Protein AF-A0A4Y9SAC6-F1 (afdb_monomer)

Structure (mmCIF, N/CA/C/O backbone):
data_AF-A0A4Y9SAC6-F1
#
_entry.id   AF-A0A4Y9SAC6-F1
#
loop_
_atom_site.group_PDB
_atom_site.id
_atom_site.type_symbol
_atom_site.label_atom_id
_atom_site.label_alt_id
_atom_site.label_comp_id
_atom_site.label_asym_id
_atom_site.label_entity_id
_atom_site.label_seq_id
_atom_site.pdbx_PDB_ins_code
_atom_site.Cartn_x
_atom_site.Cartn_y
_atom_site.Cartn_z
_atom_site.occupancy
_atom_site.B_iso_or_equiv
_atom_site.auth_seq_id
_atom_site.auth_comp_id
_atom_site.auth_asym_id
_atom_site.auth_atom_id
_atom_site.pdbx_PDB_model_num
ATOM 1 N N . SER A 1 1 ? -44.564 15.488 -5.410 1.00 51.16 1 SER A N 1
ATOM 2 C CA . SER A 1 1 ? -44.211 14.851 -4.127 1.00 51.16 1 SER A CA 1
ATOM 3 C C . SER A 1 1 ? -45.376 13.972 -3.706 1.00 51.16 1 SER A C 1
ATOM 5 O O . SER A 1 1 ? -46.451 14.485 -3.426 1.00 51.16 1 SER A O 1
ATOM 7 N N . GLY A 1 2 ? -45.207 12.651 -3.773 1.00 66.75 2 GLY A N 1
ATOM 8 C CA . GLY A 1 2 ? -46.272 11.677 -3.517 1.00 66.75 2 GLY A CA 1
ATOM 9 C C . GLY A 1 2 ? -46.484 11.419 -2.029 1.00 66.75 2 GLY A C 1
ATOM 10 O O . GLY A 1 2 ? -46.191 10.332 -1.553 1.00 66.75 2 GLY A O 1
ATOM 11 N N . VAL A 1 3 ? -46.918 12.432 -1.272 1.00 80.06 3 VAL A N 1
ATOM 12 C CA . VAL A 1 3 ? -47.302 12.265 0.139 1.00 80.06 3 VAL A CA 1
ATOM 13 C C . VAL A 1 3 ? -48.705 12.816 0.342 1.00 80.06 3 VAL A C 1
ATOM 15 O O . VAL A 1 3 ? -48.959 13.987 0.059 1.00 80.06 3 VA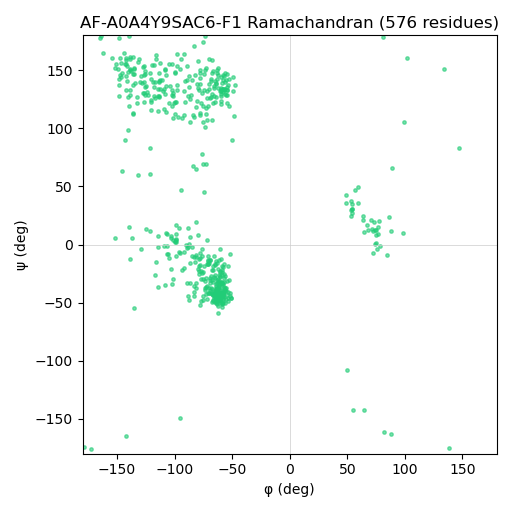L A O 1
ATOM 18 N N . THR A 1 4 ? -49.623 11.986 0.832 1.00 87.12 4 THR A N 1
ATOM 19 C CA . THR A 1 4 ? -50.981 12.411 1.203 1.00 87.12 4 THR A CA 1
ATOM 20 C C . THR A 1 4 ? -51.253 12.103 2.668 1.00 87.12 4 THR A C 1
ATOM 22 O O . THR A 1 4 ? -50.716 11.149 3.225 1.00 87.12 4 THR A O 1
ATOM 25 N N . GLY A 1 5 ? -52.066 12.941 3.314 1.00 86.94 5 GLY A N 1
ATOM 26 C CA . GLY A 1 5 ? -52.468 12.747 4.709 1.00 86.94 5 GLY A CA 1
ATOM 27 C C . GLY A 1 5 ? -51.503 13.281 5.777 1.00 86.94 5 GLY A C 1
ATOM 28 O O . GLY A 1 5 ? -51.875 13.369 6.947 1.00 86.94 5 GLY A O 1
ATOM 29 N N . ALA A 1 6 ? -50.307 13.714 5.383 1.00 90.44 6 ALA A N 1
ATOM 30 C CA . ALA A 1 6 ? -49.336 14.365 6.253 1.00 90.44 6 ALA A CA 1
ATOM 31 C C . ALA A 1 6 ? -48.670 15.546 5.540 1.00 90.44 6 ALA A C 1
ATOM 33 O O . ALA A 1 6 ? -48.497 15.533 4.320 1.00 90.44 6 ALA A O 1
ATOM 34 N N . ASP A 1 7 ? -48.277 16.549 6.316 1.00 89.56 7 ASP A N 1
ATOM 35 C CA . ASP A 1 7 ? -47.280 17.519 5.888 1.00 89.56 7 ASP A CA 1
ATOM 36 C C . ASP A 1 7 ? -45.900 16.885 6.033 1.00 89.56 7 ASP A C 1
ATOM 38 O O . ASP A 1 7 ? -45.592 16.265 7.052 1.00 89.56 7 ASP A O 1
ATOM 42 N N . VAL A 1 8 ? -45.077 17.013 4.997 1.00 89.19 8 VAL A N 1
ATOM 43 C CA . VAL A 1 8 ? -43.772 16.357 4.935 1.00 89.19 8 VAL A CA 1
ATOM 44 C C . VAL A 1 8 ? -42.656 17.389 4.938 1.00 89.19 8 VAL A C 1
ATOM 46 O O . VAL A 1 8 ? -42.702 18.380 4.207 1.00 89.19 8 VAL A O 1
ATOM 49 N N . ARG A 1 9 ? -41.635 17.145 5.756 1.00 90.50 9 ARG A N 1
ATOM 50 C CA . ARG A 1 9 ? -40.355 17.849 5.693 1.00 90.50 9 ARG A CA 1
ATOM 51 C C . ARG A 1 9 ? -39.262 16.848 5.371 1.00 90.50 9 ARG A C 1
ATOM 53 O O . ARG A 1 9 ? -39.135 15.834 6.051 1.00 90.50 9 ARG A O 1
ATOM 60 N N . PHE A 1 10 ? -38.484 17.168 4.348 1.00 85.81 10 PHE A N 1
ATOM 61 C CA . PHE A 1 10 ? -37.291 16.429 3.971 1.00 85.81 10 PHE A CA 1
ATOM 62 C C . PHE A 1 10 ? -36.077 17.207 4.466 1.00 85.81 10 PHE A C 1
ATOM 64 O O . PHE A 1 10 ? -35.967 18.404 4.198 1.00 85.81 10 PHE A O 1
ATOM 71 N N . ALA A 1 11 ? -35.184 16.535 5.180 1.00 83.69 11 ALA A N 1
ATOM 72 C CA . ALA A 1 11 ? -33.874 17.062 5.522 1.00 83.69 11 ALA A CA 1
ATOM 73 C C . ALA A 1 11 ? -32.801 16.177 4.866 1.00 83.69 11 ALA A C 1
ATOM 75 O O . ALA A 1 11 ? -32.846 14.957 5.050 1.00 83.69 11 ALA A O 1
ATOM 76 N N . PRO A 1 12 ? -31.865 16.757 4.090 1.00 78.75 12 PRO A N 1
ATOM 77 C CA . PRO A 1 12 ? -30.679 16.050 3.623 1.00 78.75 12 PRO A CA 1
ATOM 78 C C . PRO A 1 12 ? -29.928 15.465 4.818 1.00 78.75 12 PRO A C 1
ATOM 80 O O . PRO A 1 12 ? -29.723 16.156 5.815 1.00 78.75 12 PRO A O 1
ATOM 83 N N . ALA A 1 13 ? -29.549 14.200 4.720 1.00 70.88 13 ALA A N 1
ATOM 84 C CA . ALA A 1 13 ? -28.892 13.471 5.797 1.00 70.88 13 ALA A CA 1
ATOM 85 C C . ALA A 1 13 ? -27.758 12.579 5.277 1.00 70.88 13 ALA A C 1
ATOM 87 O O . ALA A 1 13 ? -27.324 11.684 5.984 1.00 70.88 13 ALA A O 1
ATOM 88 N N . CYS A 1 14 ? -27.299 12.781 4.038 1.00 60.47 14 CYS A N 1
ATOM 89 C CA . CYS A 1 14 ? -26.185 12.022 3.480 1.00 60.47 14 CYS A CA 1
ATOM 90 C C . CYS A 1 14 ? -24.874 12.778 3.699 1.00 60.47 14 CYS A C 1
ATOM 92 O O . CYS A 1 14 ? -24.645 13.801 3.054 1.00 60.47 14 CYS A O 1
ATOM 94 N N . THR A 1 15 ? -24.014 12.282 4.591 1.00 57.50 15 THR A N 1
ATOM 95 C CA . THR A 1 15 ? -22.694 12.892 4.855 1.00 57.50 15 THR A CA 1
ATOM 96 C C . THR A 1 15 ? -21.503 12.012 4.446 1.00 57.50 15 THR A C 1
ATOM 98 O O . THR A 1 15 ? -20.351 12.429 4.553 1.00 57.50 15 THR A O 1
ATOM 101 N N . GLY A 1 16 ? -21.760 10.797 3.950 1.00 47.53 16 GLY A N 1
ATOM 102 C CA . GLY A 1 16 ? -20.735 9.830 3.548 1.00 47.53 16 GLY A CA 1
ATOM 103 C C . GLY A 1 16 ? -20.110 10.081 2.166 1.00 47.53 16 GLY A C 1
ATOM 104 O O . GLY A 1 16 ? -20.714 10.655 1.267 1.00 47.53 16 GLY A O 1
ATOM 105 N N . ARG A 1 17 ? -18.905 9.545 1.943 1.00 45.91 17 ARG A N 1
ATOM 106 C CA . ARG A 1 17 ? -18.118 9.677 0.692 1.00 45.91 17 ARG A CA 1
ATOM 107 C C . ARG A 1 17 ? -18.773 9.147 -0.596 1.00 45.91 17 ARG A C 1
ATOM 109 O O . ARG A 1 17 ? -18.247 9.382 -1.677 1.00 45.91 17 ARG A O 1
ATOM 116 N N . ALA A 1 18 ? -19.862 8.381 -0.503 1.00 46.00 18 ALA A N 1
ATOM 117 C CA . ALA A 1 18 ? -20.609 7.909 -1.679 1.00 46.00 18 ALA A CA 1
ATOM 118 C C . ALA A 1 18 ? -21.799 8.788 -2.044 1.00 46.00 18 ALA A C 1
ATOM 120 O O . ALA A 1 18 ? -22.434 8.517 -3.062 1.00 46.00 18 ALA A O 1
ATOM 121 N N . CYS A 1 19 ? -22.126 9.768 -1.203 1.00 51.22 19 CYS A N 1
ATOM 122 C CA . CYS A 1 19 ? -23.195 10.704 -1.475 1.00 51.22 19 CYS A CA 1
ATOM 123 C C . CYS A 1 19 ? -22.758 11.561 -2.669 1.00 51.22 19 CYS A C 1
ATOM 125 O O . CYS A 1 19 ? -21.872 12.403 -2.547 1.00 51.22 19 CYS A O 1
ATOM 127 N N . ALA A 1 20 ? -23.362 11.335 -3.831 1.00 57.56 20 ALA A N 1
ATOM 128 C CA . ALA A 1 20 ? -23.286 12.253 -4.958 1.00 57.56 20 ALA A CA 1
ATOM 129 C C . ALA A 1 20 ? -23.971 13.586 -4.611 1.00 57.56 20 ALA A C 1
ATOM 131 O O . ALA A 1 20 ? -23.616 14.633 -5.152 1.00 57.56 20 ALA A O 1
ATOM 132 N N . SER A 1 21 ? -24.936 13.558 -3.686 1.00 70.00 21 SER A N 1
ATOM 133 C CA . SER A 1 21 ? -25.556 14.741 -3.099 1.00 70.00 21 SER A CA 1
ATOM 134 C C . SER A 1 21 ? -25.956 14.506 -1.639 1.00 70.00 21 SER A C 1
ATOM 136 O O . SER A 1 21 ? -26.243 13.383 -1.230 1.00 70.00 21 SER A O 1
ATOM 138 N N . GLY A 1 22 ? -26.080 15.576 -0.845 1.00 69.38 22 GLY A N 1
ATOM 139 C CA . GLY A 1 22 ? -26.594 15.469 0.530 1.00 69.38 22 GLY A CA 1
ATOM 140 C C . GLY A 1 22 ? -28.014 14.881 0.621 1.00 69.38 22 GLY A C 1
ATOM 141 O O . GLY A 1 22 ? -28.425 14.427 1.688 1.00 69.38 22 GLY A O 1
ATOM 142 N N . GLY A 1 23 ? -28.765 14.887 -0.488 1.00 75.25 23 GLY A N 1
ATOM 143 C CA . GLY A 1 23 ? -30.121 14.354 -0.595 1.00 75.25 23 GLY A CA 1
ATOM 144 C C . GLY A 1 23 ? -30.207 12.866 -0.939 1.00 75.25 23 GLY A C 1
ATOM 145 O O . GLY A 1 23 ? -31.326 12.369 -1.033 1.00 75.25 23 GLY A O 1
ATOM 146 N N . ASP A 1 24 ? -29.080 12.167 -1.113 1.00 66.94 24 ASP A N 1
ATOM 147 C CA . ASP A 1 24 ? -29.053 10.724 -1.412 1.00 66.94 24 ASP A CA 1
ATOM 148 C C . ASP A 1 24 ? -29.548 9.875 -0.222 1.00 66.94 24 ASP A C 1
ATOM 150 O O . ASP A 1 24 ? -30.046 8.765 -0.394 1.00 66.94 24 ASP A O 1
ATOM 154 N N . VAL A 1 25 ? -29.481 10.442 0.985 1.00 66.06 25 VAL A N 1
ATOM 155 C CA . VAL A 1 25 ? -30.156 9.986 2.205 1.00 66.06 25 VAL A CA 1
ATOM 156 C C . VAL A 1 25 ? -30.986 11.159 2.712 1.00 66.06 25 VAL A C 1
ATOM 158 O O . VAL A 1 25 ? -30.494 12.285 2.805 1.00 66.06 25 VAL A O 1
ATOM 161 N N . GLN A 1 26 ? -32.256 10.911 3.031 1.00 75.88 26 GLN A N 1
ATOM 162 C CA . GLN A 1 26 ? -33.169 11.944 3.519 1.00 75.88 26 GLN A CA 1
ATOM 163 C C . GLN A 1 26 ? -33.824 11.510 4.821 1.00 75.88 26 GLN A C 1
ATOM 165 O O . GLN A 1 26 ? -34.419 10.435 4.904 1.00 75.88 26 GLN A O 1
ATOM 170 N N . GLN A 1 27 ? -33.786 12.386 5.820 1.00 76.88 27 GLN A N 1
ATOM 171 C CA . GLN A 1 27 ? -34.663 12.277 6.972 1.00 76.88 27 GLN A CA 1
ATOM 172 C C . GLN A 1 27 ? -36.031 12.851 6.595 1.00 76.88 27 GLN A C 1
ATOM 174 O O . GLN A 1 27 ? -36.145 14.005 6.176 1.00 76.88 27 GLN A O 1
ATOM 179 N N . ILE A 1 28 ? -37.076 12.038 6.747 1.00 82.44 28 ILE A N 1
ATOM 180 C CA . ILE A 1 28 ? -38.454 12.422 6.437 1.00 82.44 28 ILE A CA 1
ATOM 181 C C . ILE A 1 28 ? -39.210 12.602 7.752 1.00 82.44 28 ILE A C 1
ATOM 183 O O . ILE A 1 28 ? -39.436 11.638 8.482 1.00 82.44 28 ILE A O 1
ATOM 187 N N . ALA A 1 29 ? -39.624 13.832 8.050 1.00 85.31 29 ALA A N 1
ATOM 188 C CA . ALA A 1 29 ? -40.525 14.127 9.157 1.00 85.31 29 ALA A CA 1
ATOM 189 C C . ALA A 1 29 ? -41.952 14.301 8.625 1.00 85.31 29 ALA A C 1
ATOM 191 O O . ALA A 1 29 ? -42.200 15.140 7.756 1.00 85.31 29 ALA A O 1
ATOM 192 N N . LEU A 1 30 ? -42.882 13.500 9.148 1.00 87.38 30 LEU A N 1
ATOM 193 C CA . LEU A 1 30 ? -44.294 13.515 8.772 1.00 87.38 30 LEU A CA 1
ATOM 194 C C . LEU A 1 30 ? -45.126 14.089 9.915 1.00 87.38 30 LEU A C 1
ATOM 196 O O . LEU A 1 30 ? -45.217 13.491 10.986 1.00 87.38 30 LEU A O 1
ATOM 200 N N . THR A 1 31 ? -45.773 15.222 9.669 1.00 91.31 31 THR A N 1
ATOM 201 C CA . THR A 1 31 ? -46.749 15.808 10.588 1.00 91.31 31 THR A CA 1
ATOM 202 C C . THR A 1 31 ? -48.144 15.449 10.101 1.00 91.31 31 THR A C 1
ATOM 204 O O . THR A 1 31 ? -48.576 15.898 9.040 1.00 91.31 31 THR A O 1
ATOM 207 N N . LEU A 1 32 ? -48.856 14.616 10.859 1.00 88.00 32 LEU A N 1
ATOM 208 C CA . LEU A 1 32 ? -50.208 14.187 10.500 1.00 88.00 32 LEU A CA 1
ATOM 209 C C . LEU A 1 32 ? -51.160 15.385 10.450 1.00 88.00 32 LEU A C 1
ATOM 211 O O . LEU A 1 32 ? -51.190 16.201 11.373 1.00 88.00 32 LEU A O 1
ATOM 215 N N . ARG A 1 33 ? -51.983 15.466 9.401 1.00 87.31 33 ARG A N 1
ATOM 216 C CA . ARG A 1 33 ? -53.056 16.465 9.350 1.00 87.31 33 ARG A CA 1
ATOM 217 C C . ARG A 1 33 ? -54.232 16.014 10.217 1.00 87.31 33 ARG A C 1
ATOM 219 O O . ARG A 1 33 ? -54.486 14.820 10.387 1.00 87.31 33 ARG A O 1
ATOM 226 N N . ALA A 1 34 ? -54.969 16.974 10.766 1.00 88.81 34 ALA A N 1
ATOM 227 C CA . ALA A 1 34 ? -56.102 16.687 11.639 1.00 88.81 34 ALA A CA 1
ATOM 228 C C . ALA A 1 34 ? -57.172 15.836 10.925 1.00 88.81 34 ALA A C 1
ATOM 230 O O . ALA A 1 34 ? -57.551 16.117 9.790 1.00 88.81 34 ALA A O 1
ATOM 231 N N . GLY A 1 35 ? -57.666 14.795 11.604 1.00 87.69 35 GLY A N 1
ATOM 232 C CA . GLY A 1 35 ? -58.747 13.929 11.114 1.00 87.69 35 GLY A CA 1
ATOM 233 C C . GLY A 1 35 ? -58.336 12.871 10.083 1.00 87.69 35 GLY A C 1
ATOM 234 O O . GLY A 1 35 ? -59.178 12.074 9.665 1.00 87.69 35 GLY A O 1
ATOM 235 N N . VAL A 1 36 ? -57.064 12.823 9.685 1.00 83.88 36 VAL A N 1
ATOM 236 C CA . VAL A 1 36 ? -56.585 11.860 8.694 1.00 83.88 36 VAL A CA 1
ATOM 237 C C . VAL A 1 36 ? -56.363 10.486 9.331 1.00 83.88 36 VAL A C 1
ATOM 239 O O . VAL A 1 36 ? -55.786 10.370 10.409 1.00 83.88 36 VAL A O 1
ATOM 242 N N . ARG A 1 37 ? -56.829 9.429 8.654 1.00 80.81 37 ARG A N 1
ATOM 243 C CA . ARG A 1 37 ? -56.711 8.031 9.111 1.00 80.81 37 ARG A CA 1
ATOM 244 C C . ARG A 1 37 ? -55.648 7.218 8.372 1.00 80.81 37 ARG A C 1
ATOM 246 O O . ARG A 1 37 ? -55.342 6.106 8.787 1.00 80.81 37 ARG A O 1
ATOM 253 N N . ASN A 1 38 ? -55.114 7.743 7.273 1.00 76.19 38 ASN A N 1
ATOM 254 C CA . ASN A 1 38 ? -54.094 7.106 6.453 1.00 76.19 38 ASN A CA 1
ATOM 255 C C . ASN A 1 38 ? -53.071 8.133 5.950 1.00 76.19 38 ASN A C 1
ATOM 257 O O . ASN A 1 38 ? -53.414 9.248 5.573 1.00 76.19 38 ASN A O 1
ATOM 261 N N . VAL A 1 39 ? -51.802 7.738 5.927 1.00 79.06 39 VAL A N 1
ATOM 262 C CA . VAL A 1 39 ? -50.745 8.473 5.227 1.00 79.06 39 VAL A CA 1
ATOM 263 C C . VAL A 1 39 ? -50.265 7.583 4.098 1.00 79.06 39 VAL A C 1
ATOM 265 O O . VAL A 1 39 ? -49.943 6.419 4.334 1.00 79.06 39 VAL A O 1
ATOM 268 N N . GLN A 1 40 ? -50.241 8.112 2.879 1.00 80.00 40 GLN A N 1
ATOM 269 C CA . GLN A 1 40 ? -49.681 7.412 1.726 1.00 80.00 40 GLN A CA 1
ATOM 270 C C . GLN A 1 40 ? -48.392 8.103 1.303 1.00 80.00 40 GLN A C 1
ATOM 272 O O . GLN A 1 40 ? -48.371 9.326 1.168 1.00 80.00 40 GLN A O 1
ATOM 277 N N . LEU A 1 41 ? -47.348 7.304 1.092 1.00 80.38 41 LEU A N 1
ATOM 278 C CA . LEU A 1 41 ? -46.057 7.714 0.552 1.00 80.38 41 LEU A CA 1
ATOM 279 C C . LEU A 1 41 ? -45.811 6.921 -0.733 1.00 80.38 41 LEU A C 1
ATOM 281 O O . LEU A 1 41 ? -45.804 5.689 -0.699 1.00 80.38 41 LEU A O 1
ATOM 285 N N . ASP A 1 42 ? -45.596 7.613 -1.845 1.00 76.25 42 ASP A N 1
ATOM 286 C CA . ASP A 1 42 ? -45.193 6.995 -3.103 1.00 76.25 42 ASP A CA 1
ATOM 287 C C . ASP A 1 42 ? -43.667 6.870 -3.103 1.00 76.25 42 ASP A C 1
ATOM 289 O O . ASP A 1 42 ? -42.939 7.859 -3.221 1.00 76.25 42 ASP A O 1
ATOM 293 N N . LEU A 1 43 ? -43.188 5.641 -2.915 1.00 70.50 43 LEU A N 1
ATOM 294 C CA . LEU A 1 43 ? -41.771 5.308 -2.819 1.00 70.50 43 LEU A CA 1
ATOM 295 C C . LEU A 1 43 ? -41.394 4.355 -3.950 1.00 70.50 43 LEU A C 1
ATOM 297 O O . LEU A 1 43 ? -42.135 3.420 -4.259 1.00 70.50 43 LEU A O 1
ATOM 301 N N . LEU A 1 44 ? -40.216 4.566 -4.532 1.00 64.81 44 LEU A N 1
ATOM 302 C CA . LEU A 1 44 ? -39.590 3.575 -5.398 1.00 64.81 44 LEU A CA 1
ATOM 303 C C . LEU A 1 44 ? -38.746 2.641 -4.523 1.00 64.81 44 LEU A C 1
ATOM 305 O O . LEU A 1 44 ? -37.945 3.134 -3.724 1.00 64.81 44 LEU A O 1
ATOM 309 N N . PRO A 1 45 ? -38.926 1.313 -4.622 1.00 58.22 45 PRO A N 1
ATOM 310 C CA . PRO A 1 45 ? -38.078 0.384 -3.897 1.00 58.22 45 PRO A CA 1
ATOM 311 C C . PRO A 1 45 ? -36.641 0.499 -4.408 1.00 58.22 45 PRO A C 1
ATOM 313 O O . PRO A 1 45 ? -36.404 0.579 -5.613 1.00 58.22 45 PRO A O 1
ATOM 316 N N . LEU A 1 46 ? -35.687 0.483 -3.480 1.00 58.84 46 LEU A N 1
ATOM 317 C CA . LEU A 1 46 ? -34.289 0.256 -3.821 1.00 58.84 46 LEU A CA 1
ATOM 318 C C . LEU A 1 46 ? -34.134 -1.192 -4.292 1.00 58.84 46 LEU A C 1
ATOM 320 O O . LEU A 1 46 ? -34.740 -2.099 -3.714 1.00 58.84 46 LEU A O 1
ATOM 324 N N . ASP A 1 47 ? -33.310 -1.413 -5.312 1.00 56.19 47 ASP A N 1
ATOM 325 C CA . ASP A 1 47 ? -32.936 -2.754 -5.766 1.00 56.19 47 ASP A CA 1
ATOM 326 C C . ASP A 1 47 ? -31.917 -3.368 -4.790 1.00 56.19 47 ASP A C 1
ATOM 328 O O . ASP A 1 47 ? -30.722 -3.463 -5.053 1.00 56.19 47 ASP A O 1
ATOM 332 N N . LEU A 1 48 ? -32.390 -3.680 -3.581 1.00 54.44 48 LEU A N 1
ATOM 333 C CA . LEU A 1 48 ? -31.607 -4.264 -2.497 1.00 54.44 48 LEU A CA 1
ATOM 334 C C . LEU A 1 48 ? -32.227 -5.605 -2.122 1.00 54.44 48 LEU A C 1
ATOM 336 O O . LEU A 1 48 ? -33.362 -5.679 -1.643 1.00 54.44 48 LEU A O 1
ATOM 340 N N . ASN A 1 49 ? -31.483 -6.688 -2.329 1.00 50.91 49 ASN A N 1
ATOM 341 C CA . ASN A 1 49 ? -31.953 -8.039 -2.039 1.00 50.91 49 ASN A CA 1
ATOM 342 C C . ASN A 1 49 ? -30.915 -8.839 -1.243 1.00 50.91 49 ASN A C 1
ATOM 344 O O . ASN A 1 49 ? -30.443 -9.883 -1.684 1.00 50.91 49 ASN A O 1
ATOM 348 N N . THR A 1 50 ? -30.555 -8.346 -0.055 1.00 53.75 50 THR A N 1
ATOM 349 C CA . THR A 1 50 ? -29.735 -9.101 0.902 1.00 53.75 50 THR A CA 1
ATOM 350 C C . THR A 1 50 ? -30.630 -9.776 1.961 1.00 53.75 50 THR A C 1
ATOM 352 O O . THR A 1 50 ? -31.583 -9.164 2.455 1.00 53.75 50 THR A O 1
ATOM 355 N N . PRO A 1 51 ? -30.376 -11.046 2.337 1.00 50.59 51 PRO A N 1
ATOM 356 C CA . PRO A 1 51 ? -31.165 -11.766 3.348 1.00 50.59 51 PRO A CA 1
ATOM 357 C C . PRO A 1 51 ? -31.220 -11.078 4.722 1.00 50.59 51 PRO A C 1
ATOM 359 O O . PRO A 1 51 ? -32.207 -11.197 5.444 1.00 50.59 51 PRO A O 1
ATOM 362 N N . GLU A 1 52 ? -30.181 -10.321 5.073 1.00 53.34 52 GLU A N 1
ATOM 363 C CA . GLU A 1 52 ? -30.035 -9.638 6.365 1.00 53.34 52 GLU A CA 1
ATOM 364 C C . GLU A 1 52 ? -31.008 -8.465 6.554 1.00 53.34 52 GLU A C 1
ATOM 366 O O . GLU A 1 52 ? -31.254 -8.041 7.684 1.00 53.34 52 GLU A O 1
ATOM 371 N N . ASP A 1 53 ? -31.616 -7.985 5.466 1.00 55.53 53 ASP A N 1
ATOM 372 C CA . ASP A 1 53 ? -32.582 -6.889 5.471 1.00 55.53 53 ASP A CA 1
ATOM 373 C C . ASP A 1 53 ? -34.001 -7.319 5.858 1.00 55.53 53 ASP A C 1
ATOM 375 O O . ASP A 1 53 ? -34.859 -6.463 6.091 1.00 55.53 53 ASP A O 1
ATOM 379 N N . GLN A 1 54 ? -34.282 -8.625 5.942 1.00 57.00 54 GLN A N 1
ATOM 380 C CA . GLN A 1 54 ? -35.621 -9.123 6.277 1.00 57.00 54 GLN A CA 1
ATOM 381 C C . GLN A 1 54 ? -36.126 -8.575 7.617 1.00 57.00 54 GLN A C 1
ATOM 383 O O . GLN A 1 54 ? -37.310 -8.268 7.726 1.00 57.00 54 GLN A O 1
ATOM 388 N N . LYS A 1 55 ? -35.227 -8.334 8.582 1.00 54.72 55 LYS A N 1
ATOM 389 C CA . LYS A 1 55 ? -35.519 -7.731 9.897 1.00 54.72 55 LYS A CA 1
ATOM 390 C C . LYS A 1 55 ? -35.847 -6.231 9.871 1.00 54.72 55 LYS A C 1
ATOM 392 O O . LYS A 1 55 ? -35.992 -5.633 10.927 1.00 54.72 55 LYS A O 1
ATOM 397 N N . TYR A 1 56 ? -35.929 -5.609 8.697 1.00 55.91 56 TYR A N 1
ATOM 398 C CA . TYR A 1 56 ? -36.323 -4.203 8.534 1.00 55.91 56 TYR A CA 1
ATOM 399 C C . TYR A 1 56 ? -37.441 -4.025 7.498 1.00 55.91 56 TYR A C 1
ATOM 401 O O . TYR A 1 56 ? -37.950 -2.921 7.300 1.00 55.91 56 TYR A O 1
ATOM 409 N N . ARG A 1 57 ? -37.861 -5.110 6.830 1.00 65.69 57 ARG A N 1
ATOM 410 C CA . ARG A 1 57 ? -38.915 -5.108 5.806 1.00 65.69 57 ARG A CA 1
ATOM 411 C C . ARG A 1 57 ? -40.292 -5.200 6.446 1.00 65.69 57 ARG A C 1
ATOM 413 O O . ARG A 1 57 ? -41.017 -6.178 6.275 1.00 65.69 57 ARG A O 1
ATOM 420 N N . HIS A 1 58 ? -40.671 -4.145 7.155 1.00 65.25 58 HIS A N 1
ATOM 421 C CA . HIS A 1 58 ? -42.044 -3.970 7.619 1.00 65.25 58 HIS A CA 1
ATOM 422 C C . HIS A 1 58 ? -43.044 -3.823 6.468 1.00 65.25 58 HIS A C 1
ATOM 424 O O . HIS A 1 58 ? -44.240 -3.927 6.687 1.00 65.25 58 HIS A O 1
ATOM 430 N N . LEU A 1 59 ? -42.583 -3.579 5.242 1.00 64.69 59 LEU A N 1
ATOM 431 C CA . LEU A 1 59 ? -43.427 -3.401 4.069 1.00 64.69 59 LEU A CA 1
ATOM 432 C C . LEU A 1 59 ? -43.201 -4.547 3.078 1.00 64.69 59 LEU A C 1
ATOM 434 O O . LEU A 1 59 ? -42.066 -4.825 2.690 1.00 64.69 59 LEU A O 1
ATOM 438 N N . ARG A 1 60 ? -44.287 -5.196 2.647 1.00 70.06 60 ARG A N 1
ATOM 439 C CA . ARG A 1 60 ? -44.287 -6.213 1.582 1.00 70.06 60 ARG A CA 1
ATOM 440 C C . ARG A 1 60 ? -45.349 -5.878 0.545 1.00 70.06 60 ARG A C 1
ATOM 442 O O . ARG A 1 60 ? -46.428 -5.408 0.893 1.00 70.06 60 ARG A O 1
ATOM 449 N N . VAL A 1 61 ? -45.071 -6.169 -0.724 1.00 66.88 61 VAL A N 1
ATOM 450 C CA . VAL A 1 61 ? -46.090 -6.119 -1.778 1.00 66.88 61 VAL A CA 1
ATOM 451 C C . VAL A 1 61 ? -46.897 -7.417 -1.750 1.00 66.88 61 VAL A C 1
ATOM 453 O O . VAL A 1 61 ? -46.352 -8.501 -1.954 1.00 66.88 61 VAL A O 1
ATOM 456 N N . ALA A 1 62 ? -48.199 -7.314 -1.494 1.00 70.31 62 ALA A N 1
ATOM 457 C CA . ALA A 1 62 ? -49.138 -8.431 -1.559 1.00 70.31 62 ALA A CA 1
ATOM 458 C C . ALA A 1 62 ? -50.374 -8.001 -2.356 1.00 70.31 62 ALA A C 1
ATOM 460 O O . ALA A 1 62 ? -51.020 -7.009 -2.024 1.00 70.31 62 ALA A O 1
ATOM 461 N N . GLY A 1 63 ? -50.674 -8.715 -3.446 1.00 70.88 63 GLY A N 1
ATOM 462 C CA . GLY A 1 63 ? -51.792 -8.365 -4.332 1.00 70.88 63 GLY A CA 1
ATOM 463 C C . GLY A 1 63 ? -51.682 -6.961 -4.946 1.00 70.88 63 GLY A C 1
ATOM 464 O O . GLY A 1 63 ? -52.686 -6.268 -5.062 1.00 70.88 63 GLY A O 1
ATOM 465 N N . GLY A 1 64 ? -50.465 -6.506 -5.273 1.00 71.50 64 GLY A N 1
ATOM 466 C CA . GLY A 1 64 ? -50.226 -5.186 -5.875 1.00 71.50 64 GLY A CA 1
ATOM 467 C C . GLY A 1 64 ? -50.338 -3.995 -4.914 1.00 71.50 64 GLY A C 1
ATOM 468 O O . GLY A 1 64 ? -50.294 -2.853 -5.360 1.00 71.50 64 GLY A O 1
ATOM 469 N N . ARG A 1 65 ? -50.475 -4.229 -3.602 1.00 54.22 65 ARG A N 1
ATOM 470 C CA . ARG A 1 65 ? -50.517 -3.177 -2.574 1.00 54.22 65 ARG A CA 1
ATOM 471 C C . ARG A 1 65 ? -49.385 -3.376 -1.571 1.00 54.22 65 ARG A C 1
ATOM 473 O O . ARG A 1 65 ? -49.068 -4.510 -1.211 1.00 54.22 65 ARG A O 1
ATOM 480 N N . LEU A 1 66 ? -48.790 -2.274 -1.119 1.00 55.34 66 LEU A N 1
ATOM 481 C CA . LEU A 1 66 ? -47.871 -2.275 0.018 1.00 55.34 66 LEU A CA 1
ATOM 482 C C . LEU A 1 66 ? -48.683 -2.513 1.292 1.00 55.34 66 LEU A C 1
ATOM 484 O O . LEU A 1 66 ? -49.573 -1.730 1.620 1.00 55.34 66 LEU A O 1
ATOM 488 N N . ILE A 1 67 ? -48.387 -3.602 1.991 1.00 71.88 67 ILE A N 1
ATOM 489 C CA . ILE A 1 67 ? -48.975 -3.916 3.291 1.00 71.88 67 ILE A CA 1
ATOM 490 C C . ILE A 1 67 ? -47.897 -3.860 4.366 1.00 71.88 67 ILE A C 1
ATOM 492 O O . ILE A 1 67 ? -46.770 -4.316 4.153 1.00 71.88 67 ILE A O 1
ATOM 496 N N . TRP A 1 68 ? -48.259 -3.303 5.524 1.00 68.38 68 TRP A N 1
ATOM 497 C CA . TRP A 1 68 ? -47.429 -3.386 6.717 1.00 68.38 68 TRP A CA 1
ATOM 498 C C . TRP A 1 68 ? -47.508 -4.811 7.263 1.00 68.38 68 TRP A C 1
ATOM 500 O O . TRP A 1 68 ? -48.589 -5.281 7.620 1.00 68.38 68 TRP A O 1
ATOM 510 N N . GLN A 1 69 ? -46.381 -5.509 7.300 1.00 69.94 69 GLN A N 1
ATOM 511 C CA . GLN A 1 69 ? -46.234 -6.778 7.985 1.00 69.94 69 GLN A CA 1
ATOM 512 C C . GLN A 1 69 ? -45.499 -6.551 9.311 1.00 69.94 69 GLN A C 1
ATOM 514 O O . GLN A 1 69 ? -44.467 -5.869 9.341 1.00 69.94 69 GLN A O 1
ATOM 519 N N . PRO A 1 70 ? -45.997 -7.115 10.422 1.00 53.28 70 PRO A N 1
ATOM 520 C CA . PRO A 1 70 ? -45.171 -7.249 11.604 1.00 53.28 70 PRO A CA 1
ATOM 521 C C . PRO A 1 70 ? -43.968 -8.104 11.212 1.00 53.28 70 PRO A C 1
ATOM 523 O O . PRO A 1 70 ? -44.114 -9.180 10.629 1.00 53.28 70 PRO A O 1
ATOM 526 N N . LEU A 1 71 ? -42.772 -7.599 11.491 1.00 58.06 71 LEU A N 1
ATOM 527 C CA . LEU A 1 71 ? -41.597 -8.448 11.452 1.00 58.06 71 LEU A CA 1
ATOM 528 C C . LEU A 1 71 ? -41.830 -9.550 12.472 1.00 58.06 71 LEU A C 1
ATOM 530 O O . LEU A 1 71 ? -42.307 -9.263 13.573 1.00 58.06 71 LEU A O 1
ATOM 534 N N . ALA A 1 72 ? -41.540 -10.797 12.108 1.00 49.34 72 ALA A N 1
ATOM 535 C CA . ALA A 1 72 ? -41.493 -11.842 13.111 1.00 49.34 72 ALA A CA 1
ATOM 536 C C . ALA A 1 72 ? -40.554 -11.342 14.214 1.00 49.34 72 ALA A C 1
ATOM 538 O O . ALA A 1 72 ? -39.388 -11.048 13.937 1.00 49.34 72 ALA A O 1
ATOM 539 N N . SER A 1 73 ? -41.060 -11.205 15.446 1.00 43.56 73 SER A N 1
ATOM 540 C CA . SER A 1 73 ? -40.169 -11.173 16.601 1.00 43.56 73 SER A CA 1
ATOM 541 C C . SER A 1 73 ? -39.219 -12.349 16.420 1.00 43.56 73 SER A C 1
ATOM 543 O O . SER A 1 73 ? -39.661 -13.429 16.014 1.00 43.56 73 SER A O 1
ATOM 545 N N . ALA A 1 74 ? -37.930 -12.152 16.686 1.00 44.81 74 ALA A N 1
ATOM 546 C CA . ALA A 1 74 ? -36.914 -13.198 16.566 1.00 44.81 74 ALA A CA 1
ATOM 547 C C . ALA A 1 74 ? -37.270 -14.502 17.329 1.00 44.81 74 ALA A C 1
ATOM 549 O O . ALA A 1 74 ? -36.621 -15.525 17.146 1.00 44.81 74 ALA A O 1
ATOM 550 N N . ASP A 1 75 ? -38.335 -14.482 18.132 1.00 37.59 75 ASP A N 1
ATOM 551 C CA . ASP A 1 75 ? -38.935 -15.602 18.848 1.00 37.59 75 ASP A CA 1
ATOM 552 C C . ASP A 1 75 ? -39.826 -16.544 18.008 1.00 37.59 75 ASP A C 1
ATOM 554 O O . ASP A 1 75 ? -40.210 -17.601 18.505 1.00 37.59 75 ASP A O 1
ATOM 558 N N . GLY A 1 76 ? -40.197 -16.194 16.768 1.00 34.38 76 GLY A N 1
ATOM 559 C CA . GLY A 1 76 ? -41.284 -16.871 16.035 1.00 34.38 76 GLY A CA 1
ATOM 560 C C . GLY A 1 76 ? -40.907 -17.816 14.886 1.00 34.38 76 GLY A C 1
ATOM 561 O O . GLY A 1 76 ? -41.790 -18.493 14.360 1.00 34.38 76 GLY A O 1
ATOM 562 N N . ALA A 1 77 ? -39.642 -17.882 14.466 1.00 38.41 77 ALA A N 1
ATOM 563 C CA . ALA A 1 77 ? -39.191 -18.801 13.417 1.00 38.41 77 ALA A CA 1
ATOM 564 C C . ALA A 1 77 ? -38.243 -19.844 14.024 1.00 38.41 77 ALA A C 1
ATOM 566 O O . ALA A 1 77 ? -37.297 -19.488 14.716 1.00 38.41 77 ALA A O 1
ATOM 567 N N . ASN A 1 78 ? -38.530 -21.129 13.799 1.00 36.62 78 ASN A N 1
ATOM 568 C CA . ASN A 1 78 ? -37.849 -22.294 14.376 1.00 36.62 78 ASN A CA 1
ATOM 569 C C . ASN A 1 78 ? -36.313 -22.260 14.247 1.00 36.62 78 ASN A C 1
ATOM 571 O O . ASN A 1 78 ? -35.740 -22.796 13.302 1.00 36.62 78 ASN A O 1
ATOM 575 N N . GLY A 1 79 ? -35.676 -21.669 15.256 1.00 37.81 79 GLY A N 1
ATOM 576 C CA . GLY A 1 79 ? -34.235 -21.540 15.422 1.00 37.81 79 GLY A CA 1
ATOM 577 C C . GLY A 1 79 ? -33.927 -20.224 16.126 1.00 37.81 79 GLY A C 1
ATOM 578 O O . GLY A 1 79 ? -33.636 -19.235 15.460 1.00 37.81 79 GLY A O 1
ATOM 579 N N . ARG A 1 80 ? -34.010 -20.191 17.468 1.00 39.81 80 ARG A N 1
ATOM 580 C CA . ARG A 1 80 ? -33.498 -19.063 18.269 1.00 39.81 80 ARG A CA 1
ATOM 581 C C . ARG A 1 80 ? -32.082 -18.761 17.784 1.00 39.81 80 ARG A C 1
ATOM 583 O O . ARG A 1 80 ? -31.189 -19.574 18.015 1.00 39.81 80 ARG A O 1
ATOM 590 N N . SER A 1 81 ? -31.869 -17.623 17.122 1.00 48.78 81 SER A N 1
ATOM 591 C CA . SER A 1 81 ? -30.508 -17.105 17.011 1.00 48.78 81 SER A CA 1
ATOM 592 C C . SER A 1 81 ? -30.033 -16.874 18.444 1.00 48.78 81 SER A C 1
ATOM 594 O O . SER A 1 81 ? -30.733 -16.178 19.186 1.00 48.78 81 SER A O 1
ATOM 596 N N . PRO A 1 82 ? -28.940 -17.517 18.883 1.00 57.72 82 PRO A N 1
ATOM 597 C CA . PRO A 1 82 ? -28.434 -17.300 20.227 1.00 57.72 82 PRO A CA 1
ATOM 598 C C . PRO A 1 82 ? -28.190 -15.802 20.425 1.00 57.72 82 PRO A C 1
ATOM 600 O O . PRO A 1 82 ? -27.788 -15.103 19.490 1.00 57.72 82 PRO A O 1
ATOM 603 N N . ALA A 1 83 ? -28.493 -15.303 21.626 1.00 65.19 83 ALA A N 1
ATOM 604 C CA . ALA A 1 83 ? -28.160 -13.930 21.979 1.00 65.19 83 ALA A CA 1
ATOM 605 C C . ALA A 1 83 ? -26.656 -13.713 21.724 1.00 65.19 83 ALA A C 1
ATOM 607 O O . ALA A 1 83 ? -25.874 -14.619 22.029 1.00 65.19 83 ALA A O 1
ATOM 608 N N . PRO A 1 84 ? -26.255 -12.569 21.139 1.00 79.25 84 PRO A N 1
ATOM 609 C CA . PRO A 1 84 ? -24.856 -12.313 20.833 1.00 79.25 84 PRO A CA 1
ATOM 610 C C . PRO A 1 84 ? -24.010 -12.438 22.098 1.00 79.25 84 PRO A C 1
ATOM 612 O O . PRO A 1 84 ? -24.372 -11.919 23.158 1.00 79.25 84 PRO A O 1
ATOM 615 N N . SER A 1 85 ? -22.888 -13.138 21.975 1.00 84.75 85 SER A N 1
ATOM 616 C CA . SER A 1 85 ? -21.954 -13.336 23.078 1.00 84.75 85 SER A CA 1
ATOM 617 C C . SER A 1 85 ? -21.338 -11.989 23.478 1.00 84.75 85 SER A C 1
ATOM 619 O O . SER A 1 85 ? -20.932 -11.236 22.589 1.00 84.75 85 SER A O 1
ATOM 621 N N . PRO A 1 86 ? -21.235 -11.651 24.778 1.00 91.25 86 PRO A N 1
ATOM 622 C CA . PRO A 1 86 ? -20.459 -10.490 25.211 1.00 91.25 86 PRO A CA 1
ATOM 623 C C . PRO A 1 86 ? -19.006 -10.620 24.734 1.00 91.25 86 PRO A C 1
ATOM 625 O O . PRO A 1 86 ? -18.478 -11.730 24.702 1.00 91.25 86 PRO A O 1
ATOM 628 N N . VAL A 1 87 ? -18.354 -9.513 24.373 1.00 95.44 87 VAL A N 1
ATOM 629 C CA . VAL A 1 87 ? -16.984 -9.523 23.830 1.00 95.44 87 VAL A CA 1
ATOM 630 C C . VAL A 1 87 ? -16.096 -8.544 24.585 1.00 95.44 87 VAL A C 1
ATOM 632 O O . VAL A 1 87 ? -16.516 -7.424 24.870 1.00 95.44 87 VAL A O 1
ATOM 635 N N . GLN A 1 88 ? -14.862 -8.963 24.858 1.00 97.19 88 GLN A N 1
ATOM 636 C CA . GLN A 1 88 ? -13.784 -8.120 25.373 1.00 97.19 88 GLN A CA 1
ATOM 637 C C . GLN A 1 88 ? -12.591 -8.190 24.417 1.00 97.19 88 GLN A C 1
ATOM 639 O O . GLN A 1 88 ? -12.154 -9.289 24.061 1.00 97.19 88 GLN A O 1
ATOM 644 N N . LEU A 1 89 ? -12.078 -7.032 23.998 1.00 98.50 89 LEU A N 1
ATOM 645 C CA . LEU A 1 89 ? -10.902 -6.930 23.131 1.00 98.50 89 LEU A CA 1
ATOM 646 C C . LEU A 1 89 ? -9.774 -6.191 23.847 1.00 98.50 89 LEU A C 1
ATOM 648 O O . LEU A 1 89 ? -9.996 -5.117 24.403 1.00 98.50 89 LEU A O 1
ATOM 652 N N . GLU A 1 90 ? -8.562 -6.724 23.743 1.00 98.75 90 GLU A N 1
ATOM 653 C CA . GLU A 1 90 ? -7.323 -6.102 24.216 1.00 98.75 90 GLU A CA 1
ATOM 654 C C . GLU A 1 90 ? -6.343 -5.868 23.059 1.00 98.75 90 GLU A C 1
ATOM 656 O O . GLU A 1 90 ? -6.357 -6.586 22.055 1.00 98.75 90 GLU A O 1
ATOM 661 N N . ASP A 1 91 ? -5.456 -4.889 23.211 1.00 98.62 91 ASP A N 1
ATOM 662 C CA . ASP A 1 91 ? -4.271 -4.720 22.372 1.00 98.62 91 ASP A CA 1
ATOM 663 C C . ASP A 1 91 ? -3.192 -5.749 22.745 1.00 98.62 91 ASP A C 1
ATOM 665 O O . ASP A 1 91 ? -3.312 -6.492 23.725 1.00 98.62 91 ASP A O 1
ATOM 669 N N . ARG A 1 92 ? -2.098 -5.795 21.985 1.00 97.56 92 ARG A N 1
ATOM 670 C CA . ARG A 1 92 ? -1.036 -6.790 22.188 1.00 97.56 92 ARG A CA 1
ATOM 671 C C . ARG A 1 92 ? -0.398 -6.746 23.582 1.00 97.56 92 ARG A C 1
ATOM 673 O O . ARG A 1 92 ? 0.191 -7.740 24.004 1.00 97.56 92 ARG A O 1
ATOM 680 N N . ASN A 1 93 ? -0.508 -5.610 24.268 1.00 97.31 93 ASN A N 1
ATOM 681 C CA . ASN A 1 93 ? 0.070 -5.337 25.578 1.00 97.31 93 ASN A CA 1
ATOM 682 C C . ASN A 1 93 ? -0.958 -5.501 26.717 1.00 97.31 93 ASN A C 1
ATOM 684 O O . ASN A 1 93 ? -0.610 -5.290 27.878 1.00 97.31 93 ASN A O 1
ATOM 688 N N . GLY A 1 94 ? -2.198 -5.901 26.410 1.00 97.62 94 GLY A N 1
ATOM 689 C CA . GLY A 1 94 ? -3.273 -6.090 27.388 1.00 97.62 94 GLY A CA 1
ATOM 690 C C . GLY A 1 94 ? -4.087 -4.828 27.687 1.00 97.62 94 GLY A C 1
ATOM 691 O O . GLY A 1 94 ? -4.851 -4.813 28.646 1.00 97.62 94 GLY A O 1
ATOM 692 N N . THR A 1 95 ? -3.934 -3.761 26.899 1.00 98.38 95 THR A N 1
ATOM 693 C CA . THR A 1 95 ? -4.745 -2.545 27.046 1.00 98.38 95 THR A CA 1
ATOM 694 C C . THR A 1 95 ? -6.133 -2.784 26.471 1.00 98.38 95 THR A C 1
ATOM 696 O O . THR A 1 95 ? -6.250 -3.223 25.328 1.00 98.38 95 THR A O 1
ATOM 699 N N . THR A 1 96 ? -7.191 -2.459 27.213 1.00 98.50 96 THR A N 1
ATOM 700 C CA . THR A 1 96 ? -8.568 -2.604 26.726 1.00 98.50 96 THR A CA 1
ATOM 701 C C . THR A 1 96 ? -8.820 -1.765 25.469 1.00 98.50 96 THR A C 1
ATOM 703 O O . THR A 1 96 ? -8.558 -0.563 25.437 1.00 98.50 96 THR A O 1
ATOM 706 N N . LEU A 1 97 ? -9.377 -2.404 24.440 1.00 98.56 97 LEU A N 1
ATOM 707 C CA . LEU A 1 97 ? -9.821 -1.785 23.189 1.00 98.56 97 LEU A CA 1
ATOM 708 C C . LEU A 1 97 ? -11.347 -1.737 23.074 1.00 98.56 97 LEU A C 1
ATOM 710 O O . LEU A 1 97 ? -11.893 -0.790 22.510 1.00 98.56 97 LEU A O 1
ATOM 714 N N . TRP A 1 98 ? -12.034 -2.759 23.587 1.00 98.12 98 TRP A N 1
ATOM 715 C CA . TRP A 1 98 ? -13.489 -2.887 23.529 1.00 98.12 98 TRP A CA 1
ATOM 716 C C . TRP A 1 98 ? -14.010 -3.625 24.755 1.00 98.12 98 TRP A C 1
ATOM 718 O O . TRP A 1 98 ? -13.569 -4.743 25.030 1.00 98.12 98 TRP A O 1
ATOM 728 N N . GLU A 1 99 ? -14.981 -3.035 25.441 1.00 94.94 99 GLU A N 1
ATOM 729 C CA . GLU A 1 99 ? -15.707 -3.649 26.551 1.00 94.94 99 GLU A CA 1
ATOM 730 C C . GLU A 1 99 ? -17.099 -3.017 26.675 1.00 94.94 99 GLU A C 1
ATOM 732 O O . GLU A 1 99 ? -17.366 -1.961 26.107 1.00 94.94 99 GLU A O 1
ATOM 737 N N . ASP A 1 100 ? -18.024 -3.698 27.352 1.00 88.25 100 ASP A N 1
ATOM 738 C CA . ASP A 1 100 ? -19.364 -3.170 27.659 1.00 88.25 100 ASP A CA 1
ATOM 739 C C . ASP A 1 100 ? -20.159 -2.641 26.446 1.00 88.25 100 ASP A C 1
ATOM 741 O O . ASP A 1 100 ? -21.018 -1.766 26.551 1.00 88.25 100 ASP A O 1
ATOM 745 N N . GLY A 1 101 ? -19.902 -3.217 25.268 1.00 91.38 101 GLY A N 1
ATOM 746 C CA . GLY A 1 101 ? -20.599 -2.873 24.031 1.00 91.38 101 GLY A CA 1
ATOM 747 C C . GLY A 1 101 ? -20.145 -1.564 23.381 1.00 91.38 101 GLY A C 1
ATOM 748 O O . GLY A 1 101 ? -20.844 -1.086 22.487 1.00 91.38 101 GLY A O 1
ATOM 749 N N . ALA A 1 102 ? -19.000 -1.004 23.773 1.00 95.25 102 ALA A N 1
ATOM 750 C CA . ALA A 1 102 ? -18.436 0.211 23.188 1.00 95.25 102 ALA A CA 1
ATOM 751 C C . ALA A 1 102 ? -16.896 0.141 23.075 1.00 95.25 102 ALA A C 1
ATOM 753 O O . ALA A 1 102 ? -16.254 -0.670 23.749 1.00 95.25 102 ALA A O 1
ATOM 754 N N . PRO A 1 103 ? -16.270 0.976 22.222 1.00 96.94 103 PRO A N 1
ATOM 755 C CA . PRO A 1 103 ? -14.821 1.028 22.144 1.00 96.94 103 PRO A CA 1
ATOM 756 C C . PRO A 1 103 ? -14.314 1.840 23.329 1.00 96.94 103 PRO A C 1
ATOM 758 O O . PRO A 1 103 ? -14.926 2.844 23.699 1.00 96.94 103 PRO A O 1
ATOM 761 N N . ALA A 1 104 ? -13.177 1.441 23.894 1.00 97.31 104 ALA A N 1
ATOM 762 C CA . ALA A 1 104 ? -12.497 2.264 24.883 1.00 97.31 104 ALA A CA 1
ATOM 763 C C . ALA A 1 104 ? -12.158 3.637 24.274 1.00 97.31 104 ALA A C 1
ATOM 765 O O . ALA A 1 104 ? -11.824 3.726 23.089 1.00 97.31 104 ALA A O 1
ATOM 766 N N . GLU A 1 105 ? -12.202 4.703 25.078 1.00 96.12 105 GLU A N 1
ATOM 767 C CA . GLU A 1 105 ? -11.982 6.084 24.616 1.00 96.12 105 GLU A CA 1
ATOM 768 C C . GLU A 1 105 ? -10.657 6.226 23.855 1.00 96.12 105 GLU A C 1
ATOM 770 O O . GLU A 1 105 ? -10.645 6.676 22.711 1.00 96.12 105 GLU A O 1
ATOM 775 N N . ALA A 1 106 ? -9.563 5.708 24.419 1.00 97.50 106 ALA A N 1
ATOM 776 C CA . ALA A 1 106 ? -8.251 5.729 23.775 1.00 97.50 106 ALA A CA 1
ATOM 777 C C . ALA A 1 106 ? -8.220 4.972 22.432 1.00 97.50 106 ALA A C 1
ATOM 779 O O . ALA A 1 106 ? -7.515 5.377 21.508 1.00 97.50 106 ALA A O 1
ATOM 780 N N . ALA A 1 107 ? -8.991 3.888 22.288 1.00 97.69 107 ALA A N 1
ATOM 781 C CA . ALA A 1 107 ? -9.096 3.152 21.028 1.00 97.69 107 ALA A CA 1
ATOM 782 C C . ALA A 1 107 ? -9.927 3.927 19.990 1.00 97.69 107 ALA A C 1
ATOM 784 O O . ALA A 1 107 ? -9.570 3.963 18.809 1.00 97.69 107 ALA A O 1
ATOM 785 N N . ALA A 1 108 ? -11.004 4.589 20.423 1.00 95.44 108 ALA A N 1
ATOM 786 C CA . ALA A 1 108 ? -11.808 5.459 19.573 1.00 95.44 108 ALA A CA 1
ATOM 787 C C . ALA A 1 108 ? -10.999 6.669 19.070 1.00 95.44 108 ALA A C 1
ATOM 789 O O . ALA A 1 108 ? -10.996 6.936 17.869 1.00 95.44 108 ALA A O 1
ATOM 790 N N . GLU A 1 109 ? -10.247 7.338 19.950 1.00 95.19 109 GLU A N 1
ATOM 791 C CA . GLU A 1 109 ? -9.325 8.430 19.596 1.00 95.19 109 GLU A CA 1
ATOM 792 C C . GLU A 1 109 ? -8.195 7.976 18.659 1.00 95.19 109 GLU A C 1
ATOM 794 O O . GLU A 1 109 ? -7.711 8.751 17.834 1.00 95.19 109 GLU A O 1
ATOM 799 N N . ALA A 1 110 ? -7.790 6.707 18.748 1.00 97.06 110 ALA A N 1
ATOM 800 C CA . ALA A 1 110 ? -6.817 6.087 17.851 1.00 97.06 110 ALA A CA 1
ATOM 801 C C . ALA A 1 110 ? -7.412 5.644 16.494 1.00 97.06 110 ALA A C 1
ATOM 803 O O . ALA A 1 110 ? -6.737 4.960 15.718 1.00 97.06 110 ALA A O 1
ATOM 804 N N . GLY A 1 111 ? -8.667 6.009 16.205 1.00 95.62 111 GLY A N 1
ATOM 805 C CA . GLY A 1 111 ? -9.352 5.713 14.944 1.00 95.62 111 GLY A CA 1
ATOM 806 C C . GLY A 1 111 ? -9.808 4.259 14.795 1.00 95.62 111 GLY A C 1
ATOM 807 O O . GLY A 1 111 ? -10.174 3.844 13.698 1.00 95.62 111 GLY A O 1
ATOM 808 N N . LEU A 1 112 ? -9.798 3.463 15.871 1.00 97.12 112 LEU A N 1
ATOM 809 C CA . LEU A 1 112 ? -10.101 2.030 15.800 1.00 97.12 112 LEU A CA 1
ATOM 810 C C . LEU A 1 112 ? -11.595 1.703 15.861 1.00 97.12 112 LEU A C 1
ATOM 812 O O . LEU A 1 112 ? -11.960 0.5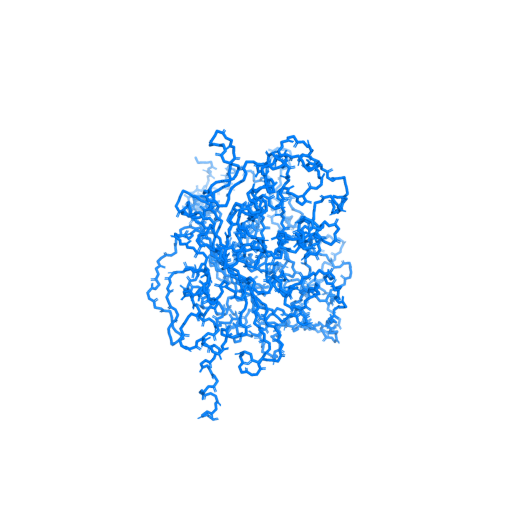57 15.613 1.00 97.12 112 LEU A O 1
ATOM 816 N N . ALA A 1 113 ? -12.469 2.661 16.173 1.00 94.94 113 ALA A N 1
ATOM 817 C CA . ALA A 1 113 ? -13.892 2.377 16.371 1.00 94.94 113 ALA A CA 1
ATOM 818 C C . ALA A 1 113 ? -14.545 1.670 15.154 1.00 94.94 113 ALA A C 1
ATOM 820 O O . ALA A 1 113 ? -15.152 0.617 15.339 1.00 94.94 113 ALA A O 1
ATOM 821 N N . PRO A 1 114 ? -14.360 2.103 13.890 1.00 93.81 114 PRO A N 1
ATOM 822 C CA . PRO A 1 114 ? -14.891 1.362 12.740 1.00 93.81 114 PRO A CA 1
ATOM 823 C C . PRO A 1 114 ? -14.365 -0.077 12.631 1.00 93.81 114 PRO A C 1
ATOM 825 O O . PRO A 1 114 ? -15.094 -0.968 12.206 1.00 93.81 114 PRO A O 1
ATOM 828 N N . LEU A 1 115 ? -13.119 -0.322 13.044 1.00 96.69 115 LEU A N 1
ATOM 829 C CA . LEU A 1 115 ? -12.512 -1.649 12.999 1.00 96.69 115 LEU A CA 1
ATOM 830 C C . LEU A 1 115 ? -13.048 -2.564 14.110 1.00 96.69 115 LEU A C 1
ATOM 832 O O . LEU A 1 115 ? -13.412 -3.713 13.858 1.00 96.69 115 LEU A O 1
ATOM 836 N N . LEU A 1 116 ? -13.091 -2.065 15.346 1.00 97.75 116 LEU A N 1
ATOM 837 C CA . LEU A 1 116 ? -13.489 -2.837 16.525 1.00 97.75 116 LEU A CA 1
ATOM 838 C C . LEU A 1 116 ? -15.000 -3.091 16.553 1.00 97.75 116 LEU A C 1
ATOM 840 O O . LEU A 1 116 ? -15.432 -4.178 16.927 1.00 97.75 116 LEU A O 1
ATOM 844 N N . GLY A 1 117 ? -15.794 -2.114 16.125 1.00 95.81 117 GLY A N 1
ATOM 845 C CA . GLY A 1 117 ? -17.235 -2.046 16.352 1.00 95.81 117 GLY A CA 1
ATOM 846 C C . GLY A 1 117 ? -17.614 -0.636 16.808 1.00 95.81 117 GLY A C 1
ATOM 847 O O . GLY A 1 117 ? -16.804 0.053 17.408 1.00 95.81 117 GLY A O 1
ATOM 848 N N . LEU A 1 118 ? -18.827 -0.159 16.519 1.00 94.25 118 LEU A N 1
ATOM 849 C CA . LEU A 1 118 ? -19.309 1.127 17.070 1.00 94.25 118 LEU A CA 1
ATOM 850 C C . LEU A 1 118 ? -20.263 0.927 18.246 1.00 94.25 118 LEU A C 1
ATOM 852 O O . LEU A 1 118 ? -20.348 1.764 19.138 1.00 94.25 118 LEU A O 1
ATOM 856 N N . ASN A 1 119 ? -20.979 -0.194 18.223 1.00 93.12 119 ASN A N 1
ATOM 857 C CA . ASN A 1 119 ? -21.882 -0.699 19.248 1.00 93.12 119 ASN A CA 1
ATOM 858 C C . ASN A 1 119 ? -22.150 -2.198 18.955 1.00 93.12 119 ASN A C 1
ATOM 860 O O . ASN A 1 119 ? -21.652 -2.709 17.942 1.00 93.12 119 ASN A O 1
ATOM 864 N N . PRO A 1 120 ? -22.955 -2.912 19.765 1.00 90.69 120 PRO A N 1
ATOM 865 C CA . PRO A 1 120 ? -23.240 -4.332 19.543 1.00 90.69 120 PRO A CA 1
ATOM 866 C C . PRO A 1 120 ? -24.008 -4.647 18.247 1.00 90.69 120 PRO A C 1
ATOM 868 O O . PRO A 1 120 ? -24.028 -5.797 17.816 1.00 90.69 120 PRO A O 1
ATOM 871 N N . GLU A 1 121 ? -24.639 -3.658 17.606 1.00 89.94 121 GLU A N 1
ATOM 872 C CA . GLU A 1 121 ? -25.326 -3.840 16.320 1.00 89.94 121 GLU A CA 1
ATOM 873 C C . GLU A 1 121 ? -24.367 -3.789 15.119 1.00 89.94 121 GLU A C 1
ATOM 875 O O . GLU A 1 121 ? -24.746 -4.210 14.021 1.00 89.94 121 GLU A O 1
ATOM 880 N N . HIS A 1 122 ? -23.130 -3.305 15.297 1.00 93.25 122 HIS A N 1
ATOM 881 C CA . HIS A 1 122 ? -22.123 -3.261 14.237 1.00 93.25 122 HIS A CA 1
ATOM 882 C C . HIS A 1 122 ? -21.516 -4.652 13.984 1.00 93.25 122 HIS A C 1
ATOM 884 O O . HIS A 1 122 ? -20.391 -4.955 14.374 1.00 93.25 122 HIS A O 1
ATOM 890 N N . SER A 1 123 ? -22.259 -5.495 13.264 1.00 91.19 123 SER A N 1
ATOM 891 C CA . SER A 1 123 ? -21.924 -6.910 13.059 1.00 91.19 123 SER A CA 1
ATOM 892 C C . SER A 1 123 ? -20.663 -7.191 12.235 1.00 91.19 123 SER A C 1
ATOM 894 O O . SER A 1 123 ? -20.135 -8.294 12.340 1.00 91.19 123 SER A O 1
ATOM 896 N N . SER A 1 124 ? -20.209 -6.250 11.397 1.00 93.50 124 SER A N 1
ATOM 897 C CA . SER A 1 124 ? -18.981 -6.404 10.598 1.00 93.50 124 SER A CA 1
ATOM 898 C C . SER A 1 124 ? -17.704 -5.989 11.333 1.00 93.50 124 SER A C 1
ATOM 900 O O . SER A 1 124 ? -16.622 -6.352 10.881 1.00 93.50 124 SER A O 1
ATOM 902 N N . GLY A 1 125 ? -17.798 -5.250 12.445 1.00 96.69 125 GLY A N 1
ATOM 903 C CA . GLY A 1 125 ? -16.642 -4.938 13.293 1.00 96.69 125 GLY A CA 1
ATOM 904 C C . GLY A 1 125 ? -16.151 -6.180 14.041 1.00 96.69 125 GLY A C 1
ATOM 905 O O . GLY A 1 125 ? -16.908 -7.135 14.209 1.00 96.69 125 GLY A O 1
AT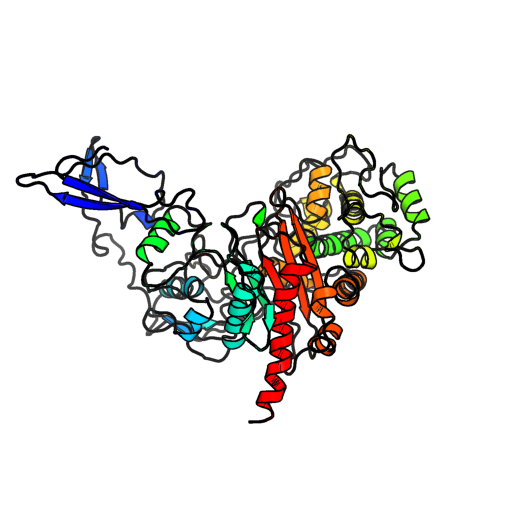OM 906 N N . ILE A 1 126 ? -14.904 -6.182 14.520 1.00 98.25 126 ILE A N 1
ATOM 907 C CA . ILE A 1 126 ? -14.301 -7.353 15.189 1.00 98.25 126 ILE A CA 1
ATOM 908 C C . ILE A 1 126 ? -15.170 -7.859 16.351 1.00 98.25 126 ILE A C 1
ATOM 910 O O . ILE A 1 126 ? -15.445 -9.054 16.431 1.00 98.25 126 ILE A O 1
ATOM 914 N N . ALA A 1 127 ? -15.661 -6.973 17.221 1.00 97.50 127 ALA A N 1
ATOM 915 C CA . ALA A 1 127 ? -16.542 -7.353 18.322 1.00 97.50 127 ALA A CA 1
ATOM 916 C C . ALA A 1 127 ? -17.851 -7.983 17.820 1.00 97.50 127 ALA A C 1
ATOM 918 O O . ALA A 1 127 ? -18.271 -9.020 18.325 1.00 97.50 127 ALA A O 1
ATOM 919 N N . GLY A 1 128 ? -18.463 -7.414 16.778 1.00 95.69 128 GLY A N 1
ATOM 920 C CA . GLY A 1 128 ? -19.667 -7.969 16.159 1.00 95.69 128 GLY A CA 1
ATOM 921 C C . GLY A 1 128 ? -19.432 -9.338 15.517 1.00 95.69 128 GLY A C 1
ATOM 922 O O . GLY A 1 128 ? -20.276 -10.225 15.630 1.00 95.69 128 GLY A O 1
ATOM 923 N N . MET A 1 129 ? -18.266 -9.541 14.899 1.00 96.56 129 MET A N 1
ATOM 924 C CA . MET A 1 129 ? -17.857 -10.830 14.346 1.00 96.56 129 MET A CA 1
ATOM 925 C C . MET A 1 129 ? -17.699 -11.891 15.439 1.00 96.56 129 MET A C 1
ATOM 927 O O . MET A 1 129 ? -18.233 -12.992 15.294 1.00 96.56 129 MET A O 1
ATOM 931 N N . LEU A 1 130 ? -16.991 -11.565 16.527 1.00 96.25 130 LEU A N 1
ATOM 932 C CA . LEU A 1 130 ? -16.749 -12.486 17.642 1.00 96.25 130 LEU A CA 1
ATOM 933 C C . LEU A 1 130 ? -18.022 -12.783 18.442 1.00 96.25 130 LEU A C 1
ATOM 935 O O . LEU A 1 130 ? -18.192 -13.901 18.916 1.00 96.25 130 LEU A O 1
ATOM 939 N N . ALA A 1 131 ? -18.964 -11.841 18.511 1.00 94.38 131 ALA A N 1
ATOM 940 C CA . ALA A 1 131 ? -20.262 -12.050 19.151 1.00 94.38 131 ALA A CA 1
ATOM 941 C C . ALA A 1 131 ? -21.119 -13.137 18.465 1.00 94.38 131 ALA A C 1
ATOM 943 O O . ALA A 1 131 ? -22.077 -13.625 19.065 1.00 94.38 131 ALA A O 1
ATOM 944 N N . ARG A 1 132 ? -20.784 -13.531 17.221 1.00 92.25 132 ARG A N 1
ATOM 945 C CA . ARG A 1 132 ? -21.427 -14.649 16.499 1.00 92.25 132 ARG A CA 1
ATOM 946 C C . ARG A 1 132 ? -20.926 -16.025 16.946 1.00 92.25 132 ARG A C 1
ATOM 948 O O . ARG A 1 132 ? -21.526 -17.028 16.566 1.00 92.25 132 ARG A O 1
ATOM 955 N N . LEU A 1 133 ? -19.830 -16.089 17.701 1.00 90.75 133 LEU A N 1
ATOM 956 C CA . LEU A 1 133 ? -19.317 -17.341 18.250 1.00 90.75 133 LEU A CA 1
ATOM 957 C C . LEU A 1 133 ? -20.195 -17.807 19.421 1.00 90.75 133 LEU A C 1
ATOM 959 O O . LEU A 1 133 ? -20.722 -16.971 20.159 1.00 90.75 133 LEU A O 1
ATOM 963 N N . PRO A 1 134 ? -20.357 -19.125 19.624 1.00 81.00 134 PRO A N 1
ATOM 964 C CA . PRO A 1 134 ? -21.117 -19.647 20.754 1.00 81.00 134 PRO A CA 1
ATOM 965 C C . PRO A 1 134 ? -20.445 -19.272 22.086 1.00 81.00 134 PRO A C 1
ATOM 967 O O . PRO A 1 134 ? -19.269 -19.566 22.288 1.00 81.00 134 PRO A O 1
ATOM 970 N N . ALA A 1 135 ? -21.185 -18.655 23.013 1.00 67.81 135 ALA A N 1
ATOM 971 C CA . ALA A 1 135 ? -20.692 -18.383 24.365 1.00 67.81 135 ALA A CA 1
ATOM 972 C C . ALA A 1 135 ? -20.598 -19.690 25.167 1.00 67.81 135 ALA A C 1
ATOM 974 O O . ALA A 1 135 ? -21.616 -20.240 25.586 1.00 67.81 135 ALA A O 1
ATOM 975 N N . ALA A 1 136 ? -19.383 -20.181 25.400 1.00 64.12 136 ALA A N 1
ATOM 976 C CA . ALA A 1 136 ? -19.123 -21.404 26.161 1.00 64.12 136 ALA A CA 1
ATOM 977 C C . ALA A 1 136 ? -18.821 -21.124 27.653 1.00 64.12 136 ALA A C 1
ATOM 979 O O . ALA A 1 136 ? -17.870 -21.676 28.186 1.00 64.12 136 ALA A O 1
ATOM 980 N N . ASP A 1 137 ? -19.632 -20.284 28.314 1.00 65.50 137 ASP A N 1
ATOM 981 C CA . ASP A 1 137 ? -19.496 -19.796 29.711 1.00 65.50 137 ASP A CA 1
ATOM 982 C C . ASP A 1 137 ? -18.651 -18.515 29.905 1.00 65.50 137 ASP A C 1
ATOM 984 O O . ASP A 1 137 ? -17.612 -18.512 30.569 1.00 65.50 137 ASP A O 1
ATOM 988 N N . GLY A 1 138 ? -19.129 -17.380 29.378 1.00 82.25 138 GLY A N 1
ATOM 989 C CA . GLY A 1 138 ? -18.570 -16.047 29.657 1.00 82.25 138 GLY A CA 1
ATOM 990 C C . GLY A 1 138 ? -18.461 -15.146 28.424 1.00 82.25 138 GLY A C 1
ATOM 991 O O . GLY A 1 138 ? -18.933 -15.524 27.350 1.00 82.25 138 GLY A O 1
ATOM 992 N N . PRO A 1 139 ? -17.869 -13.942 28.567 1.00 89.56 139 PRO A N 1
ATOM 993 C CA . PRO A 1 139 ? -17.526 -13.118 27.416 1.00 89.56 139 PRO A CA 1
ATOM 994 C C . PRO A 1 139 ? -16.463 -13.818 26.560 1.00 89.56 139 PRO A C 1
ATOM 996 O O . PRO A 1 139 ? -15.511 -14.379 27.103 1.00 89.56 139 PRO A O 1
ATOM 999 N N . VAL A 1 140 ? -16.594 -13.721 25.238 1.00 94.31 140 VAL A N 1
ATOM 1000 C CA . VAL A 1 140 ? -15.527 -14.063 24.292 1.00 94.31 140 VAL A CA 1
ATOM 1001 C C . VAL A 1 140 ? -14.402 -13.051 24.480 1.00 94.31 140 VAL A C 1
ATOM 1003 O O . VAL A 1 140 ? -14.620 -11.842 24.353 1.00 94.31 140 VAL A O 1
ATOM 1006 N N . ARG A 1 141 ? -13.200 -13.526 24.796 1.00 96.25 141 ARG A N 1
ATOM 1007 C CA . ARG A 1 141 ? -12.036 -12.665 25.035 1.00 96.25 141 ARG A CA 1
ATOM 1008 C C . ARG A 1 141 ? -11.054 -12.792 23.894 1.00 96.25 141 ARG A C 1
ATOM 1010 O O . ARG A 1 141 ? -10.648 -13.894 23.547 1.00 96.25 141 ARG A O 1
ATOM 1017 N N . ALA A 1 142 ? -10.617 -11.675 23.339 1.00 97.75 142 ALA A N 1
ATOM 1018 C CA . ALA A 1 142 ? -9.623 -11.682 22.281 1.00 97.75 142 ALA A CA 1
ATOM 1019 C C . ALA A 1 142 ? -8.546 -10.630 22.504 1.00 97.75 142 ALA A C 1
ATOM 1021 O O . ALA A 1 142 ? -8.806 -9.538 23.005 1.00 97.75 142 ALA A O 1
ATOM 1022 N N . ARG A 1 143 ? -7.333 -10.961 22.068 1.00 98.62 143 ARG A N 1
ATOM 1023 C CA . ARG A 1 143 ? -6.222 -10.018 21.988 1.00 98.62 143 ARG A CA 1
ATOM 1024 C C . ARG A 1 143 ? -5.875 -9.785 20.534 1.00 98.62 143 ARG A C 1
ATOM 1026 O O . ARG A 1 143 ? -5.757 -10.744 19.772 1.00 98.62 143 ARG A O 1
ATOM 1033 N N . LEU A 1 144 ? -5.701 -8.528 20.157 1.00 98.75 144 LEU A N 1
ATOM 1034 C CA . LEU A 1 144 ? -5.260 -8.130 18.830 1.00 98.75 144 LEU A CA 1
ATOM 1035 C C . LEU A 1 144 ? -3.742 -7.933 18.804 1.00 98.75 144 LEU A C 1
ATOM 1037 O O . LEU A 1 144 ? -3.106 -7.719 19.831 1.00 98.75 144 LEU A O 1
ATOM 1041 N N . THR A 1 145 ? -3.149 -7.980 17.617 1.00 98.62 145 THR A N 1
ATOM 1042 C CA . THR A 1 145 ? -1.724 -7.689 17.408 1.00 98.62 145 THR A CA 1
ATOM 1043 C C . THR A 1 145 ? -1.398 -6.196 17.447 1.00 98.62 145 THR A C 1
ATOM 1045 O O . THR A 1 145 ? -0.222 -5.835 17.471 1.00 98.62 145 THR A O 1
ATOM 1048 N N . LEU A 1 146 ? -2.424 -5.338 17.448 1.00 98.69 146 LEU A N 1
ATOM 1049 C CA . LEU A 1 146 ? -2.279 -3.885 17.473 1.00 98.69 146 LEU A CA 1
ATOM 1050 C C . LEU A 1 146 ? -1.507 -3.434 18.711 1.00 98.69 146 LEU A C 1
ATOM 1052 O O . LEU A 1 146 ? -1.741 -3.923 19.815 1.00 98.69 146 LEU A O 1
ATOM 1056 N N . ASP A 1 147 ? -0.626 -2.463 18.515 1.00 98.50 147 ASP A N 1
ATOM 1057 C CA . ASP A 1 147 ? 0.007 -1.695 19.578 1.00 98.50 147 ASP A CA 1
ATOM 1058 C C . ASP A 1 147 ? -0.713 -0.346 19.672 1.00 98.50 147 ASP A C 1
ATOM 1060 O O . ASP A 1 147 ? -0.624 0.469 18.750 1.00 98.50 147 ASP A O 1
ATOM 1064 N N . LEU A 1 148 ? -1.489 -0.124 20.738 1.00 98.62 148 LEU A N 1
ATOM 1065 C CA . LEU A 1 148 ? -2.361 1.051 20.816 1.00 98.62 148 LEU A CA 1
ATOM 1066 C C . LEU A 1 148 ? -1.590 2.391 20.753 1.00 98.62 148 LEU A C 1
ATOM 1068 O O . LEU A 1 148 ? -2.029 3.284 20.019 1.00 98.62 148 LEU A O 1
ATOM 1072 N N . PRO A 1 149 ? -0.435 2.569 21.429 1.00 97.94 149 PRO A N 1
ATOM 1073 C CA . PRO A 1 149 ? 0.389 3.767 21.264 1.00 97.94 149 PRO A CA 1
ATOM 1074 C C . PRO A 1 149 ? 0.853 4.013 19.820 1.00 97.94 149 PRO A C 1
ATOM 1076 O O . PRO A 1 149 ? 0.724 5.137 19.315 1.00 97.94 149 PRO A O 1
ATOM 1079 N N . LEU A 1 150 ? 1.363 2.982 19.135 1.00 98.38 150 LEU A N 1
ATOM 1080 C CA . LEU A 1 150 ? 1.787 3.090 17.737 1.00 98.38 150 LEU A CA 1
ATOM 1081 C C . LEU A 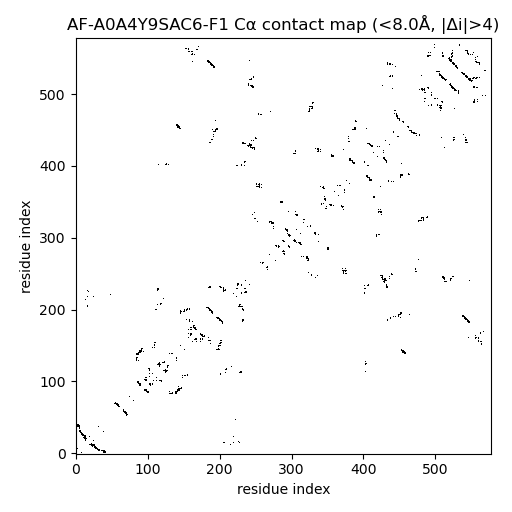1 150 ? 0.602 3.366 16.807 1.00 98.38 150 LEU A C 1
ATOM 1083 O O . LEU A 1 150 ? 0.724 4.185 15.892 1.00 98.38 150 LEU A O 1
ATOM 1087 N N . GLN A 1 151 ? -0.542 2.726 17.044 1.00 98.75 151 GLN A N 1
ATOM 1088 C CA . GLN A 1 151 ? -1.783 2.972 16.316 1.00 98.75 151 GLN A CA 1
ATOM 1089 C C . GLN A 1 151 ? -2.210 4.436 16.445 1.00 98.75 151 GLN A C 1
ATOM 1091 O O . GLN A 1 151 ? -2.455 5.094 15.436 1.00 98.75 151 GLN A O 1
ATOM 1096 N N . ALA A 1 152 ? -2.258 4.969 17.667 1.00 98.69 152 ALA A N 1
ATOM 1097 C CA . ALA A 1 152 ? -2.695 6.337 17.918 1.00 98.69 152 ALA A CA 1
ATOM 1098 C C . ALA A 1 152 ? -1.758 7.366 17.263 1.00 98.69 152 ALA A C 1
ATOM 1100 O O . ALA A 1 152 ? -2.216 8.348 16.678 1.00 98.69 152 ALA A O 1
ATOM 1101 N N . LEU A 1 153 ? -0.440 7.134 17.313 1.00 98.69 153 LEU A N 1
ATOM 1102 C CA . LEU A 1 153 ? 0.527 7.945 16.568 1.00 98.69 153 LEU A CA 1
ATOM 1103 C C . LEU A 1 153 ? 0.277 7.860 15.057 1.00 98.69 153 LEU A C 1
ATOM 1105 O O . LEU A 1 153 ? 0.228 8.890 14.385 1.00 98.69 153 LEU A O 1
ATOM 1109 N N . SER A 1 154 ? 0.100 6.647 14.536 1.00 98.75 154 SER A N 1
ATOM 1110 C CA . SER A 1 154 ? -0.109 6.400 13.110 1.00 98.75 154 SER A CA 1
ATOM 1111 C C . SER A 1 154 ? -1.371 7.086 12.592 1.00 98.75 154 SER A C 1
ATOM 1113 O O . SER A 1 154 ? -1.315 7.727 11.546 1.00 98.75 154 SER A O 1
ATOM 1115 N N . GLN A 1 155 ? -2.474 7.023 13.342 1.00 98.62 155 GLN A N 1
ATOM 1116 C CA . GLN A 1 155 ? -3.728 7.689 12.997 1.00 98.62 155 GLN A CA 1
ATOM 1117 C C . GLN A 1 155 ? -3.566 9.213 12.970 1.00 98.62 155 GLN A C 1
ATOM 1119 O O . GLN A 1 155 ? -3.846 9.835 11.949 1.00 98.62 155 GLN A O 1
ATOM 1124 N N . ARG A 1 156 ? -3.010 9.821 14.029 1.00 98.50 156 ARG A N 1
ATOM 1125 C CA . ARG A 1 156 ? -2.818 11.284 14.082 1.00 98.50 156 ARG A CA 1
ATOM 1126 C C . ARG A 1 156 ? -1.895 11.805 12.980 1.00 98.50 156 ARG A C 1
ATOM 1128 O O . ARG A 1 156 ? -2.144 12.875 12.422 1.00 98.50 156 ARG A O 1
ATOM 1135 N N . VAL A 1 157 ? -0.830 11.068 12.661 1.00 98.75 157 VAL A N 1
ATOM 1136 C CA . VAL A 1 157 ? 0.070 11.426 11.556 1.00 98.75 157 VAL A CA 1
ATOM 1137 C C . VAL A 1 157 ? -0.630 11.259 10.209 1.00 98.75 157 VAL A C 1
ATOM 1139 O O . VAL A 1 157 ? -0.472 12.122 9.346 1.00 98.75 157 VAL A O 1
ATOM 1142 N N . LEU A 1 158 ? -1.407 10.189 10.017 1.00 98.69 158 LEU A N 1
ATOM 1143 C CA . LEU A 1 158 ? -2.162 9.958 8.785 1.00 98.69 158 LEU A CA 1
ATOM 1144 C C . LEU A 1 158 ? -3.195 11.065 8.548 1.00 98.69 158 LEU A C 1
ATOM 1146 O O . LEU A 1 158 ? -3.260 11.594 7.439 1.00 98.69 158 LEU A O 1
ATOM 1150 N N . ASP A 1 159 ? -3.934 11.463 9.583 1.00 98.00 159 ASP A N 1
ATOM 1151 C CA . ASP A 1 159 ? -4.882 12.576 9.515 1.00 98.00 159 ASP A CA 1
ATOM 1152 C C . ASP A 1 159 ? -4.151 13.885 9.194 1.00 98.00 159 ASP A C 1
ATOM 1154 O O . ASP A 1 159 ? -4.492 14.590 8.245 1.00 98.00 159 ASP A O 1
ATOM 1158 N N . CYS A 1 160 ? -3.077 14.191 9.922 1.00 98.56 160 CYS A N 1
ATOM 1159 C CA . CYS A 1 160 ? -2.326 15.422 9.712 1.00 98.56 160 CYS A CA 1
ATOM 1160 C C . CYS A 1 160 ? -1.699 15.515 8.314 1.00 98.56 160 CYS A C 1
ATOM 1162 O O . CYS A 1 160 ? -1.942 16.463 7.567 1.00 98.56 160 CYS A O 1
ATOM 1164 N N . VAL A 1 161 ? -0.849 14.547 7.976 1.00 98.50 161 VAL A N 1
ATOM 1165 C CA . VAL A 1 161 ? 0.021 14.601 6.799 1.00 98.50 161 VAL A CA 1
ATOM 1166 C C . VAL A 1 161 ? -0.703 14.060 5.574 1.00 98.50 161 VAL A C 1
ATOM 1168 O O . VAL A 1 161 ? -0.674 14.709 4.533 1.00 98.50 161 VAL A O 1
ATOM 1171 N N . GLY A 1 162 ? -1.358 12.902 5.691 1.00 97.88 162 GLY A N 1
ATOM 1172 C CA . GLY A 1 162 ? -2.005 12.219 4.568 1.00 97.88 162 GLY A CA 1
ATOM 1173 C C . GLY A 1 162 ? -3.343 12.838 4.169 1.00 97.88 162 GLY A C 1
ATOM 1174 O O . GLY A 1 162 ? -3.579 13.115 2.991 1.00 97.88 162 GLY A O 1
ATOM 1175 N N . LEU A 1 163 ? -4.228 13.088 5.136 1.00 97.31 163 LEU A N 1
ATOM 1176 C CA . LEU A 1 163 ? -5.530 13.687 4.846 1.00 97.31 163 LEU A CA 1
ATOM 1177 C C . LEU A 1 163 ? -5.393 15.202 4.630 1.00 97.31 163 LEU A C 1
ATOM 1179 O O . LEU A 1 163 ? -5.791 15.712 3.580 1.00 97.31 163 LEU A O 1
ATOM 1183 N N . HIS A 1 164 ? -4.753 15.905 5.567 1.00 97.62 164 HIS A N 1
ATOM 1184 C CA . HIS A 1 164 ? -4.755 17.370 5.621 1.00 97.62 164 HIS A CA 1
ATOM 1185 C C . HIS A 1 164 ? -3.507 18.073 5.062 1.00 97.62 164 HIS A C 1
ATOM 1187 O O . HIS A 1 164 ? -3.437 19.300 5.128 1.00 97.62 164 HIS A O 1
ATOM 1193 N N . ARG A 1 165 ? -2.515 17.358 4.504 1.00 97.06 165 ARG A N 1
ATOM 1194 C CA . ARG A 1 165 ? -1.264 17.955 3.960 1.00 97.06 165 ARG A CA 1
ATOM 1195 C C . ARG A 1 165 ? -0.523 18.860 4.956 1.00 97.06 165 ARG A C 1
ATOM 1197 O O . ARG A 1 165 ? 0.234 19.744 4.555 1.00 97.06 165 ARG A O 1
ATOM 1204 N N . GLY A 1 166 ? -0.736 18.642 6.249 1.00 97.62 166 GLY A N 1
ATOM 1205 C CA . GLY A 1 166 ? 0.002 19.301 7.312 1.00 97.62 166 GLY A CA 1
ATOM 1206 C C . GLY A 1 166 ? 1.422 18.754 7.439 1.00 97.62 166 GLY A C 1
ATOM 1207 O O . GLY A 1 166 ? 1.844 17.833 6.734 1.00 97.62 166 GLY A O 1
ATOM 1208 N N . ARG A 1 167 ? 2.167 19.320 8.383 1.00 96.81 167 ARG A N 1
ATOM 1209 C CA . ARG A 1 167 ? 3.459 18.804 8.835 1.00 96.81 167 ARG A CA 1
ATOM 1210 C C . ARG A 1 167 ? 3.328 18.323 10.270 1.00 96.81 167 ARG A C 1
ATOM 1212 O O . ARG A 1 167 ? 2.627 18.935 11.072 1.00 96.81 167 ARG A O 1
ATOM 1219 N N . TRP A 1 168 ? 3.998 17.221 10.574 1.00 96.81 168 TRP A N 1
ATOM 1220 C CA . TRP A 1 168 ? 4.055 16.675 11.922 1.00 96.81 168 TRP A CA 1
ATOM 1221 C C . TRP A 1 168 ? 5.342 17.145 12.598 1.00 96.81 168 TRP A C 1
ATOM 1223 O O . TRP A 1 168 ? 6.433 16.731 12.206 1.00 96.81 168 TRP A O 1
ATOM 1233 N N . GLU A 1 169 ? 5.213 18.034 13.576 1.00 93.00 169 GLU A N 1
ATOM 1234 C CA . GLU A 1 169 ? 6.326 18.697 14.260 1.00 93.00 169 GLU A CA 1
ATOM 1235 C C . GLU A 1 169 ? 6.073 18.622 15.774 1.00 93.00 169 GLU A C 1
ATOM 1237 O O . GLU A 1 169 ? 4.981 18.948 16.239 1.00 93.00 169 GLU A O 1
ATOM 1242 N N . ASP A 1 170 ? 7.049 18.122 16.540 1.00 87.81 170 ASP A N 1
ATOM 1243 C CA . ASP A 1 170 ? 6.996 18.003 18.009 1.00 87.81 170 ASP A CA 1
ATOM 1244 C C . ASP A 1 170 ? 5.701 17.365 18.553 1.00 87.81 170 ASP A C 1
ATOM 1246 O O . ASP A 1 170 ? 5.088 17.829 19.518 1.00 87.81 170 ASP A O 1
ATOM 1250 N N . GLY A 1 171 ? 5.250 16.292 17.894 1.00 90.12 171 GLY A N 1
ATOM 1251 C CA . GLY A 1 171 ? 4.046 15.550 18.279 1.00 90.12 171 GLY A CA 1
ATOM 1252 C C . GLY A 1 171 ? 2.726 16.260 17.963 1.00 90.12 171 GLY A C 1
ATOM 1253 O O . GLY A 1 171 ? 1.680 15.839 18.460 1.00 90.12 171 GLY A O 1
ATOM 1254 N N . LYS A 1 172 ? 2.754 17.329 17.159 1.00 95.12 172 LYS A N 1
ATOM 1255 C CA . LYS A 1 172 ? 1.583 18.125 16.782 1.00 95.12 172 LYS A CA 1
ATOM 1256 C C . LYS A 1 172 ? 1.473 18.276 15.271 1.00 95.12 172 LYS A C 1
ATOM 1258 O O . LYS A 1 172 ? 2.464 18.276 14.544 1.00 95.12 172 LYS A O 1
ATOM 1263 N N . CYS A 1 173 ? 0.240 18.458 14.810 1.00 97.81 173 CYS A N 1
ATOM 1264 C CA . CYS A 1 173 ? -0.023 18.826 13.430 1.00 97.81 173 CYS A CA 1
ATOM 1265 C C . CYS A 1 173 ? 0.055 20.343 13.247 1.00 97.81 173 CYS A C 1
ATOM 1267 O O . CYS A 1 173 ? -0.620 21.086 13.962 1.00 97.81 173 CYS A O 1
ATOM 1269 N N . VAL A 1 174 ? 0.831 20.803 12.268 1.00 97.88 174 VAL A N 1
ATOM 1270 C CA . VAL A 1 174 ? 0.946 22.220 11.908 1.00 97.88 174 VAL A CA 1
ATOM 1271 C C . VAL A 1 174 ? 0.672 22.431 10.422 1.00 97.88 174 VAL A C 1
ATOM 1273 O O . VAL A 1 174 ? 0.998 21.590 9.587 1.00 97.88 174 VAL A O 1
ATOM 1276 N N . GLY A 1 175 ? 0.068 23.568 10.071 1.00 96.81 175 GLY A N 1
ATOM 1277 C CA . GLY A 1 175 ? -0.194 23.926 8.671 1.00 96.81 175 GLY A CA 1
ATOM 1278 C C . GLY A 1 175 ? -1.163 22.990 7.936 1.00 96.81 175 GLY A C 1
ATOM 1279 O O . GLY A 1 175 ? -1.083 22.897 6.714 1.00 96.81 175 GLY A O 1
ATOM 1280 N N . ALA A 1 176 ? -2.037 22.290 8.668 1.00 96.12 176 ALA A N 1
ATOM 1281 C CA . ALA A 1 176 ? -3.105 21.475 8.099 1.00 96.12 176 ALA A CA 1
ATOM 1282 C C . ALA A 1 176 ? -4.035 22.318 7.214 1.00 96.12 176 ALA A C 1
ATOM 1284 O O . ALA A 1 176 ? -4.364 23.461 7.538 1.00 96.12 176 ALA A O 1
ATOM 1285 N N . GLN A 1 177 ? -4.469 21.732 6.107 1.00 93.81 177 GLN A N 1
ATOM 1286 C CA . GLN A 1 177 ? -5.372 22.328 5.130 1.00 93.81 177 GLN A CA 1
ATOM 1287 C C . GLN A 1 177 ? -6.682 21.540 5.087 1.00 93.81 177 GLN A C 1
ATOM 1289 O O . GLN A 1 177 ? -6.752 20.395 5.541 1.00 93.81 177 GLN A O 1
ATOM 1294 N N . ALA A 1 178 ? -7.733 22.134 4.521 1.00 93.88 178 ALA A N 1
ATOM 1295 C CA . ALA A 1 178 ? -8.949 21.386 4.225 1.00 93.88 178 ALA A CA 1
ATOM 1296 C C . ALA A 1 178 ? -8.619 20.237 3.259 1.00 93.88 178 ALA A C 1
ATOM 1298 O O . ALA A 1 178 ? -7.915 20.433 2.266 1.00 93.88 178 ALA A O 1
ATOM 1299 N N . ALA A 1 179 ? -9.095 19.033 3.571 1.00 93.38 179 ALA A N 1
ATOM 1300 C CA . ALA A 1 179 ? -8.928 17.898 2.678 1.00 93.38 179 ALA A CA 1
ATOM 1301 C C . ALA A 1 179 ? -9.815 18.102 1.436 1.00 93.38 179 ALA A C 1
ATOM 1303 O O . ALA A 1 179 ? -10.980 18.465 1.603 1.00 93.38 179 ALA A O 1
ATOM 1304 N N . PRO A 1 180 ? -9.304 17.874 0.213 1.00 90.88 180 PRO A N 1
ATOM 1305 C CA . PRO A 1 180 ? -10.139 17.821 -0.979 1.00 90.88 180 PRO A CA 1
ATOM 1306 C C . PRO A 1 180 ? -11.254 16.785 -0.838 1.00 90.88 180 PRO A C 1
ATOM 1308 O O . PRO A 1 180 ? -11.049 15.729 -0.229 1.00 90.88 180 PRO A O 1
ATOM 1311 N N . ASP A 1 181 ? -12.398 17.066 -1.455 1.00 87.31 181 ASP A N 1
ATOM 1312 C CA . ASP A 1 181 ? -13.541 16.157 -1.463 1.00 87.31 181 ASP A CA 1
ATOM 1313 C C . ASP A 1 181 ? -13.134 14.766 -1.975 1.00 87.31 181 ASP A C 1
ATOM 1315 O O . ASP A 1 181 ? -12.386 14.622 -2.943 1.00 87.31 181 ASP A O 1
ATOM 1319 N N . GLY A 1 182 ? -13.594 13.722 -1.283 1.00 86.38 182 GLY A N 1
ATOM 1320 C CA . GLY A 1 182 ? -13.292 12.327 -1.624 1.00 86.38 182 GLY A CA 1
ATOM 1321 C C . GLY A 1 182 ? -11.880 11.847 -1.263 1.00 86.38 182 GLY A C 1
ATOM 1322 O O . GLY A 1 182 ? -11.585 10.651 -1.415 1.00 86.38 182 GLY A O 1
ATOM 1323 N N . ARG A 1 183 ? -11.002 12.722 -0.746 1.00 93.06 183 ARG A N 1
ATOM 1324 C CA . ARG A 1 183 ? -9.684 12.301 -0.267 1.00 93.06 183 ARG A CA 1
ATOM 1325 C C . ARG A 1 183 ? -9.823 11.294 0.865 1.00 93.06 183 ARG A C 1
ATOM 1327 O O . ARG A 1 183 ? -10.509 11.515 1.854 1.00 93.06 183 ARG A O 1
ATOM 1334 N N . HIS A 1 184 ? -9.062 10.222 0.732 1.00 94.25 184 HIS A N 1
ATOM 1335 C CA . HIS A 1 184 ? -8.894 9.189 1.736 1.00 94.25 184 HIS A CA 1
ATOM 1336 C C . HIS A 1 184 ? -7.445 8.720 1.761 1.00 94.25 184 HIS A C 1
ATOM 1338 O O . HIS A 1 184 ? -6.723 8.822 0.763 1.00 94.25 184 HIS A O 1
ATOM 1344 N N . ALA A 1 185 ? -7.030 8.220 2.915 1.00 97.81 185 ALA A N 1
ATOM 1345 C CA . ALA A 1 185 ? -5.673 7.784 3.176 1.00 97.81 185 ALA A CA 1
ATOM 1346 C C . ALA A 1 185 ? -5.693 6.533 4.057 1.00 97.81 185 ALA A C 1
ATOM 1348 O O . ALA A 1 185 ? -6.644 6.294 4.803 1.00 97.81 185 ALA A O 1
ATOM 1349 N N . GLY A 1 186 ? -4.639 5.733 3.972 1.00 98.31 186 GLY A N 1
ATOM 1350 C CA . GLY A 1 186 ? -4.505 4.511 4.755 1.00 98.31 186 GLY A CA 1
ATOM 1351 C C . GLY A 1 186 ? -3.048 4.175 5.006 1.00 98.31 186 GLY A C 1
ATOM 1352 O O . GLY A 1 186 ? -2.175 4.536 4.213 1.00 98.31 186 GLY A O 1
ATOM 1353 N N . LEU A 1 187 ? -2.789 3.489 6.114 1.00 98.75 187 LEU A N 1
ATOM 1354 C CA . LEU A 1 187 ? -1.450 3.085 6.515 1.00 98.75 187 LEU A CA 1
ATOM 1355 C C . LEU A 1 187 ? -1.474 1.760 7.271 1.00 98.75 187 LEU A C 1
ATOM 1357 O O . LEU A 1 187 ? -2.362 1.515 8.084 1.00 98.75 187 LEU A O 1
ATOM 1361 N N . VAL A 1 188 ? -0.460 0.933 7.023 1.00 98.94 188 VAL A N 1
ATOM 1362 C CA . VAL A 1 188 ? -0.187 -0.295 7.774 1.00 98.94 188 VAL A CA 1
ATOM 1363 C C . VAL A 1 188 ? 1.274 -0.318 8.208 1.00 98.94 188 VAL A C 1
ATOM 1365 O O . VAL A 1 188 ? 2.157 0.029 7.422 1.00 98.94 188 VAL A O 1
ATOM 1368 N N . ILE A 1 189 ? 1.517 -0.769 9.440 1.00 98.88 189 ILE A N 1
ATOM 1369 C CA . ILE A 1 189 ? 2.830 -1.183 9.949 1.00 98.88 189 ILE A CA 1
ATOM 1370 C C . ILE A 1 189 ? 2.683 -2.604 10.496 1.00 98.88 189 ILE A C 1
ATOM 1372 O O . ILE A 1 189 ? 1.789 -2.860 11.304 1.00 98.88 189 ILE A O 1
ATOM 1376 N N . LEU A 1 190 ? 3.549 -3.521 10.068 1.00 98.38 190 LEU A N 1
ATOM 1377 C CA . LEU A 1 190 ? 3.530 -4.923 10.486 1.00 98.38 190 LEU A CA 1
ATOM 1378 C C . LEU A 1 190 ? 4.929 -5.446 10.829 1.00 98.38 190 LEU A C 1
ATOM 1380 O O . LEU A 1 190 ? 5.931 -4.988 10.277 1.00 98.38 190 LEU A O 1
ATOM 1384 N N . ASP A 1 191 ? 4.981 -6.420 11.730 1.00 98.19 191 ASP A N 1
ATOM 1385 C CA . ASP A 1 191 ? 6.166 -7.225 12.029 1.00 98.19 191 ASP A CA 1
ATOM 1386 C C . ASP A 1 191 ? 6.353 -8.272 10.919 1.00 98.19 191 ASP A C 1
ATOM 1388 O O . ASP A 1 191 ? 5.449 -9.056 10.623 1.00 98.19 191 ASP A O 1
ATOM 1392 N N . SER A 1 192 ? 7.505 -8.261 10.249 1.00 97.38 192 SER A N 1
ATOM 1393 C CA . SER A 1 192 ? 7.732 -9.090 9.056 1.00 97.38 192 SER A CA 1
ATOM 1394 C C . SER A 1 192 ? 8.050 -10.546 9.400 1.00 97.38 192 SER A C 1
ATOM 1396 O O . SER A 1 192 ? 7.988 -11.427 8.540 1.00 97.38 192 SER A O 1
ATOM 1398 N N . GLU A 1 193 ? 8.447 -10.811 10.637 1.00 95.56 193 GLU A N 1
ATOM 1399 C CA . GLU A 1 193 ? 8.821 -12.115 11.149 1.00 95.56 193 GLU A CA 1
ATOM 1400 C C . GLU A 1 193 ? 7.581 -12.894 11.574 1.00 95.56 193 GLU A C 1
ATOM 1402 O O . GLU A 1 193 ? 7.494 -14.090 11.290 1.00 95.56 193 GLU A O 1
ATOM 1407 N N . THR A 1 194 ? 6.621 -12.221 12.211 1.00 96.06 194 THR A N 1
ATOM 1408 C CA . THR A 1 194 ? 5.403 -12.856 12.736 1.00 96.06 194 THR A CA 1
ATOM 1409 C C . THR A 1 194 ? 4.163 -12.622 11.878 1.00 96.06 194 THR A C 1
ATOM 1411 O O . THR A 1 194 ? 3.208 -13.391 11.981 1.00 96.06 194 THR A O 1
ATOM 1414 N N . GLY A 1 195 ? 4.165 -11.583 11.037 1.00 96.88 195 GLY A N 1
ATOM 1415 C CA . GLY A 1 195 ? 2.975 -11.119 10.325 1.00 96.88 195 GLY A CA 1
ATOM 1416 C C . GLY A 1 195 ? 2.005 -10.321 11.202 1.00 96.88 195 GLY A C 1
ATOM 1417 O O . GLY A 1 195 ? 0.891 -10.032 10.763 1.00 96.88 195 GLY A O 1
ATOM 1418 N N . ASP A 1 196 ? 2.402 -9.969 12.428 1.00 98.38 196 ASP A N 1
ATOM 1419 C CA . ASP A 1 196 ? 1.577 -9.187 13.348 1.00 98.38 196 ASP A CA 1
ATOM 1420 C C . ASP A 1 196 ? 1.342 -7.782 12.789 1.00 98.38 196 ASP A C 1
ATOM 1422 O O . ASP A 1 196 ? 2.286 -7.025 12.548 1.00 98.38 196 ASP A O 1
ATOM 1426 N N . ILE A 1 197 ? 0.078 -7.402 12.619 1.00 98.75 197 ILE A N 1
ATOM 1427 C CA . ILE A 1 197 ? -0.289 -6.032 12.261 1.00 98.75 197 ILE A CA 1
ATOM 1428 C C . ILE A 1 197 ? -0.206 -5.173 13.522 1.00 98.75 197 ILE A C 1
ATOM 1430 O O . ILE A 1 197 ? -1.016 -5.327 14.435 1.00 98.75 197 ILE A O 1
ATOM 1434 N N . LEU A 1 198 ? 0.761 -4.260 13.568 1.00 98.81 198 LEU A N 1
ATOM 1435 C CA . LEU A 1 198 ? 1.028 -3.423 14.740 1.00 98.81 198 LEU A CA 1
ATOM 1436 C C . LEU A 1 198 ? 0.228 -2.120 14.712 1.00 98.81 198 LEU A C 1
ATOM 1438 O O . LEU A 1 198 ? -0.176 -1.624 15.759 1.00 98.81 198 LEU A O 1
ATOM 1442 N N . ALA A 1 199 ? -0.009 -1.579 13.516 1.00 98.88 199 ALA A N 1
ATOM 1443 C CA . ALA A 1 199 ? -0.882 -0.434 13.299 1.00 98.88 199 ALA A CA 1
ATOM 1444 C C . ALA A 1 199 ? -1.591 -0.535 11.944 1.00 98.88 199 ALA A C 1
ATOM 1446 O O . ALA A 1 199 ? -1.010 -0.980 10.951 1.00 98.88 199 ALA A O 1
ATOM 1447 N N . ALA A 1 200 ? -2.839 -0.084 11.919 1.00 98.44 200 ALA A N 1
ATOM 1448 C CA . ALA A 1 200 ? -3.738 -0.049 10.781 1.00 98.44 200 ALA A CA 1
ATOM 1449 C C . ALA A 1 200 ? -4.589 1.226 10.852 1.00 98.44 200 ALA A C 1
ATOM 1451 O O . ALA A 1 200 ? -5.647 1.264 11.481 1.00 98.44 200 ALA A O 1
ATOM 1452 N N . ALA A 1 201 ? -4.091 2.300 10.248 1.00 98.44 201 ALA A N 1
ATOM 1453 C CA . ALA A 1 201 ? -4.727 3.611 10.280 1.00 98.44 201 ALA A CA 1
ATOM 1454 C C . ALA A 1 201 ? -5.509 3.880 8.990 1.00 98.44 201 ALA A C 1
ATOM 1456 O O . ALA A 1 201 ? -5.134 3.428 7.902 1.00 98.44 201 ALA A O 1
ATOM 1457 N N . GLY A 1 202 ? -6.590 4.645 9.114 1.00 97.19 202 GLY A N 1
ATOM 1458 C CA . GLY A 1 202 ? -7.495 4.959 8.017 1.00 97.19 202 GLY A CA 1
ATOM 1459 C C . GLY A 1 202 ? -8.117 6.338 8.176 1.00 97.19 202 GLY A C 1
ATOM 1460 O O . GLY A 1 202 ? -8.522 6.705 9.272 1.00 97.19 202 GLY A O 1
ATOM 1461 N N . ALA A 1 203 ? -8.200 7.101 7.090 1.00 95.50 203 ALA A N 1
ATOM 1462 C CA . ALA A 1 203 ? -8.714 8.467 7.114 1.00 95.50 203 ALA A CA 1
ATOM 1463 C C . ALA A 1 203 ? -9.531 8.793 5.855 1.00 95.50 203 ALA A C 1
ATOM 1465 O O . ALA A 1 203 ? -9.319 8.208 4.789 1.00 95.50 203 ALA A O 1
ATOM 1466 N N . GLY A 1 204 ? -10.450 9.758 5.970 1.00 91.06 204 GLY A N 1
ATOM 1467 C CA . GLY A 1 204 ? -11.235 10.278 4.841 1.00 91.06 204 GLY A CA 1
ATOM 1468 C C . GLY A 1 204 ? -12.405 9.396 4.382 1.00 91.06 204 GLY A C 1
ATOM 1469 O O . GLY A 1 204 ? -12.885 9.530 3.259 1.00 91.06 204 GLY A O 1
ATOM 1470 N N . THR A 1 205 ? -12.885 8.481 5.229 1.00 85.56 205 THR A N 1
ATOM 1471 C CA . THR A 1 205 ? -14.089 7.670 4.958 1.00 85.56 205 THR A CA 1
ATOM 1472 C C . THR A 1 205 ? -15.383 8.296 5.486 1.00 85.56 205 THR A C 1
ATOM 1474 O O . THR A 1 205 ? -16.463 7.810 5.161 1.00 85.56 205 THR A O 1
ATOM 1477 N N . GLY A 1 206 ? -15.285 9.407 6.223 1.00 84.19 206 GLY A N 1
ATOM 1478 C CA . GLY A 1 206 ? -16.393 10.053 6.930 1.00 84.19 206 GLY A CA 1
ATOM 1479 C C . GLY A 1 206 ? -16.373 9.731 8.426 1.00 84.19 206 GLY A C 1
ATOM 1480 O O . GLY A 1 206 ? -15.725 8.780 8.860 1.00 84.19 206 GLY A O 1
ATOM 1481 N N . ALA A 1 207 ? -17.056 10.544 9.233 1.00 85.31 207 ALA A N 1
ATOM 1482 C CA . ALA A 1 207 ? -17.151 10.298 10.668 1.00 85.31 207 ALA A CA 1
ATOM 1483 C C . ALA A 1 207 ? -18.068 9.097 10.941 1.00 85.31 207 ALA A C 1
ATOM 1485 O O . ALA A 1 207 ? -19.182 9.034 10.425 1.00 85.31 207 ALA A O 1
ATOM 1486 N N . ALA A 1 208 ? -17.621 8.168 11.784 1.00 88.38 208 ALA A N 1
ATOM 1487 C CA . ALA A 1 208 ? -18.409 7.015 12.197 1.00 88.38 208 ALA A CA 1
ATOM 1488 C C . ALA A 1 208 ? -18.269 6.811 13.706 1.00 88.38 208 ALA A C 1
ATOM 1490 O O . ALA A 1 208 ? -17.185 6.519 14.208 1.00 88.38 208 ALA A O 1
ATOM 1491 N N . ASN A 1 209 ? -19.361 7.014 14.434 1.00 88.00 209 ASN A N 1
ATOM 1492 C CA . ASN A 1 209 ? -19.416 6.900 15.885 1.00 88.00 209 ASN A CA 1
ATOM 1493 C C . ASN A 1 209 ? -20.807 6.427 16.336 1.00 88.00 209 ASN A C 1
ATOM 1495 O O . ASN A 1 209 ? -21.715 6.213 15.533 1.00 88.00 209 ASN A O 1
ATOM 1499 N N . SER A 1 210 ? -20.980 6.230 17.642 1.00 84.56 210 SER A N 1
ATOM 1500 C CA . SER A 1 210 ? -22.253 5.778 18.209 1.00 84.56 210 SER A CA 1
ATOM 1501 C C . SER A 1 210 ? -23.391 6.791 18.029 1.00 84.56 210 SER A C 1
ATOM 1503 O O . SER A 1 210 ? -24.544 6.381 17.908 1.00 84.56 210 SER A O 1
ATOM 1505 N N . VAL A 1 211 ? -23.089 8.095 17.956 1.00 87.06 211 VAL A N 1
ATOM 1506 C CA . VAL A 1 211 ? -24.086 9.170 17.806 1.00 87.06 211 VAL A CA 1
ATOM 1507 C C . VAL A 1 211 ? -24.716 9.153 16.414 1.00 87.06 211 VAL A C 1
ATOM 1509 O O . VAL A 1 211 ? -25.931 9.295 16.297 1.00 87.06 211 VAL A O 1
ATOM 1512 N N . ASN A 1 212 ? -23.921 8.940 15.360 1.00 85.94 212 ASN A N 1
ATOM 1513 C CA . ASN A 1 212 ? -24.411 8.881 13.978 1.00 85.94 212 ASN A CA 1
ATOM 1514 C C . ASN A 1 212 ? -24.616 7.450 13.445 1.00 85.94 212 ASN A C 1
ATOM 1516 O O . ASN A 1 212 ? -24.757 7.254 12.238 1.00 85.94 212 ASN A O 1
ATOM 1520 N N . TRP A 1 213 ? -24.683 6.451 14.333 1.00 88.00 213 TRP A N 1
ATOM 1521 C CA . TRP A 1 213 ? -24.788 5.034 13.968 1.00 88.00 213 TRP A CA 1
ATOM 1522 C C . TRP A 1 213 ? -25.905 4.735 12.964 1.00 88.00 213 TRP A C 1
ATOM 1524 O O . TRP A 1 213 ? -25.669 4.024 11.993 1.00 88.00 213 TRP A O 1
ATOM 1534 N N . THR A 1 214 ? -27.108 5.280 13.165 1.00 82.62 214 THR A N 1
ATOM 1535 C CA . THR A 1 214 ? -28.257 5.016 12.282 1.00 82.62 214 THR A CA 1
ATOM 1536 C C . THR A 1 214 ? -27.969 5.421 10.836 1.00 82.62 214 THR A C 1
ATOM 1538 O O . THR A 1 214 ? -28.238 4.641 9.927 1.00 82.62 214 THR A O 1
ATOM 1541 N N . GLU A 1 215 ? -27.371 6.599 10.627 1.00 83.69 215 GLU A N 1
ATOM 1542 C CA . GLU A 1 215 ? -26.989 7.092 9.298 1.00 83.69 215 GLU A CA 1
ATOM 1543 C C . GLU A 1 215 ? -25.918 6.193 8.677 1.00 83.69 215 GLU A C 1
ATOM 1545 O O . GLU A 1 215 ? -26.078 5.715 7.556 1.00 83.69 215 GLU A O 1
ATOM 1550 N N . VAL A 1 216 ? -24.852 5.912 9.431 1.00 87.75 216 VAL A N 1
ATOM 1551 C CA . VAL A 1 216 ? -23.727 5.099 8.959 1.00 87.75 216 VAL A CA 1
ATOM 1552 C C . VAL A 1 216 ? -24.173 3.676 8.614 1.00 87.75 216 VAL A C 1
ATOM 1554 O O . VAL A 1 216 ? -23.787 3.151 7.574 1.00 87.75 216 VAL A O 1
ATOM 1557 N N . ARG A 1 217 ? -25.020 3.061 9.444 1.00 87.06 217 ARG A N 1
ATOM 1558 C CA . ARG A 1 217 ? -25.605 1.733 9.215 1.00 87.06 217 ARG A CA 1
ATOM 1559 C C . ARG A 1 217 ? -26.472 1.709 7.960 1.00 87.06 217 ARG A C 1
ATOM 1561 O O . ARG A 1 217 ? -26.387 0.769 7.174 1.00 87.06 217 ARG A O 1
ATOM 1568 N N . ASP A 1 218 ? -27.340 2.701 7.784 1.00 81.31 218 ASP A N 1
ATOM 1569 C CA . ASP A 1 218 ? -28.244 2.738 6.633 1.00 81.31 218 ASP A CA 1
ATOM 1570 C C . ASP A 1 218 ? -27.467 3.008 5.337 1.00 81.31 218 ASP A C 1
ATOM 1572 O O . ASP A 1 218 ? -27.711 2.356 4.320 1.00 81.31 218 ASP A O 1
ATOM 1576 N N . PHE A 1 219 ? -26.444 3.862 5.393 1.00 82.62 219 PHE A N 1
ATOM 1577 C CA . PHE A 1 219 ? -25.495 4.037 4.301 1.00 82.62 219 PHE A CA 1
ATOM 1578 C C . PHE A 1 219 ? -24.745 2.739 3.981 1.00 82.62 219 PHE A C 1
ATOM 1580 O O . PHE A 1 219 ? -24.678 2.346 2.818 1.00 82.62 219 PHE A O 1
ATOM 1587 N N . ASP A 1 220 ? -24.217 2.042 4.990 1.00 85.44 220 ASP A N 1
ATOM 1588 C CA . ASP A 1 220 ? -23.483 0.788 4.808 1.00 85.44 220 ASP A CA 1
ATOM 1589 C C . ASP A 1 220 ? -24.301 -0.261 4.048 1.00 85.44 220 ASP A C 1
ATOM 1591 O O . ASP A 1 220 ? -23.782 -0.951 3.180 1.00 85.44 220 ASP A O 1
ATOM 1595 N N . ARG A 1 221 ? -25.610 -0.325 4.295 1.00 79.38 221 ARG A N 1
ATOM 1596 C CA . ARG A 1 221 ? -26.512 -1.256 3.602 1.00 79.38 221 ARG A CA 1
ATOM 1597 C C . ARG A 1 221 ? -26.712 -0.911 2.128 1.00 79.38 221 ARG A C 1
ATOM 1599 O O . ARG A 1 221 ? -26.895 -1.809 1.311 1.00 79.38 221 ARG A O 1
ATOM 1606 N N . THR A 1 222 ? -26.690 0.376 1.787 1.00 75.88 222 THR A N 1
ATOM 1607 C CA . THR A 1 222 ? -26.893 0.850 0.406 1.00 75.88 222 THR A CA 1
ATOM 1608 C C . THR A 1 222 ? -25.596 0.875 -0.403 1.00 75.88 222 THR A C 1
ATOM 1610 O O . THR A 1 222 ? -25.616 0.631 -1.607 1.00 75.88 222 THR A O 1
ATOM 1613 N N . SER A 1 223 ? -24.459 1.154 0.240 1.00 80.12 223 SER A N 1
ATOM 1614 C CA . SER A 1 223 ? -23.160 1.317 -0.415 1.00 80.12 223 SER A CA 1
ATOM 1615 C C . SER A 1 223 ? -22.009 0.793 0.466 1.00 80.12 223 SER A C 1
ATOM 1617 O O . SER A 1 223 ? -21.104 1.562 0.820 1.00 80.12 223 SER A O 1
ATOM 1619 N N . PRO A 1 224 ? -21.972 -0.520 0.774 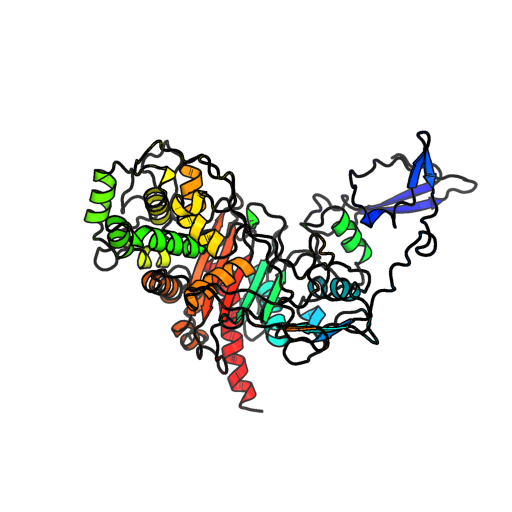1.00 84.88 224 PRO A N 1
ATOM 1620 C CA . PRO A 1 224 ? -21.074 -1.091 1.785 1.00 84.88 224 PRO A CA 1
ATOM 1621 C C . PRO A 1 224 ? -19.594 -0.891 1.464 1.00 84.88 224 PRO A C 1
ATOM 1623 O O . PRO A 1 224 ? -18.794 -0.630 2.357 1.00 84.88 224 PRO A O 1
ATOM 1626 N N . ALA A 1 225 ? -19.226 -0.938 0.183 1.00 82.38 225 ALA A N 1
ATOM 1627 C CA . ALA A 1 225 ? -17.849 -0.750 -0.269 1.00 82.38 225 ALA A CA 1
ATOM 1628 C C . ALA A 1 225 ? -17.289 0.650 0.052 1.00 82.38 225 ALA A C 1
ATOM 1630 O O . ALA A 1 225 ? -16.094 0.812 0.280 1.00 82.38 225 ALA A O 1
ATOM 1631 N N . ARG A 1 226 ? -18.162 1.666 0.093 1.00 82.88 226 ARG A N 1
ATOM 1632 C CA . ARG A 1 226 ? -17.805 3.077 0.338 1.00 82.88 226 ARG A CA 1
ATOM 1633 C C . ARG A 1 226 ? -18.138 3.538 1.752 1.00 82.88 226 ARG A C 1
ATOM 1635 O O . ARG A 1 226 ? -18.086 4.732 2.032 1.00 82.88 226 ARG A O 1
ATOM 1642 N N . SER A 1 227 ? -18.543 2.609 2.609 1.00 90.25 227 SER A N 1
ATOM 1643 C CA . SER A 1 227 ? -19.005 2.901 3.957 1.00 90.25 227 SER A CA 1
ATOM 1644 C C . SER A 1 227 ? -17.911 3.530 4.820 1.00 90.25 227 SER A C 1
ATOM 1646 O O . SER A 1 227 ? -16.760 3.086 4.752 1.00 90.25 227 SER A O 1
ATOM 1648 N N . PRO A 1 228 ? -18.258 4.497 5.693 1.00 91.50 228 PRO A N 1
ATOM 1649 C CA . PRO A 1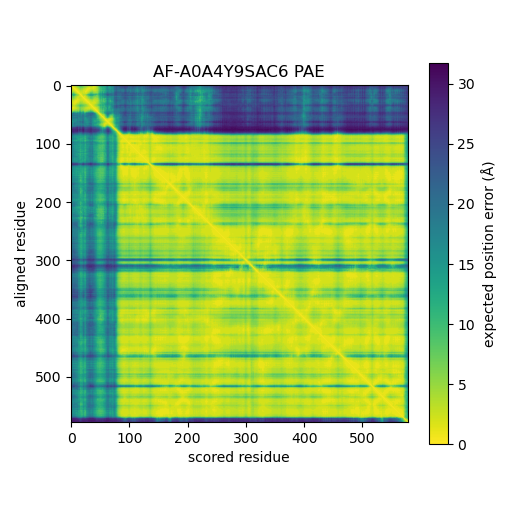 228 ? -17.383 4.958 6.770 1.00 91.50 228 PRO A CA 1
ATOM 1650 C C . PRO A 1 228 ? -16.873 3.829 7.680 1.00 91.50 228 PRO A C 1
ATOM 1652 O O . PRO A 1 228 ? -15.869 3.998 8.366 1.00 91.50 228 PRO A O 1
ATOM 1655 N N . LEU A 1 229 ? -17.542 2.667 7.663 1.00 93.56 229 LEU A N 1
ATOM 1656 C CA . LEU A 1 229 ? -17.162 1.466 8.409 1.00 93.56 229 LEU A CA 1
ATOM 1657 C C . LEU A 1 229 ? -16.016 0.667 7.771 1.00 93.56 229 LEU A C 1
ATOM 1659 O O . LEU A 1 229 ? -15.551 -0.303 8.366 1.00 93.56 229 LEU A O 1
ATOM 1663 N N . ARG A 1 230 ? -15.573 1.017 6.556 1.00 92.56 230 ARG A N 1
ATOM 1664 C CA . ARG A 1 230 ? -14.449 0.343 5.892 1.00 92.56 230 ARG A CA 1
ATOM 1665 C C . ARG A 1 230 ? -13.142 0.988 6.295 1.00 92.56 230 ARG A C 1
ATOM 1667 O O . ARG A 1 230 ? -13.031 2.209 6.288 1.00 92.56 230 ARG A O 1
ATOM 1674 N N . LEU A 1 231 ? -12.146 0.163 6.607 1.00 95.12 231 LEU A N 1
ATOM 1675 C CA . LEU A 1 231 ? -10.814 0.628 6.978 1.00 95.12 231 LEU A CA 1
ATOM 1676 C C . LEU A 1 231 ? -9.909 0.705 5.732 1.00 95.12 231 LEU A C 1
ATOM 1678 O O . LEU A 1 231 ? -9.500 -0.348 5.238 1.00 95.12 231 LEU A O 1
ATOM 1682 N N . PRO A 1 232 ? -9.501 1.902 5.258 1.00 95.69 232 PRO A N 1
ATOM 1683 C CA . PRO A 1 232 ? -8.630 2.053 4.084 1.00 95.69 232 PRO A CA 1
ATOM 1684 C C . PRO A 1 232 ? -7.281 1.325 4.165 1.00 95.69 232 PRO A C 1
ATOM 1686 O O . PRO A 1 232 ? -6.624 1.136 3.146 1.00 95.69 232 PRO A O 1
ATOM 1689 N N . ALA A 1 233 ? -6.850 0.911 5.360 1.00 97.25 233 ALA A N 1
ATOM 1690 C CA . ALA A 1 233 ? -5.644 0.111 5.559 1.00 97.25 233 ALA A CA 1
ATOM 1691 C C . ALA A 1 233 ? -5.688 -1.243 4.816 1.00 97.25 233 ALA A C 1
ATOM 1693 O O . ALA A 1 233 ? -4.649 -1.727 4.361 1.00 97.25 233 ALA A O 1
ATOM 1694 N N . TRP A 1 234 ? -6.874 -1.850 4.668 1.00 96.44 234 TRP A N 1
ATOM 1695 C CA . TRP A 1 234 ? -7.045 -3.124 3.950 1.00 96.44 234 TRP A CA 1
ATOM 1696 C C . TRP A 1 234 ? -8.409 -3.356 3.301 1.00 96.44 234 TRP A C 1
ATOM 1698 O O . TRP A 1 234 ? -8.644 -4.438 2.768 1.00 96.44 234 TRP A O 1
ATOM 1708 N N . GLN A 1 235 ? -9.309 -2.380 3.313 1.00 94.88 235 GLN A N 1
ATOM 1709 C CA . GLN A 1 235 ? -10.592 -2.457 2.623 1.00 94.88 235 GLN A CA 1
ATOM 1710 C C . GLN A 1 235 ? -10.743 -1.273 1.675 1.00 94.88 235 GLN A C 1
ATOM 1712 O O . GLN A 1 235 ? -10.444 -0.135 2.037 1.00 94.88 235 GLN A O 1
ATOM 1717 N N . HIS A 1 236 ? -11.221 -1.539 0.463 1.00 90.38 236 HIS A N 1
ATOM 1718 C CA . HIS A 1 236 ? -11.473 -0.501 -0.530 1.00 90.38 236 HIS A CA 1
ATOM 1719 C C . HIS A 1 236 ? -12.654 -0.848 -1.434 1.00 90.38 236 HIS A C 1
ATOM 1721 O O . HIS A 1 236 ? -12.998 -2.012 -1.623 1.00 90.38 236 HIS A O 1
ATOM 1727 N N . ASP A 1 237 ? -13.206 0.169 -2.082 1.00 83.94 237 ASP A N 1
ATOM 1728 C CA . ASP A 1 237 ? -14.251 0.080 -3.105 1.00 83.94 237 ASP A CA 1
ATOM 1729 C C . ASP A 1 237 ? -13.727 -0.186 -4.522 1.00 83.94 237 ASP A C 1
ATOM 1731 O O . ASP A 1 237 ? -14.514 -0.348 -5.451 1.00 83.94 237 ASP A O 1
ATOM 1735 N N . GLY A 1 238 ? -12.406 -0.260 -4.686 1.00 83.75 238 GLY A N 1
ATOM 1736 C CA . GLY A 1 238 ? -11.752 -0.445 -5.976 1.00 83.75 238 GLY A CA 1
ATOM 1737 C C . GLY A 1 238 ? -11.614 0.866 -6.752 1.00 83.75 238 GLY A C 1
ATOM 1738 O O . GLY A 1 238 ? -11.669 1.957 -6.187 1.00 83.75 238 GLY A O 1
ATOM 1739 N N . GLY A 1 239 ? -11.392 0.760 -8.062 1.00 81.25 239 GLY A N 1
ATOM 1740 C CA . GLY A 1 239 ? -11.216 1.913 -8.946 1.00 81.25 239 GLY A CA 1
ATOM 1741 C C . GLY A 1 239 ? -9.812 2.534 -8.928 1.00 81.25 239 GLY A C 1
ATOM 1742 O O . GLY A 1 239 ? -8.908 2.106 -8.208 1.00 81.25 239 GLY A O 1
ATOM 1743 N N . ALA A 1 240 ? -9.630 3.567 -9.757 1.00 79.00 240 ALA A N 1
ATOM 1744 C CA . ALA A 1 240 ? -8.325 4.171 -10.047 1.00 79.00 240 ALA A CA 1
ATOM 1745 C C . ALA A 1 240 ? -7.627 4.766 -8.812 1.00 79.00 240 ALA A C 1
ATOM 1747 O O . ALA A 1 240 ? -6.398 4.817 -8.752 1.00 79.00 240 ALA A O 1
ATOM 1748 N N . HIS A 1 241 ? -8.390 5.174 -7.793 1.00 88.81 241 HIS A N 1
ATOM 1749 C CA . HIS A 1 241 ? -7.814 5.727 -6.570 1.00 88.81 241 HIS A CA 1
ATOM 1750 C C . HIS A 1 241 ? -7.093 4.693 -5.699 1.00 88.81 241 HIS A C 1
ATOM 1752 O O . HIS A 1 241 ? -6.378 5.108 -4.792 1.00 88.81 241 HIS A O 1
ATOM 1758 N N . GLN A 1 242 ? -7.220 3.396 -5.994 1.00 91.50 242 GLN A N 1
ATOM 1759 C CA . GLN A 1 242 ? -6.541 2.310 -5.277 1.00 91.50 242 GLN A CA 1
ATOM 1760 C C . GLN A 1 242 ? -5.315 1.773 -6.025 1.00 91.50 242 GLN A C 1
ATOM 1762 O O . GLN A 1 242 ? -4.687 0.810 -5.583 1.00 91.50 242 GLN A O 1
ATOM 1767 N N . SER A 1 243 ? -4.955 2.367 -7.168 1.00 94.25 243 SER A N 1
ATOM 1768 C CA . SER A 1 243 ? -3.778 1.934 -7.913 1.00 94.25 243 SER A CA 1
ATOM 1769 C C . SER A 1 243 ? -2.486 2.284 -7.150 1.00 94.25 243 SER A C 1
ATOM 1771 O O . SER A 1 243 ? -2.267 3.455 -6.825 1.00 94.25 243 SER A O 1
ATOM 1773 N N . PRO A 1 244 ? -1.595 1.306 -6.891 1.00 96.75 244 PRO A N 1
ATOM 1774 C CA . PRO A 1 244 ? -0.344 1.488 -6.144 1.00 96.75 244 PRO A CA 1
ATOM 1775 C C . PRO A 1 244 ? 0.715 2.290 -6.925 1.00 96.75 244 PRO A C 1
ATOM 1777 O O . PRO A 1 244 ? 1.713 2.770 -6.360 1.00 96.75 244 PRO A O 1
ATOM 1780 N N . GLY A 1 245 ? 0.534 2.421 -8.244 1.00 96.12 245 GLY A N 1
ATOM 1781 C CA . GLY A 1 245 ? 1.480 3.065 -9.145 1.00 96.12 245 GLY A CA 1
ATOM 1782 C C . GLY A 1 245 ? 2.867 2.441 -9.023 1.00 96.12 245 GLY A C 1
ATOM 1783 O O . GLY A 1 245 ? 3.032 1.250 -8.767 1.00 96.12 245 GLY A O 1
ATOM 1784 N N . SER A 1 246 ? 3.905 3.271 -9.114 1.00 98.00 246 SER A N 1
ATOM 1785 C CA . SER A 1 246 ? 5.297 2.799 -9.106 1.00 98.00 246 SER A CA 1
ATOM 1786 C C . SER A 1 246 ? 5.761 2.036 -7.849 1.00 98.00 246 SER A C 1
ATOM 1788 O O . SER A 1 246 ? 6.899 1.565 -7.856 1.00 98.00 246 SER A O 1
ATOM 1790 N N . THR A 1 247 ? 4.951 1.885 -6.793 1.00 98.69 247 THR A N 1
ATOM 1791 C CA . THR A 1 247 ? 5.271 0.921 -5.722 1.00 98.69 247 THR A CA 1
ATOM 1792 C C . THR A 1 247 ? 5.137 -0.531 -6.189 1.00 98.69 247 THR A C 1
ATOM 1794 O O . THR A 1 247 ? 5.930 -1.370 -5.766 1.00 98.69 247 THR A O 1
ATOM 1797 N N . PHE A 1 248 ? 4.257 -0.822 -7.154 1.00 98.69 248 PHE A N 1
ATOM 1798 C CA . PHE A 1 248 ? 4.119 -2.157 -7.749 1.00 98.69 248 PHE A CA 1
ATOM 1799 C C . PHE A 1 248 ? 5.382 -2.636 -8.473 1.00 98.69 248 PHE A C 1
ATOM 1801 O O . PHE A 1 248 ? 5.608 -3.834 -8.596 1.00 98.69 248 PHE A O 1
ATOM 1808 N N . LYS A 1 249 ? 6.276 -1.725 -8.875 1.00 98.81 249 LYS A N 1
ATOM 1809 C CA . LYS A 1 249 ? 7.568 -2.085 -9.482 1.00 98.81 249 LYS A CA 1
ATOM 1810 C C . LYS A 1 249 ? 8.440 -2.965 -8.588 1.00 98.81 249 LYS A C 1
ATOM 1812 O O . LYS A 1 249 ? 9.344 -3.610 -9.099 1.00 98.81 249 LYS A O 1
ATOM 1817 N N . VAL A 1 250 ? 8.183 -3.010 -7.278 1.00 98.75 250 VAL A N 1
ATOM 1818 C CA . VAL A 1 250 ? 8.806 -3.989 -6.373 1.00 98.75 250 VAL A CA 1
ATOM 1819 C C . VAL A 1 250 ? 8.368 -5.415 -6.736 1.00 98.75 250 VAL A C 1
ATOM 1821 O O . VAL A 1 250 ? 9.203 -6.309 -6.836 1.00 98.75 250 VAL A O 1
ATOM 1824 N N . ILE A 1 251 ? 7.079 -5.614 -7.019 1.00 98.75 251 ILE A N 1
ATOM 1825 C CA . ILE A 1 251 ? 6.514 -6.880 -7.495 1.00 98.75 251 ILE A CA 1
ATOM 1826 C C . ILE A 1 251 ? 6.959 -7.160 -8.933 1.00 98.75 251 ILE A C 1
ATOM 1828 O O . ILE A 1 251 ? 7.390 -8.271 -9.235 1.00 98.75 251 ILE A O 1
ATOM 1832 N N . SER A 1 252 ? 6.965 -6.146 -9.807 1.00 98.81 252 SER A N 1
ATOM 1833 C CA . SER A 1 252 ? 7.514 -6.294 -11.161 1.00 98.81 252 SER A CA 1
ATOM 1834 C C . SER A 1 252 ? 8.978 -6.731 -11.127 1.00 98.81 252 SER A C 1
ATOM 1836 O O . SER A 1 252 ? 9.354 -7.640 -11.854 1.00 98.81 252 SER A O 1
ATOM 1838 N N . ALA A 1 253 ? 9.793 -6.160 -10.238 1.00 98.88 253 ALA A N 1
ATOM 1839 C CA . ALA A 1 253 ? 11.187 -6.548 -10.052 1.00 98.88 253 ALA A CA 1
ATOM 1840 C C . ALA A 1 253 ? 11.341 -8.013 -9.613 1.00 98.88 253 ALA A C 1
ATOM 1842 O O . ALA A 1 253 ? 12.209 -8.707 -10.133 1.00 98.88 253 ALA A O 1
ATOM 1843 N N . LEU A 1 254 ? 10.478 -8.506 -8.715 1.00 98.75 254 LEU A N 1
ATOM 1844 C CA . LEU A 1 254 ? 10.445 -9.926 -8.345 1.00 98.75 254 LEU A CA 1
ATOM 1845 C C . LEU A 1 254 ? 10.105 -10.819 -9.544 1.00 98.75 254 LEU A C 1
ATOM 1847 O O . LEU A 1 254 ? 10.753 -11.843 -9.739 1.00 98.75 254 LEU A O 1
ATOM 1851 N N . GLY A 1 255 ? 9.128 -10.422 -10.362 1.00 98.56 255 GLY A N 1
ATOM 1852 C CA . GLY A 1 255 ? 8.775 -11.144 -11.585 1.00 98.56 255 GLY A CA 1
ATOM 1853 C C . GLY A 1 255 ? 9.896 -11.156 -12.623 1.00 98.56 255 GLY A C 1
ATOM 1854 O O . GLY A 1 255 ? 10.160 -12.186 -13.237 1.00 98.56 255 GLY A O 1
ATOM 1855 N N . LEU A 1 256 ? 10.604 -10.038 -12.784 1.00 98.81 256 LEU A N 1
ATOM 1856 C CA . LEU A 1 256 ? 11.763 -9.945 -13.672 1.00 98.81 256 LEU A CA 1
ATOM 1857 C C . LEU A 1 256 ? 12.915 -10.838 -13.196 1.00 98.81 256 LEU A C 1
ATOM 1859 O O . LEU A 1 256 ? 13.486 -11.569 -14.000 1.00 98.81 256 LEU A O 1
ATOM 1863 N N . GLU A 1 257 ? 13.235 -10.829 -11.900 1.00 98.69 257 GLU A N 1
ATOM 1864 C CA . GLU A 1 257 ? 14.269 -11.708 -11.335 1.00 98.69 257 GLU A CA 1
ATOM 1865 C C . GLU A 1 257 ? 13.860 -13.189 -11.398 1.00 98.69 257 GLU A C 1
ATOM 1867 O O . GLU A 1 257 ? 14.711 -14.050 -11.609 1.00 98.69 257 GLU A O 1
ATOM 1872 N N . LEU A 1 258 ? 12.563 -13.506 -11.283 1.00 97.88 258 LEU A N 1
ATOM 1873 C CA . LEU A 1 258 ? 12.041 -14.854 -11.527 1.00 97.88 258 LEU A CA 1
ATOM 1874 C C . LEU A 1 258 ? 12.262 -15.286 -12.986 1.00 97.88 258 LEU A C 1
ATOM 1876 O O . LEU A 1 258 ? 12.716 -16.400 -13.240 1.00 97.88 258 LEU A O 1
ATOM 1880 N N . ALA A 1 259 ? 11.978 -14.406 -13.947 1.00 97.88 259 ALA A N 1
ATOM 1881 C CA . ALA A 1 259 ? 12.204 -14.673 -15.365 1.00 97.88 259 ALA A CA 1
ATOM 1882 C C . ALA A 1 259 ? 13.699 -14.857 -15.690 1.00 97.88 259 ALA A C 1
ATOM 1884 O O . ALA A 1 259 ? 14.068 -15.792 -16.404 1.00 97.88 259 ALA A O 1
ATOM 1885 N N . ALA A 1 260 ? 14.558 -14.016 -15.105 1.00 98.12 260 ALA A N 1
ATOM 1886 C CA . ALA A 1 260 ? 16.006 -14.012 -15.311 1.00 98.12 260 ALA A CA 1
ATOM 1887 C C . ALA A 1 260 ? 16.698 -15.325 -14.908 1.00 98.12 260 ALA A C 1
ATOM 1889 O O . ALA A 1 260 ? 17.744 -15.657 -15.460 1.00 98.12 260 ALA A O 1
ATOM 1890 N N . GLN A 1 261 ? 16.100 -16.127 -14.018 1.00 96.81 261 GLN A N 1
ATOM 1891 C CA . GLN A 1 261 ? 16.623 -17.455 -13.658 1.00 96.81 261 GLN A CA 1
ATOM 1892 C C . GLN A 1 261 ? 16.799 -18.383 -14.864 1.00 96.81 261 GLN A C 1
ATOM 1894 O O . GLN A 1 261 ? 17.638 -19.279 -14.830 1.00 96.81 261 GLN A O 1
ATOM 1899 N N . ASN A 1 262 ? 16.012 -18.170 -15.921 1.00 95.19 262 ASN A N 1
ATOM 1900 C CA . ASN A 1 262 ? 16.037 -18.973 -17.141 1.00 95.19 262 ASN A CA 1
ATOM 1901 C C . ASN A 1 262 ? 16.341 -18.131 -18.393 1.00 95.19 262 ASN A C 1
ATOM 1903 O O . ASN A 1 262 ? 16.160 -18.614 -19.508 1.00 95.19 262 ASN A O 1
ATOM 1907 N N . ASP A 1 263 ? 16.772 -16.879 -18.220 1.00 96.44 263 ASP A N 1
ATOM 1908 C CA . ASP A 1 263 ? 17.051 -15.942 -19.308 1.00 96.44 263 ASP A CA 1
ATOM 1909 C C . ASP A 1 263 ? 18.308 -15.122 -18.984 1.00 96.44 263 ASP A C 1
ATOM 1911 O O . ASP A 1 263 ? 18.271 -14.132 -18.250 1.00 96.44 263 ASP A O 1
ATOM 1915 N N . ALA A 1 264 ? 19.440 -15.540 -19.556 1.00 96.50 264 ALA A N 1
ATOM 1916 C CA . ALA A 1 264 ? 20.735 -14.897 -19.342 1.00 96.50 264 ALA A CA 1
ATOM 1917 C C . ALA A 1 264 ? 20.799 -13.465 -19.900 1.00 96.50 264 ALA A C 1
ATOM 1919 O O . ALA A 1 264 ? 21.555 -12.635 -19.393 1.00 96.50 264 ALA A O 1
ATOM 1920 N N . GLN A 1 265 ? 20.018 -13.162 -20.940 1.00 95.88 265 GLN A N 1
ATOM 1921 C CA . GLN A 1 265 ? 19.955 -11.824 -21.516 1.00 95.88 265 GLN A CA 1
ATOM 1922 C C . GLN A 1 265 ? 19.201 -10.881 -20.580 1.00 95.88 265 GLN A C 1
ATOM 1924 O O . GLN A 1 265 ? 19.658 -9.759 -20.338 1.00 95.88 265 GLN A O 1
ATOM 1929 N N . LEU A 1 266 ? 18.088 -11.347 -20.010 1.00 97.38 266 LEU A N 1
ATOM 1930 C CA . LEU A 1 266 ? 17.377 -10.606 -18.980 1.00 97.38 266 LEU A CA 1
ATOM 1931 C C . LEU A 1 266 ? 18.239 -10.457 -17.719 1.00 97.38 266 LEU A C 1
ATOM 1933 O O . LEU A 1 266 ? 18.377 -9.336 -17.241 1.00 97.38 266 LEU A O 1
ATOM 1937 N N . ASP A 1 267 ? 18.903 -11.512 -17.227 1.00 98.50 267 ASP A N 1
ATOM 1938 C CA . ASP A 1 267 ? 19.800 -11.400 -16.061 1.00 98.50 267 ASP A CA 1
ATOM 1939 C C . ASP A 1 267 ? 20.914 -10.363 -16.278 1.00 98.50 267 ASP A C 1
ATOM 1941 O O . ASP A 1 267 ? 21.190 -9.555 -15.386 1.00 98.50 267 ASP A O 1
ATOM 1945 N N . ALA A 1 268 ? 21.510 -10.317 -17.476 1.00 97.94 268 ALA A N 1
ATOM 1946 C CA . ALA A 1 268 ? 22.499 -9.301 -17.827 1.00 97.94 268 ALA A CA 1
ATOM 1947 C C . ALA A 1 268 ? 21.907 -7.881 -17.792 1.00 97.94 268 ALA A C 1
ATOM 1949 O O . ALA A 1 268 ? 22.533 -6.974 -17.234 1.00 97.94 268 ALA A O 1
ATOM 1950 N N . LEU A 1 269 ? 20.697 -7.686 -18.335 1.00 97.94 269 LEU A N 1
ATOM 1951 C CA . LEU A 1 269 ? 19.979 -6.407 -18.291 1.00 97.94 269 LEU A CA 1
ATOM 1952 C C . LEU A 1 269 ? 19.689 -5.974 -16.846 1.00 97.94 269 LEU A C 1
ATOM 1954 O O . LEU A 1 269 ? 19.961 -4.827 -16.485 1.00 97.94 269 LEU A O 1
ATOM 1958 N N . LEU A 1 270 ? 19.186 -6.884 -16.004 1.00 98.50 270 LEU A N 1
ATOM 1959 C CA . LEU A 1 270 ? 18.905 -6.613 -14.589 1.00 98.50 270 LEU A CA 1
ATOM 1960 C C . LEU A 1 270 ? 20.189 -6.300 -13.808 1.00 98.50 270 LEU A C 1
ATOM 1962 O O . LEU A 1 270 ? 20.190 -5.401 -12.964 1.00 98.50 270 LEU A O 1
ATOM 1966 N N . GLY A 1 271 ? 21.288 -6.994 -14.120 1.00 97.75 271 GLY A N 1
ATOM 1967 C CA . GLY A 1 271 ? 22.609 -6.803 -13.515 1.00 97.75 271 GLY A CA 1
ATOM 1968 C C . GLY A 1 271 ? 23.307 -5.494 -13.883 1.00 97.75 271 GLY A C 1
ATOM 1969 O O . GLY A 1 271 ? 24.268 -5.111 -13.219 1.00 97.75 271 GLY A O 1
ATOM 1970 N N . GLY A 1 272 ? 22.813 -4.786 -14.896 1.00 96.50 272 GLY A N 1
ATOM 1971 C CA . GLY A 1 272 ? 23.319 -3.486 -15.307 1.00 96.50 272 GLY A CA 1
ATOM 1972 C C . GLY A 1 272 ? 24.258 -3.573 -16.500 1.00 96.50 272 GLY A C 1
ATOM 1973 O O . GLY A 1 272 ? 25.431 -3.932 -16.372 1.00 96.50 272 GLY A O 1
ATOM 1974 N N . MET A 1 273 ? 23.761 -3.168 -17.666 1.00 96.81 273 MET A N 1
ATOM 1975 C CA . MET A 1 273 ? 24.515 -3.129 -18.922 1.00 96.81 273 MET A CA 1
ATOM 1976 C C . MET A 1 273 ? 24.954 -1.697 -19.257 1.00 96.81 273 MET A C 1
ATOM 1978 O O . MET A 1 273 ? 24.287 -0.744 -18.846 1.00 96.81 273 MET A O 1
ATOM 1982 N N . PRO A 1 274 ? 26.034 -1.512 -20.039 1.00 96.69 274 PRO A N 1
ATOM 1983 C CA . PRO A 1 274 ? 26.335 -0.216 -20.640 1.00 96.69 274 PRO A CA 1
ATOM 1984 C C . PRO A 1 274 ? 25.157 0.289 -21.483 1.00 96.69 274 PRO A C 1
ATOM 1986 O O . PRO A 1 274 ? 24.577 -0.494 -22.236 1.00 96.69 274 PRO A O 1
ATOM 1989 N N . LEU A 1 275 ? 24.840 1.587 -21.433 1.00 95.06 275 LEU A N 1
ATOM 1990 C CA . LEU A 1 275 ? 23.685 2.165 -22.148 1.00 95.06 275 LEU A CA 1
ATOM 1991 C C . LEU A 1 275 ? 23.660 1.810 -23.646 1.00 95.06 275 LEU A C 1
ATOM 1993 O O . LEU A 1 275 ? 22.641 1.372 -24.177 1.00 95.06 275 LEU A O 1
ATOM 1997 N N . ALA A 1 276 ? 24.811 1.899 -24.320 1.00 95.38 276 ALA A N 1
ATOM 1998 C CA . ALA A 1 276 ? 24.930 1.527 -25.730 1.00 95.38 276 ALA A CA 1
ATOM 1999 C C . ALA A 1 276 ? 24.633 0.038 -25.987 1.00 95.38 276 ALA A C 1
ATOM 2001 O O . ALA A 1 276 ? 24.119 -0.316 -27.046 1.00 95.38 276 ALA A O 1
ATOM 2002 N N . ALA A 1 277 ? 24.946 -0.845 -25.034 1.00 97.25 277 ALA A N 1
ATOM 2003 C CA . ALA A 1 277 ? 24.626 -2.264 -25.143 1.00 97.25 277 ALA A CA 1
ATOM 2004 C C . ALA A 1 277 ? 23.121 -2.516 -24.967 1.00 97.25 277 ALA A C 1
ATOM 2006 O O . ALA A 1 277 ? 22.577 -3.344 -25.688 1.00 97.25 277 ALA A O 1
ATOM 2007 N N . ILE A 1 278 ? 22.447 -1.765 -24.089 1.00 97.06 278 ILE A N 1
ATOM 2008 C CA . ILE A 1 278 ? 20.985 -1.816 -23.928 1.00 97.06 278 ILE A CA 1
ATOM 2009 C C . ILE A 1 278 ? 20.286 -1.393 -25.226 1.00 97.06 278 ILE A C 1
ATOM 2011 O O . ILE A 1 278 ? 19.404 -2.096 -25.710 1.00 97.06 278 ILE A O 1
ATOM 2015 N N . ASN A 1 279 ? 20.714 -0.282 -25.832 1.00 96.62 279 ASN A N 1
ATOM 2016 C CA . ASN A 1 279 ? 20.128 0.194 -27.090 1.00 96.62 279 ASN A CA 1
ATOM 2017 C C . ASN A 1 279 ? 20.340 -0.801 -28.235 1.00 96.62 279 ASN A C 1
ATOM 2019 O O . ASN A 1 279 ? 19.411 -1.071 -28.994 1.00 96.62 279 ASN A O 1
ATOM 2023 N N . ARG A 1 280 ? 21.538 -1.398 -28.335 1.00 97.06 280 ARG A N 1
ATOM 2024 C CA . ARG A 1 280 ? 21.797 -2.469 -29.309 1.00 97.06 280 ARG A CA 1
ATOM 2025 C C . ARG A 1 280 ? 20.900 -3.679 -29.075 1.00 97.06 280 ARG A C 1
ATOM 2027 O O . ARG A 1 280 ? 20.388 -4.218 -30.047 1.00 97.06 280 ARG A O 1
ATOM 2034 N N . LEU A 1 281 ? 20.690 -4.069 -27.818 1.00 96.25 281 LEU A N 1
ATOM 2035 C CA . LEU A 1 281 ? 19.801 -5.170 -27.465 1.00 96.25 281 LEU A CA 1
ATOM 2036 C C . LEU A 1 281 ? 18.376 -4.912 -27.962 1.00 96.25 281 LEU A C 1
ATOM 2038 O O . LEU A 1 281 ? 17.805 -5.733 -28.672 1.00 96.25 281 LEU A O 1
ATOM 2042 N N . ALA A 1 282 ? 17.820 -3.741 -27.650 1.00 96.00 282 ALA A N 1
ATOM 2043 C CA . ALA A 1 282 ? 16.483 -3.369 -28.102 1.00 96.00 282 ALA A CA 1
ATOM 2044 C C . ALA A 1 282 ? 16.386 -3.360 -29.637 1.00 96.00 282 ALA A C 1
ATOM 2046 O O . ALA A 1 282 ? 15.472 -3.963 -30.199 1.00 96.00 282 ALA A O 1
ATOM 2047 N N . GLN A 1 283 ? 17.368 -2.751 -30.311 1.00 95.75 283 GLN A N 1
ATOM 2048 C CA . GLN A 1 283 ? 17.420 -2.657 -31.769 1.00 95.75 283 GLN A CA 1
ATOM 2049 C C . GLN A 1 283 ? 17.512 -4.030 -32.449 1.00 95.75 283 GLN A C 1
ATOM 2051 O O . GLN A 1 283 ? 16.804 -4.271 -33.424 1.00 95.75 283 GLN A O 1
ATOM 2056 N N . GLN A 1 284 ? 18.353 -4.936 -31.942 1.00 94.75 284 GLN A N 1
ATOM 2057 C CA . GLN A 1 284 ? 18.532 -6.285 -32.496 1.00 94.75 284 GLN A CA 1
ATOM 2058 C C . GLN A 1 284 ? 17.241 -7.110 -32.460 1.00 94.75 284 GLN A C 1
ATOM 2060 O O . GLN A 1 284 ? 17.008 -7.918 -33.355 1.00 94.75 284 GLN A O 1
ATOM 2065 N N . HIS A 1 285 ? 16.387 -6.868 -31.465 1.00 91.25 285 HIS A N 1
ATOM 2066 C CA . HIS A 1 285 ? 15.089 -7.525 -31.323 1.00 91.25 285 HIS A CA 1
ATOM 2067 C C . HIS A 1 285 ? 13.913 -6.678 -31.845 1.00 91.25 285 HIS A C 1
ATOM 2069 O O . HIS A 1 285 ? 12.755 -7.035 -31.639 1.00 91.25 285 HIS A O 1
ATOM 2075 N N . GLY A 1 286 ? 14.190 -5.560 -32.526 1.00 92.81 286 GLY A N 1
ATOM 2076 C CA . GLY A 1 286 ? 13.176 -4.711 -33.154 1.00 92.81 286 GLY A CA 1
ATOM 2077 C C . GLY A 1 286 ? 12.306 -3.903 -32.184 1.00 92.81 286 GLY A C 1
ATOM 2078 O O . GLY A 1 286 ? 11.289 -3.349 -32.599 1.00 92.81 286 GLY A O 1
ATOM 2079 N N . TYR A 1 287 ? 12.673 -3.807 -30.903 1.00 94.38 287 TYR A N 1
ATOM 2080 C CA . TYR A 1 287 ? 11.939 -2.992 -29.937 1.00 94.38 287 TYR A CA 1
ATOM 2081 C C . TYR A 1 287 ? 12.216 -1.506 -30.164 1.00 94.38 287 TYR A C 1
ATOM 2083 O O . TYR A 1 287 ? 13.365 -1.071 -30.228 1.00 94.38 287 TYR A O 1
ATOM 2091 N N . GLY A 1 288 ? 11.157 -0.695 -30.178 1.00 94.19 288 GLY A N 1
ATOM 2092 C CA . GLY A 1 288 ? 11.250 0.768 -30.192 1.00 94.19 288 GLY A CA 1
ATOM 2093 C C . GLY A 1 288 ? 11.660 1.365 -28.841 1.00 94.19 288 GLY A C 1
ATOM 2094 O O . GLY A 1 288 ? 11.011 2.303 -28.388 1.00 94.19 288 GLY A O 1
ATOM 2095 N N . PHE A 1 289 ? 12.664 0.797 -28.170 1.00 94.69 289 PHE A N 1
ATOM 2096 C CA . PHE A 1 289 ? 13.199 1.267 -26.890 1.00 94.69 289 PHE A CA 1
ATOM 2097 C C . PHE A 1 289 ? 14.571 1.912 -27.085 1.00 94.69 289 PHE A C 1
ATOM 2099 O O . PHE A 1 289 ? 15.429 1.358 -27.771 1.00 94.69 289 PHE A O 1
ATOM 2106 N N . GLN A 1 290 ? 14.791 3.051 -26.429 1.00 93.38 290 GLN A N 1
ATOM 2107 C CA . GLN A 1 290 ? 16.094 3.699 -26.327 1.00 93.38 290 GLN A CA 1
ATOM 2108 C C . GLN A 1 290 ? 16.283 4.306 -24.934 1.00 93.38 290 GLN A C 1
ATOM 2110 O O . GLN A 1 290 ? 15.339 4.807 -24.323 1.00 93.38 290 GLN A O 1
ATOM 2115 N N . THR A 1 291 ? 17.514 4.275 -24.424 1.00 92.19 291 THR A N 1
ATOM 2116 C CA . THR A 1 291 ? 17.849 4.787 -23.088 1.00 92.19 291 THR A CA 1
ATOM 2117 C C . THR A 1 291 ? 17.746 6.310 -22.973 1.00 92.19 291 THR A C 1
ATOM 2119 O O . THR A 1 291 ? 17.527 6.838 -21.888 1.00 92.19 291 THR A O 1
ATOM 2122 N N . ASP A 1 292 ? 17.925 7.040 -24.066 1.00 88.69 292 ASP A N 1
ATOM 2123 C CA . ASP A 1 292 ? 17.806 8.501 -24.126 1.00 88.69 292 ASP A CA 1
ATOM 2124 C C . ASP A 1 292 ? 16.376 8.978 -24.440 1.00 88.69 292 ASP A C 1
ATOM 2126 O O . ASP A 1 292 ? 16.099 10.175 -24.391 1.00 88.69 292 ASP A O 1
ATOM 2130 N N . ALA A 1 293 ? 15.438 8.055 -24.674 1.00 87.94 293 ALA A N 1
ATOM 2131 C CA . ALA A 1 293 ? 14.047 8.372 -24.958 1.00 87.94 293 ALA A CA 1
ATOM 2132 C C . ALA A 1 293 ? 13.203 8.584 -23.694 1.00 87.94 293 ALA A C 1
ATOM 2134 O O . ALA A 1 293 ? 13.305 7.853 -22.703 1.00 87.94 293 ALA A O 1
ATOM 2135 N N . ALA A 1 294 ? 12.294 9.557 -23.765 1.00 86.75 294 ALA A N 1
ATOM 2136 C CA . ALA A 1 294 ? 11.316 9.837 -22.716 1.00 86.75 294 ALA A CA 1
ATOM 2137 C C . ALA A 1 294 ? 10.110 8.880 -22.736 1.00 86.75 294 ALA A C 1
ATOM 2139 O O . ALA A 1 294 ? 9.423 8.745 -21.720 1.00 86.75 294 ALA A O 1
ATOM 2140 N N . SER A 1 295 ? 9.851 8.226 -23.873 1.00 92.25 295 SER A N 1
ATOM 2141 C CA . SER A 1 295 ? 8.700 7.353 -24.099 1.00 92.25 295 SER A CA 1
ATOM 2142 C C . SER A 1 295 ? 9.102 5.966 -24.605 1.00 92.25 295 SER A C 1
ATOM 2144 O O . SER A 1 295 ? 10.143 5.778 -25.235 1.00 92.25 295 SER A O 1
ATOM 2146 N N . TYR A 1 296 ? 8.255 4.977 -24.321 1.00 94.00 296 TYR A N 1
ATOM 2147 C CA . TYR A 1 296 ? 8.357 3.632 -24.872 1.00 94.00 296 TYR A CA 1
ATOM 2148 C C . TYR A 1 296 ? 6.969 3.083 -25.247 1.00 94.00 296 TYR A C 1
ATOM 2150 O O . TYR A 1 296 ? 6.075 3.058 -24.394 1.00 94.00 296 TYR A O 1
ATOM 2158 N N . PRO A 1 297 ? 6.783 2.584 -26.481 1.00 94.25 297 PRO A N 1
ATOM 2159 C CA . PRO A 1 297 ? 7.720 2.644 -27.603 1.00 94.25 297 PRO A CA 1
ATOM 2160 C C . PRO A 1 297 ? 7.916 4.080 -28.113 1.00 94.25 297 PRO A C 1
ATOM 2162 O O . PRO A 1 297 ? 7.065 4.940 -27.914 1.00 94.25 297 PRO A O 1
ATOM 2165 N N . LEU A 1 298 ? 9.031 4.311 -28.806 1.00 87.81 298 LEU A N 1
ATOM 2166 C CA . LEU A 1 298 ? 9.430 5.596 -29.394 1.00 87.81 298 LEU A CA 1
ATOM 2167 C C . LEU A 1 298 ? 8.413 6.203 -30.367 1.00 87.81 298 LEU A C 1
ATOM 2169 O O . LEU A 1 298 ? 8.427 7.408 -30.594 1.00 87.81 298 LEU A O 1
ATOM 2173 N N . ASN A 1 299 ? 7.568 5.382 -30.994 1.00 81.62 299 ASN A N 1
ATOM 2174 C CA . ASN A 1 299 ? 6.627 5.860 -31.999 1.00 81.62 299 ASN A CA 1
ATOM 2175 C C . ASN A 1 299 ? 5.488 6.653 -31.327 1.00 81.62 299 ASN A C 1
ATOM 2177 O O . ASN A 1 299 ? 4.635 6.038 -30.683 1.00 81.62 299 ASN A O 1
ATOM 2181 N N . PRO A 1 300 ? 5.399 7.981 -31.538 1.00 67.75 300 PRO A N 1
ATOM 2182 C CA . PRO A 1 300 ? 4.426 8.830 -30.850 1.00 67.75 300 PRO A CA 1
ATOM 2183 C C . PRO A 1 300 ? 2.979 8.572 -31.292 1.00 67.75 300 PRO A C 1
ATOM 2185 O O . PRO A 1 300 ? 2.049 9.028 -30.637 1.00 67.75 300 PRO A O 1
ATOM 2188 N N . ARG A 1 301 ? 2.767 7.846 -32.400 1.00 76.00 301 ARG A N 1
ATOM 2189 C CA . ARG A 1 301 ? 1.427 7.465 -32.876 1.00 76.00 301 ARG A CA 1
ATOM 2190 C C . ARG A 1 301 ? 0.879 6.220 -32.177 1.00 76.00 301 ARG A C 1
ATOM 2192 O O . ARG A 1 301 ? -0.284 5.887 -32.374 1.00 76.00 301 ARG A O 1
ATOM 2199 N N . LEU A 1 302 ? 1.712 5.506 -31.417 1.00 79.31 302 LEU A N 1
ATOM 2200 C CA . LEU A 1 302 ? 1.307 4.323 -30.667 1.00 79.31 302 LEU A CA 1
ATOM 2201 C C . LEU A 1 302 ? 1.030 4.684 -29.207 1.00 79.31 302 LEU A C 1
ATOM 2203 O O . LEU A 1 302 ? 1.619 5.611 -28.646 1.00 79.31 302 LEU A O 1
ATOM 2207 N N . ALA A 1 303 ? 0.165 3.895 -28.572 1.00 88.81 303 ALA A N 1
ATOM 2208 C CA . ALA A 1 303 ? -0.021 3.956 -27.131 1.00 88.81 303 ALA A CA 1
ATOM 2209 C C . ALA A 1 303 ? 1.308 3.638 -26.424 1.00 88.81 303 ALA A C 1
ATOM 2211 O O . ALA A 1 303 ? 1.920 2.585 -26.647 1.00 88.81 303 ALA A O 1
ATOM 2212 N N . HIS A 1 304 ? 1.767 4.558 -25.580 1.00 91.62 304 HIS A N 1
ATOM 2213 C CA . HIS A 1 304 ? 3.114 4.551 -25.022 1.00 91.62 304 HIS A CA 1
ATOM 2214 C C . HIS A 1 304 ? 3.108 4.857 -23.524 1.00 91.62 304 HIS A C 1
ATOM 2216 O O . HIS A 1 304 ? 2.142 5.373 -22.971 1.00 91.62 304 HIS A O 1
ATOM 2222 N N . ILE A 1 305 ? 4.205 4.500 -22.869 1.00 93.88 305 ILE A N 1
ATOM 2223 C CA . ILE A 1 305 ? 4.513 4.854 -21.488 1.00 93.88 305 ILE A CA 1
ATOM 2224 C C . ILE A 1 305 ? 5.559 5.958 -21.509 1.00 93.88 305 ILE A C 1
ATOM 2226 O O . ILE A 1 305 ? 6.537 5.851 -22.244 1.00 93.88 305 ILE A O 1
ATOM 2230 N N . THR A 1 306 ? 5.388 6.984 -20.682 1.00 91.38 306 THR A N 1
ATOM 2231 C CA . THR A 1 306 ? 6.370 8.057 -20.498 1.00 91.38 306 THR A CA 1
ATOM 2232 C C . THR A 1 306 ? 7.056 7.956 -19.142 1.00 91.38 306 THR A C 1
ATOM 2234 O O . THR A 1 306 ? 6.489 7.479 -18.153 1.00 91.38 306 THR A O 1
ATOM 2237 N N . ASN A 1 307 ? 8.302 8.416 -19.075 1.00 87.06 307 ASN A N 1
ATOM 2238 C CA . ASN A 1 307 ? 8.951 8.702 -17.802 1.00 87.06 307 ASN A CA 1
ATOM 2239 C C . ASN A 1 307 ? 8.374 9.980 -17.183 1.00 87.06 307 ASN A C 1
ATOM 2241 O O . ASN A 1 307 ? 7.968 10.907 -17.881 1.00 87.06 307 ASN A O 1
ATOM 2245 N N . TYR A 1 308 ? 8.372 10.043 -15.850 1.00 77.38 308 TYR A N 1
ATOM 2246 C CA . TYR A 1 308 ? 7.937 11.236 -15.128 1.00 77.38 308 TYR A CA 1
ATOM 2247 C C . TYR A 1 308 ? 8.775 12.460 -15.536 1.00 77.38 308 TYR A C 1
ATOM 2249 O O . TYR A 1 308 ? 10.008 12.394 -15.557 1.00 77.38 308 TYR A O 1
ATOM 2257 N N . ARG A 1 309 ? 8.094 13.571 -15.858 1.00 69.56 309 ARG A N 1
ATOM 2258 C CA . ARG A 1 309 ? 8.684 14.805 -16.417 1.00 69.56 309 ARG A CA 1
ATOM 2259 C C . ARG A 1 309 ? 9.531 14.579 -17.678 1.00 69.56 309 ARG A C 1
ATOM 2261 O O . ARG A 1 309 ? 10.512 15.290 -17.878 1.00 69.56 309 ARG A O 1
ATOM 2268 N N . GLU A 1 310 ? 9.191 13.563 -18.473 1.00 60.97 310 GLU A N 1
ATOM 2269 C CA . GLU A 1 310 ? 9.801 13.279 -19.781 1.00 60.97 310 GLU A CA 1
ATOM 2270 C C . GLU A 1 310 ? 11.336 13.149 -19.739 1.00 60.97 310 GLU A C 1
ATOM 2272 O O . GLU A 1 310 ? 12.045 13.473 -20.689 1.00 60.97 310 GLU A O 1
ATOM 2277 N N . GLN A 1 311 ? 11.886 12.682 -18.613 1.00 66.75 311 GLN A N 1
ATOM 2278 C CA . GLN A 1 311 ? 13.335 12.557 -18.455 1.00 66.75 311 GLN A CA 1
ATOM 2279 C C . GLN A 1 311 ? 13.883 11.314 -19.172 1.00 66.75 311 GLN A C 1
ATOM 2281 O O . GLN A 1 311 ? 13.332 10.214 -19.063 1.00 66.75 311 GLN A O 1
ATOM 2286 N N . SER A 1 312 ? 15.022 11.494 -19.842 1.00 68.94 312 SER A N 1
ATOM 2287 C CA . SER A 1 312 ? 15.877 10.432 -20.375 1.00 68.94 312 SER A CA 1
ATOM 2288 C C . SER A 1 312 ? 16.521 9.594 -19.253 1.00 68.94 312 SER A C 1
ATOM 2290 O O . SER A 1 312 ? 16.774 10.092 -18.148 1.00 68.94 312 SER A O 1
ATOM 2292 N N . LEU A 1 313 ? 16.770 8.302 -19.514 1.00 77.25 313 LEU A N 1
ATOM 2293 C CA . LEU A 1 313 ? 17.303 7.342 -18.529 1.00 77.25 313 LEU A CA 1
ATOM 2294 C C . LEU A 1 313 ? 18.823 7.485 -18.339 1.00 77.25 313 LEU A C 1
ATOM 2296 O O . LEU A 1 313 ? 19.357 7.123 -17.293 1.00 77.25 313 LEU A O 1
ATOM 2300 N N . ASP A 1 314 ? 19.520 8.004 -19.347 1.00 67.19 314 ASP A N 1
ATOM 2301 C CA . ASP A 1 314 ? 20.978 8.155 -19.415 1.00 67.19 314 ASP A CA 1
ATOM 2302 C C . ASP A 1 314 ? 21.580 8.906 -18.215 1.00 67.19 314 ASP A C 1
ATOM 2304 O O . ASP A 1 314 ? 22.566 8.457 -17.632 1.00 67.19 314 ASP A O 1
ATOM 2308 N N . ARG A 1 315 ? 20.926 9.978 -17.754 1.00 75.25 315 ARG A N 1
ATOM 2309 C CA . ARG A 1 315 ? 21.336 10.762 -16.573 1.00 75.25 315 ARG A CA 1
ATOM 2310 C C . ARG A 1 315 ? 21.254 9.993 -15.252 1.00 75.25 315 ARG A C 1
ATOM 2312 O O . ARG A 1 315 ? 21.683 10.499 -14.218 1.00 75.25 315 ARG A O 1
ATOM 2319 N N . ARG A 1 316 ? 20.650 8.804 -15.263 1.00 84.81 316 ARG A N 1
ATOM 2320 C CA . ARG A 1 316 ? 20.459 7.927 -14.099 1.00 84.81 316 ARG A CA 1
ATOM 2321 C C . ARG A 1 316 ? 21.378 6.707 -14.125 1.00 84.81 316 ARG A C 1
ATOM 2323 O O . ARG A 1 316 ? 21.343 5.904 -13.193 1.00 84.81 316 ARG A O 1
ATOM 2330 N N . ALA A 1 317 ? 22.193 6.575 -15.171 1.00 79.38 317 ALA A N 1
ATOM 2331 C CA . ALA A 1 317 ? 23.223 5.558 -15.253 1.00 79.38 317 ALA A CA 1
ATOM 2332 C C . ALA A 1 317 ? 24.335 5.824 -14.231 1.00 79.38 317 ALA A C 1
ATOM 2334 O O . ALA A 1 317 ? 24.733 6.965 -14.000 1.00 79.38 317 ALA A O 1
ATOM 2335 N N . GLN A 1 318 ? 24.867 4.754 -13.652 1.00 80.56 318 GLN A N 1
ATOM 2336 C CA . GLN A 1 318 ? 26.052 4.796 -12.802 1.00 80.56 318 GLN A CA 1
ATOM 2337 C C . GLN A 1 318 ? 27.217 4.244 -13.612 1.00 80.56 318 GLN A C 1
ATOM 2339 O O . GLN A 1 318 ? 27.128 3.138 -14.139 1.00 80.56 318 GLN A O 1
ATOM 2344 N N . GLU A 1 319 ? 28.266 5.050 -13.787 1.00 84.44 319 GLU A N 1
ATOM 2345 C CA . GLU A 1 319 ? 29.436 4.683 -14.604 1.00 84.44 319 GLU A CA 1
ATOM 2346 C C . GLU A 1 319 ? 29.050 4.261 -16.040 1.00 84.44 319 GLU A C 1
ATOM 2348 O O . GLU A 1 319 ? 29.625 3.353 -16.636 1.00 84.44 319 GLU A O 1
ATOM 2353 N N . GLY A 1 320 ? 28.013 4.900 -16.599 1.00 87.81 320 GLY A N 1
ATOM 2354 C CA . GLY A 1 320 ? 27.483 4.582 -17.930 1.00 87.81 320 GLY A CA 1
ATOM 2355 C C . GLY A 1 320 ? 26.712 3.258 -18.014 1.00 87.81 320 GLY A C 1
ATOM 2356 O O . GLY A 1 320 ? 26.407 2.804 -19.121 1.00 87.81 320 GLY A O 1
ATOM 2357 N N . ARG A 1 321 ? 26.386 2.637 -16.873 1.00 93.81 321 ARG A N 1
ATOM 2358 C CA . ARG A 1 321 ? 25.614 1.392 -16.774 1.00 93.81 321 ARG A CA 1
ATOM 2359 C C . ARG A 1 321 ? 24.262 1.617 -16.108 1.00 93.81 321 ARG A C 1
ATOM 2361 O O . ARG A 1 321 ? 24.121 2.451 -15.215 1.00 93.81 321 ARG A O 1
ATOM 2368 N N . LEU A 1 322 ? 23.267 0.845 -16.531 1.00 95.31 322 LEU A N 1
ATOM 2369 C CA . LEU A 1 322 ? 21.911 0.914 -15.997 1.00 95.31 322 LEU A CA 1
ATOM 2370 C C . LEU A 1 322 ? 21.319 -0.490 -15.874 1.00 95.31 322 LEU A C 1
ATOM 2372 O O . LEU A 1 322 ? 21.325 -1.249 -16.842 1.00 95.31 322 LEU A O 1
ATOM 2376 N N . GLY A 1 323 ? 20.828 -0.827 -14.682 1.00 97.38 323 GLY A N 1
ATOM 2377 C CA . GLY A 1 323 ? 20.160 -2.090 -14.376 1.00 97.38 323 GLY A CA 1
ATOM 2378 C C . GLY A 1 323 ? 18.994 -1.903 -13.410 1.00 97.38 323 GLY A C 1
ATOM 2379 O O . GLY A 1 323 ? 18.537 -0.780 -13.169 1.00 97.38 323 GLY A O 1
ATOM 2380 N N . LEU A 1 324 ? 18.524 -3.009 -12.832 1.00 98.50 324 LEU A N 1
ATOM 2381 C CA . LEU A 1 324 ? 17.328 -3.039 -11.988 1.00 98.50 324 LEU A CA 1
ATOM 2382 C C . LEU A 1 324 ? 17.438 -2.104 -10.775 1.00 98.50 324 LEU A C 1
ATOM 2384 O O . LEU A 1 324 ? 16.484 -1.398 -10.447 1.00 98.50 324 LEU A O 1
ATOM 2388 N N . ALA A 1 325 ? 18.610 -2.048 -10.137 1.00 97.75 325 ALA A N 1
ATOM 2389 C CA . ALA A 1 325 ? 18.832 -1.192 -8.976 1.00 97.75 325 ALA A CA 1
ATOM 2390 C C . ALA A 1 325 ? 18.633 0.300 -9.313 1.00 97.75 325 ALA A C 1
ATOM 2392 O O . ALA A 1 325 ? 17.902 1.003 -8.608 1.00 97.75 325 ALA A O 1
ATOM 2393 N N . GLN A 1 326 ? 19.217 0.791 -10.414 1.00 96.50 326 GLN A N 1
ATOM 2394 C CA . GLN A 1 326 ? 19.042 2.182 -10.852 1.00 96.50 326 GLN A CA 1
ATOM 2395 C C . GLN A 1 326 ? 17.607 2.432 -11.340 1.00 96.50 326 GLN A C 1
ATOM 2397 O O . GLN A 1 326 ? 17.017 3.466 -11.013 1.00 96.50 326 GLN A O 1
ATOM 2402 N N . ALA A 1 327 ? 17.012 1.472 -12.056 1.00 97.00 327 ALA A N 1
ATOM 2403 C CA . ALA A 1 327 ? 15.631 1.563 -12.520 1.00 97.00 327 ALA A CA 1
ATOM 2404 C C . ALA A 1 327 ? 14.630 1.703 -11.359 1.00 97.00 327 ALA A C 1
ATOM 2406 O O . ALA A 1 327 ? 13.716 2.528 -11.436 1.00 97.00 327 ALA A O 1
ATOM 2407 N N . LEU A 1 328 ? 14.822 0.960 -10.262 1.00 97.81 328 LEU A N 1
ATOM 2408 C CA . LEU A 1 328 ? 14.038 1.099 -9.030 1.00 97.81 328 LEU A CA 1
ATOM 2409 C C . LEU A 1 328 ? 14.308 2.431 -8.321 1.00 97.81 328 LEU A C 1
ATOM 2411 O O . LEU A 1 328 ? 13.351 3.147 -8.015 1.00 97.81 328 LEU A O 1
ATOM 2415 N N . THR A 1 329 ? 15.586 2.776 -8.119 1.00 97.12 329 THR A N 1
ATOM 2416 C CA . THR A 1 329 ? 16.038 4.000 -7.423 1.00 97.12 329 THR A CA 1
ATOM 2417 C C . THR A 1 329 ? 15.376 5.256 -7.983 1.00 97.12 329 THR A C 1
ATOM 2419 O O . THR A 1 329 ? 14.874 6.098 -7.236 1.00 97.12 329 THR A O 1
ATOM 2422 N N . TYR A 1 330 ? 15.348 5.363 -9.313 1.00 94.88 330 TYR A N 1
ATOM 2423 C CA . TYR A 1 330 ? 14.820 6.528 -10.023 1.00 94.88 330 TYR A CA 1
ATOM 2424 C C . TYR A 1 330 ? 13.429 6.300 -10.620 1.00 94.88 330 TYR A C 1
ATOM 2426 O O . TYR A 1 330 ? 12.891 7.183 -11.282 1.00 94.88 330 TYR A O 1
ATOM 2434 N N . SER A 1 331 ? 12.813 5.147 -10.346 1.00 95.56 331 SER A N 1
ATOM 2435 C CA . SER A 1 331 ? 11.445 4.816 -10.749 1.00 95.56 331 SER A CA 1
ATOM 2436 C C . SER A 1 331 ? 11.190 4.906 -12.263 1.00 95.56 331 SER A C 1
ATOM 2438 O O . SER A 1 331 ? 10.168 5.433 -12.699 1.00 95.56 331 SER A O 1
ATOM 2440 N N . LEU A 1 332 ? 12.080 4.340 -13.073 1.00 95.50 332 LEU A N 1
ATOM 2441 C CA . LEU A 1 332 ? 12.114 4.503 -14.531 1.00 95.50 332 LEU A CA 1
ATOM 2442 C C . LEU A 1 332 ? 10.994 3.723 -15.251 1.00 95.50 332 LEU A C 1
ATOM 2444 O O . LEU A 1 332 ? 11.086 2.511 -15.421 1.00 95.50 332 LEU A O 1
ATOM 2448 N N . ASN A 1 333 ? 9.918 4.399 -15.665 1.00 96.50 333 ASN A N 1
ATOM 2449 C CA . ASN A 1 333 ? 8.727 3.767 -16.253 1.00 96.50 333 ASN A CA 1
ATOM 2450 C C . ASN A 1 333 ? 9.029 3.013 -17.553 1.00 96.50 333 ASN A C 1
ATOM 2452 O O . ASN A 1 333 ? 8.611 1.867 -17.696 1.00 96.50 333 ASN A O 1
ATOM 2456 N N . THR A 1 334 ? 9.758 3.632 -18.486 1.00 96.06 334 THR A N 1
ATOM 2457 C CA . THR A 1 334 ? 10.018 3.033 -19.805 1.00 96.06 334 THR A CA 1
ATOM 2458 C C . THR A 1 334 ? 10.846 1.754 -19.704 1.00 96.06 334 THR A C 1
ATOM 2460 O O . THR A 1 334 ? 10.582 0.798 -20.427 1.00 96.06 334 THR A O 1
ATOM 2463 N N . TRP A 1 335 ? 11.792 1.696 -18.760 1.00 97.25 335 TRP A N 1
ATOM 2464 C CA . TRP A 1 335 ? 12.604 0.503 -18.511 1.00 97.25 335 TRP A CA 1
ATOM 2465 C C . TRP A 1 335 ? 11.765 -0.660 -17.967 1.00 97.25 335 TRP A C 1
ATOM 2467 O O . TRP A 1 335 ? 11.898 -1.783 -18.447 1.00 97.25 335 TRP A O 1
ATOM 2477 N N . PHE A 1 336 ? 10.859 -0.401 -17.014 1.00 98.25 336 PHE A N 1
ATOM 2478 C CA . PHE A 1 336 ? 9.942 -1.424 -16.486 1.00 98.25 336 PHE A CA 1
ATOM 2479 C C . PHE A 1 336 ? 8.913 -1.881 -17.523 1.00 98.25 336 PHE A C 1
ATOM 2481 O O . PHE A 1 336 ? 8.620 -3.066 -17.610 1.00 98.25 336 PHE A O 1
ATOM 2488 N N . ALA A 1 337 ? 8.401 -0.964 -18.345 1.00 97.69 337 ALA A N 1
ATOM 2489 C CA . ALA A 1 337 ? 7.482 -1.302 -19.426 1.00 97.69 337 ALA A CA 1
ATOM 2490 C C . ALA A 1 337 ? 8.138 -2.220 -20.471 1.00 97.69 337 ALA A C 1
ATOM 2492 O O . ALA A 1 337 ? 7.540 -3.213 -20.877 1.00 97.69 337 ALA A O 1
ATOM 2493 N N . TRP A 1 338 ? 9.372 -1.915 -20.886 1.00 97.69 338 TRP A N 1
ATOM 2494 C CA . TRP A 1 338 ? 10.098 -2.728 -21.863 1.00 97.69 338 TRP A CA 1
ATOM 2495 C C . TRP A 1 338 ? 10.562 -4.071 -21.291 1.00 97.69 338 TRP A C 1
ATOM 2497 O O . TRP A 1 338 ? 10.329 -5.106 -21.908 1.00 97.69 338 TRP A O 1
ATOM 2507 N N . SER A 1 339 ? 11.167 -4.081 -20.100 1.00 98.00 339 SER A N 1
ATOM 2508 C CA . SER A 1 339 ? 11.574 -5.336 -19.449 1.00 98.00 339 SER A CA 1
ATOM 2509 C C . SER A 1 339 ? 10.374 -6.229 -19.112 1.00 98.00 339 SER A C 1
ATOM 2511 O O . SER A 1 339 ? 10.478 -7.447 -19.234 1.00 98.00 339 SER A O 1
ATOM 2513 N N . GLY A 1 340 ? 9.219 -5.638 -18.781 1.00 97.62 340 GLY A N 1
ATOM 2514 C CA . GLY A 1 340 ? 7.949 -6.346 -18.641 1.00 97.62 340 GLY A CA 1
ATOM 2515 C C . GLY A 1 340 ? 7.556 -7.084 -19.921 1.00 97.62 340 GLY A C 1
ATOM 2516 O O . GLY A 1 340 ? 7.335 -8.293 -19.866 1.00 97.62 340 GLY A O 1
ATOM 2517 N N . GLU A 1 341 ? 7.571 -6.405 -21.078 1.00 96.81 341 GLU A N 1
ATOM 2518 C CA . GLU A 1 341 ? 7.336 -7.065 -22.373 1.00 96.81 341 GLU A CA 1
ATOM 2519 C C . GLU A 1 341 ? 8.358 -8.166 -22.671 1.00 96.81 341 GLU A C 1
ATOM 2521 O O . GLU A 1 341 ? 7.976 -9.237 -23.133 1.00 96.81 341 GLU A O 1
ATOM 2526 N N . MET A 1 342 ? 9.644 -7.927 -22.396 1.00 95.81 342 MET A N 1
ATOM 2527 C CA . MET A 1 342 ? 10.687 -8.933 -22.619 1.00 95.81 342 MET A CA 1
ATOM 2528 C C . MET A 1 342 ? 10.477 -10.194 -21.775 1.00 95.81 342 MET A C 1
ATOM 2530 O O . MET A 1 342 ? 10.769 -11.292 -22.240 1.00 95.81 342 MET A O 1
ATOM 2534 N N . SER A 1 343 ? 9.986 -10.043 -20.542 1.00 97.12 343 SER A N 1
ATOM 2535 C CA . SER A 1 343 ? 9.766 -11.164 -19.623 1.00 97.12 343 SER A CA 1
ATOM 2536 C C . SER A 1 343 ? 8.488 -11.963 -19.904 1.00 97.12 343 SER A C 1
ATOM 2538 O O . SER A 1 343 ? 8.394 -13.121 -19.493 1.00 97.12 343 SER A O 1
ATOM 2540 N N . ASP A 1 344 ? 7.500 -11.368 -20.581 1.00 97.31 344 ASP A N 1
ATOM 2541 C CA . ASP A 1 344 ? 6.202 -11.995 -20.829 1.00 97.31 344 ASP A CA 1
ATOM 2542 C C . ASP A 1 344 ? 6.260 -12.928 -22.048 1.00 97.31 344 ASP A C 1
ATOM 2544 O O . ASP A 1 344 ? 6.343 -12.512 -23.209 1.00 97.31 344 ASP A O 1
ATOM 2548 N N . ARG A 1 345 ? 6.170 -14.234 -21.790 1.00 96.62 345 ARG A N 1
ATOM 2549 C CA . ARG A 1 345 ? 6.293 -15.267 -22.826 1.00 96.62 345 ARG A CA 1
ATOM 2550 C C . ARG A 1 345 ? 5.085 -15.326 -23.756 1.00 96.62 345 ARG A C 1
ATOM 2552 O O . ARG A 1 345 ? 5.218 -15.861 -24.857 1.00 96.62 345 ARG A O 1
ATOM 2559 N N . SER A 1 346 ? 3.942 -14.745 -23.378 1.00 96.38 346 SER A N 1
ATOM 2560 C CA . SER A 1 346 ? 2.779 -14.637 -24.273 1.00 96.38 346 SER A CA 1
ATOM 2561 C C . SER A 1 346 ? 3.065 -13.747 -25.487 1.00 96.38 346 SER A C 1
ATOM 2563 O O . SER A 1 346 ? 2.393 -13.846 -26.511 1.00 96.38 346 SER A O 1
ATOM 2565 N N . LEU A 1 347 ? 4.109 -12.915 -25.421 1.00 96.88 347 LEU A N 1
ATOM 2566 C CA . LEU A 1 347 ? 4.531 -12.037 -26.510 1.00 96.88 347 LEU A CA 1
ATOM 2567 C C . LEU A 1 347 ? 5.514 -12.692 -27.490 1.00 96.88 347 LEU A C 1
ATOM 2569 O O . LEU A 1 347 ? 5.913 -12.064 -28.475 1.00 96.88 347 LEU A O 1
ATOM 2573 N N . PHE A 1 348 ? 5.904 -13.947 -27.239 1.00 95.25 348 PHE A N 1
ATOM 2574 C CA . PHE A 1 348 ? 6.797 -14.751 -28.084 1.00 95.25 348 PHE A CA 1
ATOM 2575 C C . PHE A 1 348 ? 8.148 -14.082 -28.401 1.00 95.25 348 PHE A C 1
ATOM 2577 O O . PHE A 1 348 ? 8.736 -14.342 -29.451 1.00 95.25 348 PHE A O 1
ATOM 2584 N N . GLY A 1 349 ? 8.622 -13.189 -27.523 1.00 91.00 349 GLY A N 1
ATOM 2585 C CA . GLY A 1 349 ? 9.867 -12.434 -27.708 1.00 91.00 349 GLY A CA 1
ATOM 2586 C C . GLY A 1 349 ? 9.839 -11.425 -28.863 1.00 91.00 349 GLY A C 1
ATOM 2587 O O . GLY A 1 349 ? 10.899 -10.994 -29.314 1.00 91.00 349 GLY A O 1
ATOM 2588 N N . ARG A 1 350 ? 8.652 -11.067 -29.370 1.00 91.69 350 ARG A N 1
ATOM 2589 C CA . ARG A 1 350 ? 8.476 -10.151 -30.510 1.00 91.69 350 ARG A CA 1
ATOM 2590 C C . ARG A 1 350 ? 8.226 -8.713 -30.041 1.00 91.69 350 ARG A C 1
ATOM 2592 O O . ARG A 1 350 ? 7.599 -8.542 -28.994 1.00 91.69 350 ARG A O 1
ATOM 2599 N N . PRO A 1 351 ? 8.617 -7.687 -30.817 1.00 89.62 351 PRO A N 1
ATOM 2600 C CA . PRO A 1 351 ? 8.320 -6.283 -30.507 1.00 89.62 351 PRO A CA 1
ATOM 2601 C C . PRO A 1 351 ? 6.857 -5.889 -30.774 1.00 89.62 351 PRO A C 1
ATOM 2603 O O . PRO A 1 351 ? 6.370 -4.890 -30.245 1.00 89.62 351 PRO A O 1
ATOM 2606 N N . ASP A 1 352 ? 6.147 -6.685 -31.570 1.00 88.69 352 ASP A N 1
ATOM 2607 C CA . ASP A 1 352 ? 4.749 -6.525 -31.950 1.00 88.69 352 ASP A CA 1
ATOM 2608 C C . ASP A 1 352 ? 4.037 -7.890 -32.073 1.00 88.69 352 ASP A C 1
ATOM 2610 O O . ASP A 1 352 ? 4.654 -8.959 -32.053 1.00 88.69 352 ASP A O 1
ATOM 2614 N N . GLY A 1 353 ? 2.701 -7.877 -32.114 1.00 89.31 353 GLY A N 1
ATOM 2615 C CA . GLY A 1 353 ? 1.889 -9.100 -32.105 1.00 89.31 353 GLY A CA 1
ATOM 2616 C C . GLY A 1 353 ? 2.024 -9.902 -30.803 1.00 89.31 353 GLY A C 1
ATOM 2617 O O . GLY A 1 353 ? 2.138 -9.321 -29.721 1.00 89.31 353 GLY A O 1
ATOM 2618 N N . GLY A 1 354 ? 2.030 -11.233 -30.904 1.00 94.12 354 GLY A N 1
ATOM 2619 C CA . GLY A 1 354 ? 1.943 -12.139 -29.752 1.00 94.12 354 GLY A CA 1
ATOM 2620 C C . GLY A 1 354 ? 0.493 -12.448 -29.373 1.00 94.12 354 GLY A C 1
ATOM 2621 O O . GLY A 1 354 ? -0.411 -12.205 -30.169 1.00 94.12 354 GLY A O 1
ATOM 2622 N N . ALA A 1 355 ? 0.288 -12.964 -28.164 1.00 96.00 355 ALA A N 1
ATOM 2623 C CA . ALA A 1 355 ? -1.021 -13.215 -27.563 1.00 96.00 355 ALA A CA 1
ATOM 2624 C C . ALA A 1 355 ? -1.171 -12.439 -26.234 1.00 96.00 355 ALA A C 1
ATOM 2626 O O . ALA A 1 355 ? -1.303 -13.050 -25.170 1.00 96.00 355 ALA A O 1
ATOM 2627 N N . PRO A 1 356 ? -1.099 -11.089 -26.251 1.00 91.44 356 PRO A N 1
ATOM 2628 C CA . PRO A 1 356 ? -1.250 -10.285 -25.034 1.00 91.44 356 PRO A CA 1
ATOM 2629 C C . PRO A 1 356 ? -2.620 -10.472 -24.367 1.00 91.44 356 PRO A C 1
ATOM 2631 O O . PRO A 1 356 ? -2.743 -10.255 -23.167 1.00 91.44 356 PRO A O 1
ATOM 2634 N N . ASP A 1 357 ? -3.629 -10.903 -25.120 1.00 91.88 357 ASP A N 1
ATOM 2635 C CA . ASP A 1 357 ? -4.988 -11.192 -24.672 1.00 91.88 357 ASP A CA 1
ATOM 2636 C C . ASP A 1 357 ? -5.185 -12.616 -24.144 1.00 91.88 357 ASP A C 1
ATOM 2638 O O . ASP A 1 357 ? -6.311 -12.979 -23.806 1.00 91.88 357 ASP A O 1
ATOM 2642 N N . LEU A 1 358 ? -4.117 -13.411 -24.018 1.00 92.00 358 LEU A N 1
ATOM 2643 C CA . LEU A 1 358 ? -4.180 -14.743 -23.424 1.00 92.00 358 LEU A CA 1
ATOM 2644 C C . LEU A 1 358 ? -4.800 -14.678 -22.015 1.00 92.00 358 LEU A C 1
ATOM 2646 O O . LEU A 1 358 ? -4.284 -13.986 -21.131 1.00 92.00 358 LEU A O 1
ATOM 2650 N N . GLN A 1 359 ? -5.900 -15.411 -21.820 1.00 86.25 359 GLN A N 1
ATOM 2651 C CA . GLN A 1 359 ? -6.628 -15.503 -20.552 1.00 86.25 359 GLN A CA 1
ATOM 2652 C C . GLN A 1 359 ? -6.417 -16.867 -19.897 1.00 86.25 359 GLN A C 1
ATOM 2654 O O . GLN A 1 359 ? -6.299 -17.892 -20.571 1.00 86.25 359 GLN A O 1
ATOM 2659 N N . ALA A 1 360 ? -6.375 -16.867 -18.569 1.00 84.94 360 ALA A N 1
ATOM 2660 C CA . ALA A 1 360 ? -6.302 -18.083 -17.777 1.00 84.94 360 ALA A CA 1
ATOM 2661 C C . ALA A 1 360 ? -7.701 -18.706 -17.645 1.00 84.94 360 ALA A C 1
ATOM 2663 O O . ALA A 1 360 ? -8.671 -17.986 -17.415 1.00 84.94 360 ALA A O 1
ATOM 2664 N N . LEU A 1 361 ? -7.804 -20.032 -17.770 1.00 82.44 361 LEU A N 1
ATOM 2665 C CA . LEU A 1 361 ? -9.025 -20.762 -17.396 1.00 82.44 361 LEU A CA 1
ATOM 2666 C C . LEU A 1 361 ? -9.060 -21.047 -15.889 1.00 82.44 361 LEU A C 1
ATOM 2668 O O . LEU A 1 361 ? -10.118 -20.958 -15.275 1.00 82.44 361 LEU A O 1
ATOM 2672 N N . ASP A 1 362 ? -7.892 -21.324 -15.307 1.00 83.31 362 ASP A N 1
ATOM 2673 C CA . ASP A 1 362 ? -7.703 -21.597 -13.885 1.00 83.31 362 ASP A CA 1
ATOM 2674 C C . ASP A 1 362 ? -6.783 -20.555 -13.241 1.00 83.31 362 ASP A C 1
ATOM 2676 O O . ASP A 1 362 ? -5.904 -19.979 -13.895 1.00 83.31 362 ASP A O 1
ATOM 2680 N N . ALA A 1 363 ? -6.938 -20.350 -11.933 1.00 79.50 363 ALA A N 1
ATOM 2681 C CA . ALA A 1 363 ? -6.047 -19.488 -11.164 1.00 79.50 363 ALA A CA 1
ATOM 2682 C C . ALA A 1 363 ? -4.585 -19.953 -11.303 1.00 79.50 363 ALA A C 1
ATOM 2684 O O . ALA A 1 363 ? -4.272 -21.132 -11.143 1.00 79.50 363 ALA A O 1
ATOM 2685 N N . GLY A 1 364 ? -3.689 -19.021 -11.628 1.00 84.56 364 GLY A N 1
ATOM 2686 C CA . GLY A 1 364 ? -2.261 -19.298 -11.796 1.00 84.56 364 GLY A CA 1
ATOM 2687 C C . GLY A 1 364 ? -1.870 -20.052 -13.076 1.00 84.56 364 GLY A C 1
ATOM 2688 O O . GLY A 1 364 ? -0.681 -20.267 -13.307 1.00 84.56 364 GLY A O 1
ATOM 2689 N N . ALA A 1 365 ? -2.809 -20.410 -13.966 1.00 90.19 365 ALA A N 1
ATOM 2690 C CA . ALA A 1 365 ? -2.489 -21.151 -15.198 1.00 90.19 365 ALA A CA 1
ATOM 2691 C C . ALA A 1 365 ? -1.494 -20.416 -16.122 1.00 90.19 365 ALA A C 1
ATOM 2693 O O . ALA A 1 365 ? -0.795 -21.042 -16.919 1.00 90.19 365 ALA A O 1
ATOM 2694 N N . LEU A 1 366 ? -1.411 -19.087 -16.005 1.00 92.88 366 LEU A N 1
ATOM 2695 C CA . LEU A 1 366 ? -0.482 -18.250 -16.764 1.00 92.88 366 LEU A CA 1
ATOM 2696 C C . LEU A 1 366 ? 0.788 -17.869 -15.994 1.00 92.88 366 LEU A C 1
ATOM 2698 O O . LEU A 1 366 ? 1.611 -17.139 -16.542 1.00 92.88 366 LEU A O 1
ATOM 2702 N N . ASP A 1 367 ? 1.015 -18.373 -14.780 1.00 94.00 367 ASP A N 1
ATOM 2703 C CA . ASP A 1 367 ? 2.153 -17.949 -13.950 1.00 94.00 367 ASP A CA 1
ATOM 2704 C C . ASP A 1 367 ? 3.509 -18.280 -14.600 1.00 94.00 367 ASP A C 1
ATOM 2706 O O . ASP A 1 367 ? 4.441 -17.477 -14.586 1.00 94.00 367 ASP A O 1
ATOM 2710 N N . ALA A 1 368 ? 3.615 -19.427 -15.275 1.00 92.38 368 ALA A N 1
ATOM 2711 C CA . ALA A 1 368 ? 4.822 -19.800 -16.021 1.00 92.38 368 ALA A CA 1
ATOM 2712 C C . ALA A 1 368 ? 5.045 -18.966 -17.303 1.00 92.38 368 ALA A C 1
ATOM 2714 O O . ALA A 1 368 ? 6.127 -19.017 -17.903 1.00 92.38 368 ALA A O 1
ATOM 2715 N N . VAL A 1 369 ? 4.016 -18.233 -17.743 1.00 95.44 369 VAL A N 1
ATOM 2716 C CA . VAL A 1 369 ? 3.998 -17.416 -18.965 1.00 95.44 369 VAL A CA 1
ATOM 2717 C C . VAL A 1 369 ? 4.182 -15.932 -18.642 1.00 95.44 369 VAL A C 1
ATOM 2719 O O . VAL A 1 369 ? 4.837 -15.230 -19.410 1.00 95.44 369 VAL A O 1
ATOM 2722 N N . ARG A 1 370 ? 3.656 -15.468 -17.500 1.00 96.62 370 ARG A N 1
ATOM 2723 C CA . ARG A 1 370 ? 3.644 -14.068 -17.055 1.00 96.62 370 ARG A CA 1
ATOM 2724 C C . ARG A 1 370 ? 4.349 -13.914 -15.702 1.00 96.62 370 ARG A C 1
ATOM 2726 O O . ARG A 1 370 ? 3.683 -13.847 -14.669 1.00 96.62 370 ARG A O 1
ATOM 2733 N N . PRO A 1 371 ? 5.688 -13.799 -15.675 1.00 97.38 371 PRO A N 1
ATOM 2734 C CA . PRO A 1 371 ? 6.458 -13.803 -14.429 1.00 97.38 371 PRO A CA 1
ATOM 2735 C C . PRO A 1 371 ? 6.091 -12.685 -13.439 1.00 97.38 371 PRO A C 1
ATOM 2737 O O . PRO A 1 371 ? 6.129 -12.902 -12.231 1.00 97.38 371 PRO A O 1
ATOM 2740 N N . ILE A 1 372 ? 5.701 -11.499 -13.925 1.00 98.00 372 ILE A N 1
ATOM 2741 C CA . ILE A 1 372 ? 5.238 -10.390 -13.068 1.00 98.00 372 ILE A CA 1
ATOM 2742 C C . ILE A 1 372 ? 3.911 -10.731 -12.379 1.00 98.00 372 ILE A C 1
ATOM 2744 O O . ILE A 1 372 ? 3.773 -10.505 -11.178 1.00 98.00 372 ILE A O 1
ATOM 2748 N N . VAL A 1 373 ? 2.967 -11.321 -13.114 1.00 96.38 373 VAL A N 1
ATOM 2749 C CA . VAL A 1 373 ? 1.682 -11.781 -12.564 1.00 96.38 373 VAL A CA 1
ATOM 2750 C C . VAL A 1 373 ? 1.916 -12.920 -11.568 1.00 96.38 373 VAL A C 1
ATOM 2752 O O . VAL A 1 373 ? 1.395 -12.873 -10.459 1.00 96.38 373 VAL A O 1
ATOM 2755 N N . ALA A 1 374 ? 2.800 -13.869 -11.893 1.00 96.81 374 ALA A N 1
ATOM 2756 C CA . ALA A 1 374 ? 3.189 -14.950 -10.986 1.00 96.81 374 ALA A CA 1
ATOM 2757 C C . ALA A 1 374 ? 3.783 -14.434 -9.667 1.00 96.81 374 ALA A C 1
ATOM 2759 O O . ALA A 1 374 ? 3.470 -14.941 -8.588 1.00 96.81 374 ALA A O 1
ATOM 2760 N N . ALA A 1 375 ? 4.635 -13.406 -9.731 1.00 97.81 375 ALA A N 1
ATOM 2761 C CA . ALA A 1 375 ? 5.179 -12.768 -8.538 1.00 97.81 375 ALA A CA 1
ATOM 2762 C C . ALA A 1 375 ? 4.082 -12.088 -7.703 1.00 97.81 375 ALA A C 1
ATOM 2764 O O . ALA A 1 375 ? 4.116 -12.185 -6.478 1.00 97.81 375 ALA A O 1
ATOM 2765 N N . ALA A 1 376 ? 3.099 -11.447 -8.340 1.00 97.06 376 ALA A N 1
ATOM 2766 C CA . ALA A 1 376 ? 1.960 -10.848 -7.649 1.00 97.06 376 ALA A CA 1
ATOM 2767 C C . ALA A 1 376 ? 1.085 -11.910 -6.957 1.00 97.06 376 ALA A C 1
ATOM 2769 O O . ALA A 1 376 ? 0.834 -11.793 -5.755 1.00 97.06 376 ALA A O 1
ATOM 2770 N N . HIS A 1 377 ? 0.700 -12.981 -7.661 1.00 95.69 377 HIS A N 1
ATOM 2771 C CA . HIS A 1 377 ? -0.061 -14.097 -7.085 1.00 95.69 377 HIS A CA 1
ATOM 2772 C C . HIS A 1 377 ? 0.672 -14.736 -5.902 1.00 95.69 377 HIS A C 1
ATOM 2774 O O . HIS A 1 377 ? 0.074 -14.990 -4.858 1.00 95.69 377 HIS A O 1
ATOM 2780 N N . ARG A 1 378 ? 1.993 -14.934 -6.014 1.00 95.38 378 ARG A N 1
ATOM 2781 C CA . ARG A 1 378 ? 2.821 -15.467 -4.920 1.00 95.38 378 ARG A CA 1
ATOM 2782 C C . ARG A 1 378 ? 2.804 -14.590 -3.667 1.00 95.38 378 ARG A C 1
ATOM 2784 O O . ARG A 1 378 ? 3.016 -15.098 -2.569 1.00 95.38 378 ARG A O 1
ATOM 2791 N N . LEU A 1 379 ? 2.580 -13.289 -3.827 1.00 95.38 379 LEU A N 1
ATOM 2792 C CA . LEU A 1 379 ? 2.462 -12.342 -2.723 1.00 95.38 379 LEU A CA 1
ATOM 2793 C C . LEU A 1 379 ? 1.021 -12.178 -2.217 1.00 95.38 379 LEU A C 1
ATOM 2795 O O . LEU A 1 379 ? 0.821 -11.429 -1.268 1.00 95.38 379 LEU A O 1
ATOM 2799 N N . GLY A 1 380 ? 0.038 -12.872 -2.797 1.00 93.75 380 GLY A N 1
ATOM 2800 C CA . GLY A 1 380 ? -1.357 -12.844 -2.349 1.00 93.75 380 GLY A CA 1
ATOM 2801 C C . GLY A 1 380 ? -2.277 -11.912 -3.140 1.00 93.75 380 GLY A C 1
ATOM 2802 O O . GLY A 1 380 ? -3.417 -11.715 -2.726 1.00 93.75 380 GLY A O 1
ATOM 2803 N N . PHE A 1 381 ? -1.835 -11.358 -4.278 1.00 94.56 381 PHE A N 1
ATOM 2804 C CA . PHE A 1 381 ? -2.779 -10.731 -5.213 1.00 94.56 381 PHE A CA 1
ATOM 2805 C C . PHE A 1 381 ? -3.801 -11.773 -5.687 1.00 94.56 381 PHE A C 1
ATOM 2807 O O . PHE A 1 381 ? -3.475 -12.953 -5.829 1.00 94.56 381 PHE A O 1
ATOM 2814 N N . ASP A 1 382 ? -5.038 -11.318 -5.877 1.00 91.06 382 ASP A N 1
ATOM 2815 C CA . ASP A 1 382 ? -6.227 -12.101 -6.223 1.00 91.06 382 ASP A CA 1
ATOM 2816 C C . ASP A 1 382 ? -6.669 -13.116 -5.154 1.00 91.06 382 ASP A C 1
ATOM 2818 O O . ASP A 1 382 ? -7.574 -13.921 -5.380 1.00 91.06 382 ASP A O 1
ATOM 2822 N N . GLN A 1 383 ? -6.088 -13.051 -3.951 1.00 90.38 383 GLN A N 1
ATOM 2823 C CA . GLN A 1 383 ? -6.441 -13.913 -2.825 1.00 90.38 383 GLN A CA 1
ATOM 2824 C C . GLN A 1 383 ? -7.146 -13.126 -1.719 1.00 90.38 383 GLN A C 1
ATOM 2826 O O . GLN A 1 383 ? -6.797 -11.991 -1.392 1.00 90.38 383 GLN A O 1
ATOM 2831 N N . ALA A 1 384 ? -8.146 -13.751 -1.097 1.00 87.25 384 ALA A N 1
ATOM 2832 C CA . ALA A 1 384 ? -8.758 -13.211 0.108 1.00 87.25 384 ALA A CA 1
ATOM 2833 C C . ALA A 1 384 ? -7.825 -13.430 1.306 1.00 87.25 384 ALA A C 1
ATOM 2835 O O . ALA A 1 384 ? -7.541 -14.570 1.670 1.00 87.25 384 ALA A O 1
ATOM 2836 N N . LEU A 1 385 ? -7.395 -12.345 1.952 1.00 92.81 385 LEU A N 1
ATOM 2837 C CA . LEU A 1 385 ? -6.596 -12.427 3.174 1.00 92.81 385 LEU A CA 1
ATOM 2838 C C . LEU A 1 385 ? -7.515 -12.425 4.396 1.00 92.81 385 LEU A C 1
ATOM 2840 O O . LEU A 1 385 ? -8.299 -11.492 4.598 1.00 92.81 385 LEU A O 1
ATOM 2844 N N . ARG A 1 386 ? -7.401 -13.474 5.212 1.00 95.12 386 ARG A N 1
ATOM 2845 C CA . ARG A 1 386 ? -8.047 -13.580 6.524 1.00 95.12 386 ARG A CA 1
ATOM 2846 C C . ARG A 1 386 ? -7.046 -13.191 7.604 1.00 95.12 386 ARG A C 1
ATOM 2848 O O . ARG A 1 386 ? -5.899 -13.623 7.566 1.00 95.12 386 ARG A O 1
ATOM 2855 N N . LEU A 1 387 ? -7.481 -12.348 8.536 1.00 97.19 387 LEU A N 1
ATOM 2856 C CA . LEU A 1 387 ? -6.647 -11.762 9.591 1.00 97.19 387 LEU A CA 1
ATOM 2857 C C . LEU A 1 387 ? -6.926 -12.385 10.965 1.00 97.19 387 LEU A C 1
ATOM 2859 O O . LEU A 1 387 ? -6.443 -11.892 11.983 1.00 97.19 387 LEU A O 1
ATOM 2863 N N . ASP A 1 388 ? -7.704 -13.463 11.012 1.00 96.81 388 ASP A N 1
ATOM 2864 C CA . ASP A 1 388 ? -8.083 -14.169 12.235 1.00 96.81 388 ASP A CA 1
ATOM 2865 C C . ASP A 1 388 ? -6.958 -15.044 12.808 1.00 96.81 388 ASP A C 1
ATOM 2867 O O . ASP A 1 388 ? -7.127 -15.656 13.858 1.00 96.81 388 ASP A O 1
ATOM 2871 N N . GLY A 1 389 ? -5.818 -15.136 12.119 1.00 94.88 389 GLY A N 1
ATOM 2872 C CA . GLY A 1 389 ? -4.673 -15.907 12.592 1.00 94.88 389 GLY A CA 1
ATOM 2873 C C . GLY A 1 389 ? -4.947 -17.411 12.701 1.00 94.88 389 GLY A C 1
ATOM 2874 O O . GLY A 1 389 ? -4.237 -18.084 13.452 1.00 94.88 389 GLY A O 1
ATOM 2875 N N . GLY A 1 390 ? -5.966 -17.917 11.990 1.00 94.44 390 GLY A N 1
ATOM 2876 C CA . GLY A 1 390 ? -6.429 -19.306 12.047 1.00 94.44 390 GLY A CA 1
ATOM 2877 C C . GLY A 1 390 ? -7.193 -19.663 13.325 1.00 94.44 390 GLY A C 1
ATOM 2878 O O . GLY A 1 390 ? -7.248 -20.839 13.681 1.00 94.44 390 GLY A O 1
ATOM 2879 N N . LEU A 1 391 ? -7.714 -18.668 14.049 1.00 96.00 391 LEU A N 1
ATOM 2880 C CA . LEU A 1 391 ? -8.409 -18.862 15.324 1.00 96.00 391 LEU A CA 1
ATOM 2881 C C . LEU A 1 391 ? -9.924 -18.986 15.178 1.00 96.00 391 LEU A C 1
ATOM 2883 O O . LEU A 1 391 ? -10.567 -19.523 16.081 1.00 96.00 391 LEU A O 1
ATOM 2887 N N . LEU A 1 392 ? -10.510 -18.494 14.083 1.00 95.25 392 LEU A N 1
ATOM 2888 C CA . LEU A 1 392 ? -11.939 -18.680 13.857 1.00 95.25 392 LEU A CA 1
ATOM 2889 C C . LEU A 1 392 ? -12.223 -20.105 13.352 1.00 95.25 392 LEU A C 1
ATOM 2891 O O . LEU A 1 392 ? -11.399 -20.684 12.640 1.00 95.25 392 LEU A O 1
ATOM 2895 N N . PRO A 1 393 ? -13.390 -20.688 13.693 1.00 93.06 393 PRO A N 1
ATOM 2896 C CA . PRO A 1 393 ? -13.791 -21.995 13.182 1.00 93.06 393 PRO A CA 1
ATOM 2897 C C . PRO A 1 393 ? -13.759 -22.057 11.650 1.00 93.06 393 PRO A C 1
ATOM 2899 O O . PRO A 1 393 ? -14.072 -21.079 10.971 1.00 93.06 393 PRO A O 1
ATOM 2902 N N . ALA A 1 394 ? -13.434 -23.224 11.091 1.00 91.50 394 ALA A N 1
ATOM 2903 C CA . ALA A 1 394 ? -13.369 -23.411 9.639 1.00 91.50 394 ALA A CA 1
ATOM 2904 C C . ALA A 1 394 ? -14.718 -23.157 8.935 1.00 91.50 394 ALA A C 1
ATOM 2906 O O . ALA A 1 394 ? -14.748 -22.762 7.773 1.00 91.50 394 ALA A O 1
ATOM 2907 N N . ASP A 1 395 ? -15.826 -23.365 9.646 1.00 90.56 395 ASP A N 1
ATOM 2908 C CA . ASP A 1 395 ? -17.202 -23.115 9.215 1.00 90.56 395 ASP A CA 1
ATOM 2909 C C . ASP A 1 395 ? -17.744 -21.753 9.683 1.00 90.56 395 ASP A C 1
ATOM 2911 O O . ASP A 1 395 ? -18.950 -21.506 9.612 1.00 90.56 395 ASP A O 1
ATOM 2915 N N . PHE A 1 396 ? -16.875 -20.847 10.150 1.00 93.50 396 PHE A N 1
ATOM 2916 C CA . PHE A 1 396 ? -17.287 -19.506 10.543 1.00 93.50 396 PHE A CA 1
ATOM 2917 C C . PHE A 1 396 ? -18.025 -18.815 9.392 1.00 93.50 396 PHE A C 1
ATOM 2919 O O . PHE A 1 396 ? -17.538 -18.742 8.261 1.00 93.50 396 PHE A O 1
ATOM 2926 N N . GLY A 1 397 ? -19.210 -18.281 9.693 1.00 90.75 397 GLY A N 1
ATOM 2927 C CA . GLY A 1 397 ? -20.072 -17.598 8.732 1.00 90.75 397 GLY A CA 1
ATOM 2928 C C . GLY A 1 397 ? -19.537 -16.223 8.339 1.00 90.75 397 GLY A C 1
ATOM 2929 O O . GLY A 1 397 ? -20.122 -15.209 8.723 1.00 90.75 397 GLY A O 1
ATOM 2930 N N . TRP A 1 398 ? -18.425 -16.193 7.600 1.00 91.38 398 TRP A N 1
ATOM 2931 C CA . TRP A 1 398 ? -17.823 -14.982 7.053 1.00 91.38 398 TRP A CA 1
ATOM 2932 C C . TRP A 1 398 ? -18.817 -14.227 6.178 1.00 91.38 398 TRP A C 1
ATOM 2934 O O . TRP A 1 398 ? -19.459 -14.799 5.295 1.00 91.38 398 TRP A O 1
ATOM 2944 N N . ARG A 1 399 ? -18.902 -12.920 6.397 1.00 90.19 399 ARG A N 1
ATOM 2945 C CA . ARG A 1 399 ? -19.730 -12.012 5.609 1.00 90.19 399 ARG A CA 1
ATOM 2946 C C . ARG A 1 399 ? -18.853 -11.062 4.818 1.00 90.19 399 ARG A C 1
ATOM 2948 O O . ARG A 1 399 ? -17.704 -10.800 5.174 1.00 90.19 399 ARG A O 1
ATOM 2955 N N . SER A 1 400 ? -19.406 -10.532 3.732 1.00 86.06 400 SER A N 1
ATOM 2956 C CA . SER A 1 400 ? -18.759 -9.454 2.993 1.00 86.06 400 SER A CA 1
ATOM 2957 C C . SER A 1 400 ? -18.440 -8.298 3.941 1.00 86.06 400 SER A C 1
ATOM 2959 O O . SER A 1 400 ? -19.298 -7.881 4.715 1.00 86.06 400 SER A O 1
ATOM 2961 N N . TRP A 1 401 ? -17.214 -7.782 3.849 1.00 90.69 401 TRP A N 1
ATOM 2962 C CA . TRP A 1 401 ? -16.722 -6.641 4.630 1.00 90.69 401 TRP A CA 1
ATOM 2963 C C . TRP A 1 401 ? -16.542 -6.855 6.135 1.00 90.69 401 TRP A C 1
ATOM 2965 O O . TRP A 1 401 ? -16.300 -5.884 6.854 1.00 90.69 401 TRP A O 1
ATOM 2975 N N . ASP A 1 402 ? -16.585 -8.100 6.607 1.00 95.69 402 ASP A N 1
ATOM 2976 C CA . ASP A 1 402 ? -16.093 -8.452 7.939 1.00 95.69 402 ASP A CA 1
ATOM 2977 C C . ASP A 1 402 ? -14.672 -7.878 8.157 1.00 95.69 402 ASP A C 1
ATOM 2979 O O . ASP A 1 402 ? -13.788 -8.003 7.305 1.00 95.69 402 ASP A O 1
ATOM 2983 N N . ALA A 1 403 ? -14.448 -7.232 9.302 1.00 96.88 403 ALA A N 1
ATOM 2984 C CA . ALA A 1 403 ? -13.241 -6.468 9.620 1.00 96.88 403 ALA A CA 1
ATOM 2985 C C . ALA A 1 403 ? -11.939 -7.288 9.563 1.00 96.88 403 ALA A C 1
ATOM 2987 O O . ALA A 1 403 ? -10.894 -6.756 9.183 1.00 96.88 403 ALA A O 1
ATOM 2988 N N . LEU A 1 404 ? -12.003 -8.586 9.893 1.00 97.69 404 LEU A N 1
ATOM 2989 C CA . LEU A 1 404 ? -10.870 -9.522 9.807 1.00 97.69 404 LEU A CA 1
ATOM 2990 C C . LEU A 1 404 ? -10.646 -10.075 8.387 1.00 97.69 404 LEU A C 1
ATOM 2992 O O . LEU A 1 404 ? -10.009 -11.116 8.223 1.00 97.69 404 LEU A O 1
ATOM 2996 N N . GLN A 1 405 ? -11.170 -9.411 7.358 1.00 95.12 405 GLN A N 1
ATOM 2997 C CA . GLN A 1 405 ? -10.927 -9.730 5.957 1.00 95.12 405 GLN A CA 1
ATOM 2998 C C . GLN A 1 405 ? -10.435 -8.492 5.198 1.00 95.12 405 GLN A C 1
ATOM 3000 O O . GLN A 1 405 ? -11.067 -7.432 5.222 1.00 95.12 405 GLN A O 1
ATOM 3005 N N . ALA A 1 406 ? -9.336 -8.658 4.462 1.00 95.62 406 ALA A N 1
ATOM 3006 C CA . ALA A 1 406 ? -8.882 -7.658 3.503 1.00 95.62 406 ALA A CA 1
ATOM 3007 C C . ALA A 1 406 ? -9.626 -7.787 2.168 1.00 95.62 406 ALA A C 1
ATOM 3009 O O . ALA A 1 406 ? -9.923 -8.897 1.710 1.00 95.62 406 ALA A O 1
ATOM 3010 N N . THR A 1 407 ? -9.871 -6.656 1.507 1.00 93.06 407 THR A N 1
ATOM 3011 C CA . THR A 1 407 ? -10.247 -6.653 0.092 1.00 93.06 407 THR A CA 1
ATOM 3012 C C . THR A 1 407 ? -9.059 -7.177 -0.724 1.00 93.06 407 THR A C 1
ATOM 3014 O O . THR A 1 407 ? -7.946 -6.674 -0.537 1.00 93.06 407 THR A O 1
ATOM 3017 N N . PRO A 1 408 ? -9.257 -8.180 -1.602 1.00 91.56 408 PRO A N 1
ATOM 3018 C CA . PRO A 1 408 ? -8.189 -8.677 -2.460 1.00 91.56 408 PRO A CA 1
ATOM 3019 C C . PRO A 1 408 ? -7.617 -7.554 -3.321 1.00 91.56 408 PRO A C 1
ATOM 3021 O O . PRO A 1 408 ? -8.369 -6.795 -3.937 1.00 91.56 408 PRO A O 1
ATOM 3024 N N . ALA A 1 409 ? -6.291 -7.469 -3.387 1.00 94.75 409 ALA A N 1
ATOM 3025 C CA . ALA A 1 409 ? -5.652 -6.691 -4.435 1.00 94.75 409 ALA A CA 1
ATOM 3026 C C . ALA A 1 409 ? -5.853 -7.411 -5.769 1.00 94.75 409 ALA A C 1
ATOM 3028 O O . ALA A 1 409 ? -5.719 -8.630 -5.822 1.00 94.75 409 ALA A O 1
ATOM 3029 N N . HIS A 1 410 ? -6.162 -6.672 -6.825 1.00 89.00 410 HIS A N 1
ATOM 3030 C CA . HIS A 1 410 ? -6.559 -7.228 -8.114 1.00 89.00 410 HIS A CA 1
ATOM 3031 C C . HIS A 1 410 ? -5.820 -6.527 -9.246 1.00 89.00 410 HIS A C 1
ATOM 3033 O O . HIS A 1 410 ? -5.661 -5.305 -9.213 1.00 89.00 410 HIS A O 1
ATOM 3039 N N . MET A 1 411 ? -5.373 -7.286 -10.244 1.00 90.06 411 MET A N 1
ATOM 3040 C CA . MET A 1 411 ? -4.847 -6.741 -11.496 1.00 90.06 411 MET A CA 1
ATOM 3041 C C . MET A 1 411 ? -5.913 -6.848 -12.577 1.00 90.06 411 MET A C 1
ATOM 3043 O O . MET A 1 411 ? -6.459 -7.929 -12.793 1.00 90.06 411 MET A O 1
ATOM 3047 N N . ASP A 1 412 ? -6.168 -5.753 -13.292 1.00 87.44 412 ASP A N 1
ATOM 3048 C CA . ASP A 1 412 ? -7.145 -5.783 -14.374 1.00 87.44 412 ASP A CA 1
ATOM 3049 C C . ASP A 1 412 ? -6.669 -6.749 -15.478 1.00 87.44 412 ASP A C 1
ATOM 3051 O O . ASP A 1 412 ? -5.461 -6.841 -15.747 1.00 87.44 412 ASP A O 1
ATOM 3055 N N . PRO A 1 413 ? -7.592 -7.422 -16.188 1.00 85.69 413 PRO A N 1
ATOM 3056 C CA . PRO A 1 413 ? -7.242 -8.254 -17.328 1.00 85.69 413 PRO A CA 1
ATOM 3057 C C . PRO A 1 413 ? -6.398 -7.507 -18.368 1.00 85.69 413 PRO A C 1
ATOM 3059 O O . PRO A 1 413 ? -6.601 -6.318 -18.649 1.00 85.69 413 PRO A O 1
ATOM 3062 N N . ILE A 1 414 ? -5.447 -8.236 -18.951 1.00 90.56 414 ILE A N 1
ATOM 3063 C CA . ILE A 1 414 ? -4.555 -7.754 -20.007 1.00 90.56 414 ILE A CA 1
ATOM 3064 C C . ILE A 1 414 ? -5.096 -8.268 -21.343 1.00 90.56 414 ILE A C 1
ATOM 3066 O O . ILE A 1 414 ? -5.224 -9.477 -21.536 1.00 90.56 414 ILE A O 1
ATOM 3070 N N . HIS A 1 415 ? -5.401 -7.346 -22.251 1.00 87.94 415 HIS A N 1
ATOM 3071 C CA . HIS A 1 415 ? -5.853 -7.593 -23.623 1.00 87.94 415 HIS A CA 1
ATOM 3072 C C . HIS A 1 415 ? -4.868 -7.049 -24.660 1.00 87.94 415 HIS A C 1
ATOM 3074 O O . HIS A 1 415 ? -4.793 -7.541 -25.783 1.00 87.94 415 HIS A O 1
ATOM 3080 N N . THR A 1 416 ? -4.087 -6.028 -24.309 1.00 93.00 416 THR A N 1
ATOM 3081 C CA . THR A 1 416 ? -3.123 -5.409 -25.221 1.00 93.00 416 THR A CA 1
ATOM 3082 C C . THR A 1 416 ? -1.743 -5.266 -24.592 1.00 93.00 416 THR A C 1
ATOM 3084 O O . THR A 1 416 ? -1.575 -5.202 -23.375 1.00 93.00 416 THR A O 1
ATOM 3087 N N . ARG A 1 417 ? -0.721 -5.121 -25.443 1.00 94.31 417 ARG A N 1
ATOM 3088 C CA . ARG A 1 417 ? 0.642 -4.797 -24.996 1.00 94.31 417 ARG A CA 1
ATOM 3089 C C . ARG A 1 417 ? 0.710 -3.501 -24.196 1.00 94.31 417 ARG A C 1
ATOM 3091 O O . ARG A 1 417 ? 1.482 -3.405 -23.251 1.00 94.31 417 ARG A O 1
ATOM 3098 N N . HIS A 1 418 ? -0.089 -2.498 -24.557 1.00 94.69 418 HIS A N 1
ATOM 3099 C CA . HIS A 1 418 ? -0.102 -1.247 -23.806 1.00 94.69 418 HIS A CA 1
ATOM 3100 C C . HIS A 1 418 ? -0.586 -1.461 -22.368 1.00 94.69 418 HIS A C 1
ATOM 3102 O O . HIS A 1 418 ? 0.002 -0.916 -21.438 1.00 94.69 418 HIS A O 1
ATOM 3108 N N . GLU A 1 419 ? -1.583 -2.320 -22.176 1.00 94.25 419 GLU A N 1
ATOM 3109 C CA . GLU A 1 419 ? -2.097 -2.663 -20.850 1.00 94.25 419 GLU A CA 1
ATOM 3110 C C . GLU A 1 419 ? -1.075 -3.466 -20.040 1.00 94.25 419 GLU A C 1
ATOM 3112 O O . GLU A 1 419 ? -0.890 -3.187 -18.859 1.00 94.25 419 GLU A O 1
ATOM 3117 N N . LEU A 1 420 ? -0.320 -4.371 -20.678 1.00 96.12 420 LEU A N 1
ATOM 3118 C CA . LEU A 1 420 ? 0.819 -5.041 -20.037 1.00 96.12 420 LEU A CA 1
ATOM 3119 C C . LEU A 1 420 ? 1.876 -4.029 -19.561 1.00 96.12 420 LEU A C 1
ATOM 3121 O O . LEU A 1 420 ? 2.383 -4.134 -18.441 1.00 96.12 420 LEU A O 1
ATOM 3125 N N . ARG A 1 421 ? 2.203 -3.025 -20.387 1.00 97.19 421 ARG A N 1
ATOM 3126 C CA . ARG A 1 421 ? 3.148 -1.957 -20.016 1.00 97.19 421 ARG A CA 1
ATOM 3127 C C . ARG A 1 421 ? 2.633 -1.131 -18.835 1.00 97.19 421 ARG A C 1
ATOM 3129 O O . ARG A 1 421 ? 3.419 -0.792 -17.955 1.00 97.19 421 ARG A O 1
ATOM 3136 N N . GLN A 1 422 ? 1.336 -0.812 -18.815 1.00 96.25 422 GLN A N 1
ATOM 3137 C CA . GLN A 1 422 ? 0.672 -0.099 -17.717 1.00 96.25 422 GLN A CA 1
ATOM 3138 C C . GLN A 1 422 ? 0.698 -0.920 -16.418 1.00 96.25 422 GLN A C 1
ATOM 3140 O O . GLN A 1 422 ? 1.120 -0.406 -15.380 1.00 96.25 422 GLN A O 1
ATOM 3145 N N . MET A 1 423 ? 0.347 -2.206 -16.491 1.00 96.12 423 MET A N 1
ATOM 3146 C CA . MET A 1 423 ? 0.415 -3.145 -15.367 1.00 96.12 423 MET A CA 1
ATOM 3147 C C . MET A 1 423 ? 1.839 -3.239 -14.806 1.00 96.12 423 MET A C 1
ATOM 3149 O O . MET A 1 423 ? 2.047 -3.094 -13.603 1.00 96.12 423 MET A O 1
ATOM 3153 N N . SER A 1 424 ? 2.846 -3.340 -15.678 1.00 98.06 424 SER A N 1
ATOM 3154 C CA . SER A 1 424 ? 4.267 -3.434 -15.296 1.00 98.06 424 SER A CA 1
ATOM 3155 C C . SER A 1 424 ? 4.794 -2.217 -14.517 1.00 98.06 424 SER A C 1
ATOM 3157 O O . SER A 1 424 ? 5.881 -2.270 -13.943 1.00 98.06 424 SER A O 1
ATOM 3159 N N . ILE A 1 425 ? 4.055 -1.103 -14.489 1.00 97.62 425 ILE A N 1
ATOM 3160 C CA . ILE A 1 425 ? 4.395 0.090 -13.700 1.00 97.62 425 ILE A CA 1
ATOM 3161 C C . ILE A 1 425 ? 3.385 0.389 -12.581 1.00 97.62 425 ILE A C 1
ATOM 3163 O O . ILE A 1 425 ? 3.510 1.428 -11.926 1.00 97.62 425 ILE A O 1
ATOM 3167 N N . GLY A 1 426 ? 2.431 -0.514 -12.340 1.00 96.50 426 GLY A N 1
ATOM 3168 C CA . GLY A 1 426 ? 1.448 -0.435 -11.259 1.00 96.50 426 GLY A CA 1
ATOM 3169 C C . GLY A 1 426 ? 0.187 0.368 -11.562 1.00 96.50 426 GLY A C 1
ATOM 3170 O O . GLY A 1 426 ? -0.439 0.891 -10.638 1.00 96.50 426 GLY A O 1
ATOM 3171 N N . LEU A 1 427 ? -0.154 0.517 -12.841 1.00 92.94 427 LEU A N 1
ATOM 3172 C CA . LEU A 1 427 ? -1.449 1.035 -13.284 1.00 92.94 427 LEU A CA 1
ATOM 3173 C C . LEU A 1 427 ? -2.373 -0.137 -13.639 1.00 92.94 427 LEU A C 1
ATOM 3175 O O . LEU A 1 427 ? -1.884 -1.244 -13.849 1.00 92.94 427 LEU A O 1
ATOM 3179 N N . ARG A 1 428 ? -3.686 0.108 -13.744 1.00 89.44 428 ARG A N 1
ATOM 3180 C CA . ARG A 1 428 ? -4.692 -0.935 -14.038 1.00 89.44 428 ARG A CA 1
ATOM 3181 C C . ARG A 1 428 ? -4.721 -2.073 -13.015 1.00 89.44 428 ARG A C 1
ATOM 3183 O O . ARG A 1 428 ? -4.606 -3.253 -13.338 1.00 89.44 428 ARG A O 1
ATOM 3190 N N . MET A 1 429 ? -4.781 -1.687 -11.750 1.00 91.81 429 MET A N 1
ATOM 3191 C CA . MET A 1 429 ? -4.889 -2.606 -10.625 1.00 91.81 429 MET A CA 1
ATOM 3192 C C . MET A 1 429 ? -5.371 -1.853 -9.392 1.00 91.81 429 MET A C 1
ATOM 3194 O O . MET A 1 429 ? -5.313 -0.618 -9.339 1.00 91.81 429 MET A O 1
ATOM 3198 N N . GLN A 1 430 ? -5.811 -2.598 -8.392 1.00 92.88 430 GLN A N 1
ATOM 3199 C CA . GLN A 1 430 ? -6.209 -2.091 -7.090 1.00 92.88 430 GLN A CA 1
ATOM 3200 C C . GLN A 1 430 ? -5.415 -2.831 -6.020 1.00 92.88 430 GLN A C 1
ATOM 3202 O O . GLN A 1 430 ? -5.241 -4.045 -6.100 1.00 92.88 430 GLN A O 1
ATOM 3207 N N . ALA A 1 431 ? -4.895 -2.103 -5.038 1.00 96.62 431 ALA A N 1
ATOM 3208 C CA . ALA A 1 431 ? -4.136 -2.678 -3.942 1.00 96.62 431 ALA A CA 1
ATOM 3209 C C . ALA A 1 431 ? -4.509 -2.020 -2.617 1.00 96.62 431 ALA A C 1
ATOM 3211 O O . ALA A 1 431 ? -4.997 -0.892 -2.566 1.00 96.62 431 ALA A O 1
ATOM 3212 N N . THR A 1 432 ? -4.221 -2.725 -1.530 1.00 97.69 432 THR A N 1
ATOM 3213 C CA . THR A 1 432 ? -4.357 -2.197 -0.175 1.00 97.69 432 THR A CA 1
ATOM 3214 C C . THR A 1 432 ? -2.988 -1.865 0.426 1.00 97.69 432 THR A C 1
ATOM 3216 O O . THR A 1 432 ? -1.983 -2.484 0.055 1.00 97.69 432 THR A O 1
ATOM 3219 N N . PRO A 1 433 ? -2.911 -0.937 1.399 1.00 98.56 433 PRO A N 1
ATOM 3220 C CA . PRO A 1 433 ? -1.706 -0.741 2.205 1.00 98.56 433 PRO A CA 1
ATOM 3221 C C . PRO A 1 433 ? -1.197 -2.034 2.835 1.00 98.56 433 PRO A C 1
ATOM 3223 O O . PRO A 1 433 ? 0.000 -2.300 2.765 1.00 98.56 433 PRO A O 1
ATOM 3226 N N . LEU A 1 434 ? -2.086 -2.882 3.361 1.00 98.69 434 LEU A N 1
ATOM 3227 C CA . LEU A 1 434 ? -1.700 -4.196 3.872 1.00 98.69 434 LEU A CA 1
ATOM 3228 C C . LEU A 1 434 ? -0.984 -5.038 2.807 1.00 98.69 434 LEU A C 1
ATOM 3230 O O . LEU A 1 434 ? 0.118 -5.521 3.058 1.00 98.69 434 LEU A O 1
ATOM 3234 N N . GLN A 1 435 ? -1.552 -5.161 1.604 1.00 98.44 435 GLN A N 1
ATOM 3235 C CA . GLN A 1 435 ? -0.942 -5.934 0.520 1.00 98.44 435 GLN A CA 1
ATOM 3236 C C . GLN A 1 435 ? 0.445 -5.399 0.131 1.00 98.44 435 GLN A C 1
ATOM 3238 O O . GLN A 1 435 ? 1.386 -6.169 -0.075 1.00 98.44 435 GLN A O 1
ATOM 3243 N N . MET A 1 436 ? 0.598 -4.076 0.049 1.00 98.81 436 MET A N 1
ATOM 3244 C CA . MET A 1 436 ? 1.880 -3.463 -0.306 1.00 98.81 436 MET A CA 1
ATOM 3245 C C . MET A 1 436 ? 2.915 -3.586 0.821 1.00 98.81 436 MET A C 1
ATOM 3247 O O . MET A 1 436 ? 4.094 -3.817 0.546 1.00 98.81 436 MET A O 1
ATOM 3251 N N . ALA A 1 437 ? 2.492 -3.509 2.087 1.00 98.81 437 ALA A N 1
ATOM 3252 C CA . ALA A 1 437 ? 3.354 -3.784 3.232 1.00 98.81 437 ALA A CA 1
ATOM 3253 C C . ALA A 1 437 ? 3.836 -5.244 3.226 1.00 98.81 437 ALA A C 1
ATOM 3255 O O . ALA A 1 437 ? 5.021 -5.481 3.441 1.00 98.81 437 ALA A O 1
ATOM 3256 N N . LEU A 1 438 ? 2.972 -6.209 2.888 1.00 98.56 438 LEU A N 1
ATOM 3257 C CA . LEU A 1 438 ? 3.349 -7.621 2.736 1.00 98.56 438 LEU A CA 1
ATOM 3258 C C . LEU A 1 438 ? 4.350 -7.847 1.599 1.00 98.56 438 LEU A C 1
ATOM 3260 O O . LEU A 1 438 ? 5.297 -8.613 1.768 1.00 98.56 438 LEU A O 1
ATOM 3264 N N . ALA A 1 439 ? 4.201 -7.150 0.469 1.00 98.56 439 ALA A N 1
ATOM 3265 C CA . ALA A 1 439 ? 5.187 -7.200 -0.611 1.00 98.56 439 ALA A CA 1
ATOM 3266 C C . ALA A 1 439 ? 6.571 -6.719 -0.134 1.00 98.56 439 ALA A C 1
ATOM 3268 O O . ALA A 1 439 ? 7.582 -7.381 -0.378 1.00 98.56 439 ALA A O 1
ATOM 3269 N N . SER A 1 440 ? 6.620 -5.607 0.607 1.00 98.81 440 SER A N 1
ATOM 3270 C CA . SER A 1 440 ? 7.861 -5.096 1.204 1.00 98.81 440 SER A CA 1
ATOM 3271 C C . SER A 1 440 ? 8.429 -6.032 2.275 1.00 98.81 440 SER A C 1
ATOM 3273 O O . SER A 1 440 ? 9.635 -6.285 2.286 1.00 98.81 440 SER A O 1
ATOM 3275 N N . ALA A 1 441 ? 7.574 -6.598 3.131 1.00 98.50 441 ALA A N 1
ATOM 3276 C CA . ALA A 1 441 ? 7.956 -7.592 4.130 1.00 98.50 441 ALA A CA 1
ATOM 3277 C C . ALA A 1 441 ? 8.595 -8.813 3.462 1.00 98.50 441 ALA A C 1
ATOM 3279 O O . ALA A 1 441 ? 9.659 -9.269 3.883 1.00 98.50 441 ALA A O 1
ATOM 3280 N N . ALA A 1 442 ? 8.003 -9.292 2.365 1.00 98.38 442 ALA A N 1
ATOM 3281 C CA . ALA A 1 442 ? 8.493 -10.459 1.655 1.00 98.38 442 ALA A CA 1
ATOM 3282 C C . ALA A 1 442 ? 9.873 -10.233 1.029 1.00 98.38 442 ALA A C 1
ATOM 3284 O O . ALA A 1 442 ? 10.746 -11.096 1.134 1.00 98.38 442 ALA A O 1
ATOM 3285 N N . VAL A 1 443 ? 10.109 -9.058 0.436 1.00 98.56 443 VAL A N 1
ATOM 3286 C CA . VAL A 1 443 ? 11.437 -8.677 -0.075 1.00 98.56 443 VAL A CA 1
ATOM 3287 C C . VAL A 1 443 ? 12.451 -8.551 1.064 1.00 98.56 443 VAL A C 1
ATOM 3289 O O . VAL A 1 443 ? 13.573 -9.048 0.945 1.00 98.56 443 VAL A O 1
ATOM 3292 N N . GLY A 1 444 ? 12.070 -7.931 2.183 1.00 97.94 444 GLY A N 1
ATOM 3293 C CA . GLY A 1 444 ? 12.924 -7.803 3.362 1.00 97.94 444 GLY A CA 1
ATOM 3294 C C . GLY A 1 444 ? 13.354 -9.165 3.920 1.00 97.94 444 GLY A C 1
ATOM 3295 O O . GLY A 1 444 ? 14.554 -9.440 4.025 1.00 97.94 444 GLY A O 1
ATOM 3296 N N . GLN A 1 445 ? 12.379 -10.037 4.188 1.00 97.06 445 GLN A N 1
ATOM 3297 C CA . GLN A 1 445 ? 12.553 -11.363 4.799 1.00 97.06 445 GLN A CA 1
ATOM 3298 C C . GLN A 1 445 ? 13.081 -12.437 3.837 1.00 97.06 445 GLN A C 1
ATOM 3300 O O . GLN A 1 445 ? 13.613 -13.460 4.273 1.00 97.06 445 GLN A O 1
ATOM 3305 N N . GLY A 1 446 ? 12.885 -12.248 2.532 1.00 97.75 446 GLY A N 1
ATOM 3306 C CA . GLY A 1 446 ? 13.148 -13.249 1.500 1.00 97.75 446 GLY A CA 1
ATOM 3307 C C . GLY A 1 446 ? 12.179 -14.434 1.485 1.00 97.75 446 GLY A C 1
ATOM 3308 O O . GLY A 1 446 ? 12.505 -15.494 0.949 1.00 97.75 446 GLY A O 1
ATOM 3309 N N . ARG A 1 447 ? 10.989 -14.271 2.066 1.00 97.19 447 ARG A N 1
ATOM 3310 C CA . ARG A 1 447 ? 9.920 -15.281 2.144 1.00 97.19 447 ARG A CA 1
ATOM 3311 C C . ARG A 1 447 ? 8.559 -14.599 2.202 1.00 97.19 447 ARG A C 1
ATOM 3313 O O . ARG A 1 447 ? 8.485 -13.459 2.636 1.00 97.19 447 ARG A O 1
ATOM 3320 N N . VAL A 1 448 ? 7.499 -15.284 1.789 1.00 96.25 448 VAL A N 1
ATOM 3321 C CA . VAL A 1 448 ? 6.129 -14.752 1.887 1.00 96.25 448 VAL A CA 1
ATOM 3322 C C . VAL A 1 448 ? 5.755 -14.564 3.359 1.00 96.25 448 VAL A C 1
ATOM 3324 O O . VAL A 1 448 ? 6.065 -15.420 4.182 1.00 96.25 448 VAL A O 1
ATOM 3327 N N . VAL A 1 449 ? 5.088 -13.462 3.695 1.00 95.62 449 VAL A N 1
ATOM 3328 C CA . VAL A 1 449 ? 4.606 -13.172 5.054 1.00 95.62 449 VAL A CA 1
ATOM 3329 C C . VAL A 1 449 ? 3.086 -13.300 5.061 1.00 95.62 449 VAL A C 1
ATOM 3331 O O . VAL A 1 449 ? 2.430 -12.804 4.150 1.00 95.62 449 VAL A O 1
ATOM 3334 N N . THR A 1 450 ? 2.527 -13.986 6.058 1.00 95.44 450 THR A N 1
ATOM 3335 C CA . THR A 1 450 ? 1.070 -14.112 6.230 1.00 95.44 450 THR A CA 1
ATOM 3336 C C . THR A 1 450 ? 0.628 -13.164 7.339 1.00 95.44 450 THR A C 1
ATOM 3338 O O . THR A 1 450 ? 1.124 -13.315 8.454 1.00 95.44 450 THR A O 1
ATOM 3341 N N . PRO A 1 451 ? -0.254 -12.186 7.071 1.00 96.50 451 PRO A N 1
ATOM 3342 C CA . PRO A 1 451 ? -0.682 -11.235 8.087 1.00 96.50 451 PRO A CA 1
ATOM 3343 C C . PRO A 1 451 ? -1.628 -11.880 9.103 1.00 96.50 451 PRO A C 1
ATOM 3345 O O . PRO A 1 451 ? -2.412 -12.767 8.764 1.00 96.50 451 PRO A O 1
ATOM 3348 N N . ARG A 1 452 ? -1.635 -11.357 10.327 1.00 96.75 452 ARG A N 1
ATOM 3349 C CA . ARG A 1 452 ? -2.671 -11.640 11.323 1.00 96.75 452 ARG A CA 1
ATOM 3350 C C . ARG A 1 452 ? -2.943 -10.417 12.189 1.00 96.75 452 ARG A C 1
ATOM 3352 O O . ARG A 1 452 ? -2.045 -9.622 12.457 1.00 96.75 452 ARG A O 1
ATOM 3359 N N . LEU A 1 453 ? -4.197 -10.293 12.609 1.00 98.12 453 LEU A N 1
ATOM 3360 C CA . LEU A 1 453 ? -4.664 -9.277 13.546 1.00 98.12 453 LEU A CA 1
ATOM 3361 C C . LEU A 1 453 ? -5.130 -9.902 14.861 1.00 98.12 453 LEU A C 1
ATOM 3363 O O . LEU A 1 453 ? -4.917 -9.319 15.915 1.00 98.12 453 LEU A O 1
ATOM 3367 N N . LEU A 1 454 ? -5.762 -11.076 14.815 1.00 97.81 454 LEU A N 1
ATOM 3368 C CA . LEU A 1 454 ? -6.207 -11.788 16.010 1.00 97.81 454 LEU A CA 1
ATOM 3369 C C . LEU A 1 454 ? -5.045 -12.618 16.575 1.00 97.81 454 LEU A C 1
ATOM 3371 O O . LEU A 1 454 ? -4.588 -13.580 15.958 1.00 97.81 454 LEU A O 1
ATOM 3375 N N . LEU A 1 455 ? -4.541 -12.212 17.739 1.00 97.19 455 LEU A N 1
ATOM 3376 C CA . LEU A 1 455 ? -3.395 -12.827 18.406 1.00 97.19 455 LEU A CA 1
ATOM 3377 C C . LEU A 1 455 ? -3.827 -13.976 19.320 1.00 97.19 455 LEU A C 1
ATOM 3379 O O . LEU A 1 455 ? -3.207 -15.039 19.309 1.00 97.19 455 LEU A O 1
ATOM 3383 N N . THR A 1 456 ? -4.894 -13.777 20.094 1.00 97.69 456 THR A N 1
ATOM 3384 C CA . THR A 1 456 ? -5.510 -14.823 20.921 1.00 97.69 456 THR A CA 1
ATOM 3385 C C . THR A 1 456 ? -7.026 -14.744 20.852 1.00 97.69 456 THR A C 1
ATOM 3387 O O . THR A 1 456 ? -7.588 -13.658 20.703 1.00 97.69 456 THR A O 1
ATOM 3390 N N . LEU A 1 457 ? -7.675 -15.892 21.019 1.00 96.44 457 LEU A N 1
ATOM 3391 C CA . LEU A 1 457 ? -9.117 -16.035 21.172 1.00 96.44 457 LEU A CA 1
ATOM 3392 C C . LEU A 1 457 ? -9.376 -17.034 22.305 1.00 96.44 457 LEU A C 1
ATOM 3394 O O . LEU A 1 457 ? -9.024 -18.209 22.211 1.00 96.44 457 LEU A O 1
ATOM 3398 N N . ASP A 1 458 ? -9.926 -16.539 23.405 1.00 94.00 458 ASP A N 1
ATOM 3399 C CA . ASP A 1 458 ? -10.066 -17.216 24.689 1.00 94.00 458 ASP A CA 1
ATOM 3400 C C . ASP A 1 458 ? -8.746 -17.845 25.162 1.00 94.00 458 ASP A C 1
ATOM 3402 O O . ASP A 1 458 ? -7.823 -17.143 25.574 1.00 94.00 458 ASP A O 1
ATOM 3406 N N . ARG A 1 459 ? -8.641 -19.179 25.116 1.00 90.56 459 ARG A N 1
ATOM 3407 C CA . ARG A 1 459 ? -7.430 -19.925 25.504 1.00 90.56 459 ARG A CA 1
ATOM 3408 C C . ARG A 1 459 ? -6.536 -20.287 24.316 1.00 90.56 459 ARG A C 1
ATOM 3410 O O . ARG A 1 459 ? -5.459 -20.838 24.529 1.00 90.56 459 ARG A O 1
ATOM 3417 N N . ALA A 1 460 ? -6.977 -20.028 23.087 1.00 94.75 460 ALA A N 1
ATOM 3418 C CA . ALA A 1 460 ? -6.221 -20.316 21.879 1.00 94.75 460 ALA A CA 1
ATOM 3419 C C . ALA A 1 460 ? -5.337 -19.122 21.495 1.00 94.75 460 ALA A C 1
ATOM 3421 O O . ALA A 1 460 ? -5.741 -17.964 21.600 1.00 94.75 460 ALA A O 1
ATOM 3422 N N . ALA A 1 461 ? -4.128 -19.414 21.022 1.00 95.81 461 ALA A N 1
ATOM 3423 C CA . ALA A 1 461 ? -3.192 -18.425 20.501 1.00 95.81 461 ALA A CA 1
ATOM 3424 C C . ALA A 1 461 ? -2.924 -18.701 19.023 1.00 95.81 461 ALA A C 1
ATOM 3426 O O . ALA A 1 461 ? -2.804 -19.858 18.615 1.00 95.81 461 ALA A O 1
ATOM 3427 N N . SER A 1 462 ? -2.836 -17.641 18.223 1.00 93.94 462 SER A N 1
ATOM 3428 C CA . SER A 1 462 ? -2.511 -17.766 16.809 1.00 93.94 462 SER A CA 1
ATOM 3429 C C . SER A 1 462 ? -1.083 -18.291 16.651 1.00 93.94 462 SER A C 1
ATOM 3431 O O . SER A 1 462 ? -0.148 -17.822 17.312 1.00 93.94 462 SER A O 1
ATOM 3433 N N . ALA A 1 463 ? -0.894 -19.232 15.730 1.00 88.81 463 ALA A N 1
ATOM 3434 C CA . ALA A 1 463 ? 0.428 -19.684 15.317 1.00 88.81 463 ALA A CA 1
ATOM 3435 C C . ALA A 1 463 ? 0.964 -18.797 14.184 1.00 88.81 463 ALA A C 1
ATOM 3437 O O . ALA A 1 463 ? 0.204 -18.364 13.320 1.00 88.81 463 ALA A O 1
ATOM 3438 N N . VAL A 1 464 ? 2.278 -18.557 14.159 1.00 85.69 464 VAL A N 1
ATOM 3439 C CA . VAL A 1 464 ? 2.935 -17.979 12.978 1.00 85.69 464 VAL A CA 1
ATOM 3440 C C . VAL A 1 464 ? 3.098 -19.111 11.960 1.00 85.69 464 VAL A C 1
ATOM 3442 O O . VAL A 1 464 ? 3.833 -20.064 12.244 1.00 85.69 464 VAL A O 1
ATOM 3445 N N . PRO A 1 465 ? 2.410 -19.073 10.806 1.00 78.06 465 PRO A N 1
ATOM 3446 C CA . PRO A 1 465 ? 2.481 -20.164 9.849 1.00 78.06 465 PRO A CA 1
ATOM 3447 C C . PRO A 1 465 ? 3.885 -20.252 9.224 1.00 78.06 465 PRO A C 1
ATOM 3449 O O . PRO A 1 465 ? 4.546 -19.226 9.025 1.00 78.06 465 PRO A O 1
ATOM 3452 N N . PRO A 1 466 ? 4.355 -21.463 8.869 1.00 82.62 466 PRO A N 1
ATOM 3453 C CA . PRO A 1 466 ? 5.568 -21.623 8.080 1.00 82.62 466 PRO A CA 1
ATOM 3454 C C . PRO A 1 466 ? 5.472 -20.816 6.781 1.00 82.62 466 PRO A C 1
ATOM 3456 O O . PRO A 1 466 ? 4.503 -20.931 6.034 1.00 82.62 466 PRO A O 1
ATOM 3459 N N . SER A 1 467 ? 6.488 -20.005 6.502 1.00 87.25 467 SER A N 1
ATOM 3460 C CA . SER A 1 467 ? 6.516 -19.107 5.347 1.00 87.25 467 SER A CA 1
ATOM 3461 C C . SER A 1 467 ? 7.362 -19.679 4.214 1.00 87.25 467 SER A C 1
ATOM 3463 O O . SER A 1 467 ? 8.530 -20.026 4.400 1.00 87.25 467 SER A O 1
ATOM 3465 N N . ALA A 1 468 ? 6.786 -19.750 3.011 1.00 91.00 468 ALA A N 1
ATOM 3466 C CA . ALA A 1 468 ? 7.498 -20.221 1.829 1.00 91.00 468 ALA A CA 1
ATOM 3467 C C . ALA A 1 468 ? 8.603 -19.222 1.425 1.00 91.00 468 ALA A C 1
ATOM 3469 O O . ALA A 1 468 ? 8.315 -18.026 1.281 1.00 91.00 468 ALA A O 1
ATOM 3470 N N . PRO A 1 469 ? 9.857 -19.670 1.203 1.00 95.75 469 PRO A N 1
ATOM 3471 C CA . PRO A 1 469 ? 10.922 -18.790 0.726 1.00 95.75 469 PRO A CA 1
ATOM 3472 C C . PRO A 1 469 ? 10.563 -18.234 -0.652 1.00 95.75 469 PRO A C 1
ATOM 3474 O O . PRO A 1 469 ? 9.862 -18.899 -1.410 1.00 95.75 469 PRO A O 1
ATOM 3477 N N . LEU A 1 470 ? 11.049 -17.040 -1.004 1.00 96.31 470 LEU A N 1
ATOM 3478 C CA . LEU A 1 470 ? 10.826 -16.464 -2.336 1.00 96.31 470 LEU A CA 1
ATOM 3479 C C . LEU A 1 470 ? 11.653 -17.168 -3.418 1.00 96.31 470 LEU A C 1
ATOM 3481 O O . LEU A 1 470 ? 11.219 -17.223 -4.562 1.00 96.31 470 LEU A O 1
ATOM 3485 N N . ASN A 1 471 ? 12.816 -17.736 -3.088 1.00 95.31 471 ASN A N 1
ATOM 3486 C CA . ASN A 1 471 ? 13.717 -18.374 -4.062 1.00 95.31 471 ASN A CA 1
ATOM 3487 C C . ASN A 1 471 ? 13.985 -17.492 -5.301 1.00 95.31 471 ASN A C 1
ATOM 3489 O O . ASN A 1 471 ? 14.069 -17.990 -6.418 1.00 95.31 471 ASN A O 1
ATOM 3493 N N . ILE A 1 472 ? 14.068 -16.176 -5.100 1.00 96.00 472 ILE A N 1
ATOM 3494 C CA . ILE A 1 472 ? 14.335 -15.154 -6.117 1.00 96.00 472 ILE A CA 1
ATOM 3495 C C . ILE A 1 472 ? 15.535 -14.342 -5.627 1.00 96.00 472 ILE A C 1
ATOM 3497 O O . ILE A 1 472 ? 15.745 -14.205 -4.420 1.00 96.00 472 ILE A O 1
ATOM 3501 N N . ARG A 1 473 ? 16.343 -13.821 -6.548 1.00 97.62 473 ARG A N 1
ATOM 3502 C CA . ARG A 1 473 ? 17.459 -12.934 -6.225 1.00 97.62 473 ARG A CA 1
ATOM 3503 C C . ARG A 1 473 ? 16.933 -11.594 -5.698 1.00 97.62 473 ARG A C 1
ATOM 3505 O O . ARG A 1 473 ? 16.113 -10.956 -6.346 1.00 97.62 473 ARG A O 1
ATOM 3512 N N . LEU A 1 474 ? 17.400 -11.158 -4.526 1.00 98.56 474 LEU A N 1
ATOM 3513 C CA . LEU A 1 474 ? 16.866 -9.959 -3.856 1.00 98.56 474 LEU A CA 1
ATOM 3514 C C . LEU A 1 474 ? 17.873 -8.821 -3.717 1.00 98.56 474 LEU A C 1
ATOM 3516 O O . LEU A 1 474 ? 17.456 -7.702 -3.436 1.00 98.56 474 LEU A O 1
ATOM 3520 N N . ASP A 1 475 ? 19.174 -9.062 -3.898 1.00 98.50 475 ASP A N 1
ATOM 3521 C CA . ASP A 1 475 ? 20.213 -8.053 -3.667 1.00 98.50 475 ASP A CA 1
ATOM 3522 C C . ASP A 1 475 ? 19.993 -6.801 -4.527 1.00 98.50 475 ASP A C 1
ATOM 3524 O O . ASP A 1 475 ? 19.910 -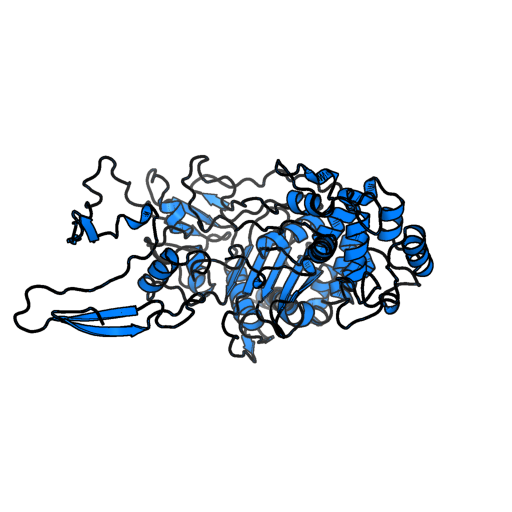5.704 -3.982 1.00 98.50 475 ASP A O 1
ATOM 3528 N N . ARG A 1 476 ? 19.747 -6.954 -5.835 1.00 98.50 476 ARG A N 1
ATOM 3529 C CA . ARG A 1 476 ? 19.470 -5.828 -6.747 1.00 98.50 476 ARG A CA 1
ATOM 3530 C C . ARG A 1 476 ? 18.197 -5.055 -6.378 1.00 98.50 476 ARG A C 1
ATOM 3532 O O . ARG A 1 476 ? 18.176 -3.827 -6.478 1.00 98.50 476 ARG A O 1
ATOM 3539 N N . ILE A 1 477 ? 17.153 -5.755 -5.919 1.00 98.81 477 ILE A N 1
ATOM 3540 C CA . ILE A 1 477 ? 15.889 -5.144 -5.472 1.00 98.81 477 ILE A CA 1
ATOM 3541 C C . ILE A 1 477 ? 16.130 -4.328 -4.199 1.00 98.81 477 ILE A C 1
ATOM 3543 O O . ILE A 1 477 ? 15.757 -3.155 -4.136 1.00 98.81 477 ILE A O 1
ATOM 3547 N N . LYS A 1 478 ? 16.817 -4.920 -3.214 1.00 98.75 478 LYS A N 1
ATOM 3548 C CA . LYS A 1 478 ? 17.191 -4.262 -1.957 1.00 98.75 478 LYS A CA 1
ATOM 3549 C C . LYS A 1 478 ? 18.071 -3.039 -2.217 1.00 98.75 478 LYS A C 1
ATOM 3551 O O . LYS A 1 478 ? 17.771 -1.969 -1.698 1.00 98.75 478 LYS A O 1
ATOM 3556 N N . THR A 1 479 ? 19.081 -3.140 -3.084 1.00 98.69 479 THR A N 1
ATOM 3557 C CA . THR A 1 479 ? 19.910 -1.993 -3.491 1.00 98.69 479 THR A CA 1
ATOM 3558 C C . THR A 1 479 ? 19.071 -0.886 -4.127 1.00 98.69 479 THR A C 1
ATOM 3560 O O . THR A 1 479 ? 19.234 0.281 -3.780 1.00 98.69 479 THR A O 1
ATOM 3563 N N . GLY A 1 480 ? 18.138 -1.231 -5.018 1.00 98.56 480 GLY A N 1
ATOM 3564 C CA . GLY A 1 480 ? 17.253 -0.251 -5.644 1.00 98.56 480 GLY A CA 1
ATOM 3565 C C . GLY A 1 480 ? 16.344 0.467 -4.646 1.00 98.56 480 GLY A C 1
ATOM 3566 O O . GLY A 1 480 ? 16.257 1.693 -4.658 1.00 98.56 480 GLY A O 1
ATOM 3567 N N . MET A 1 481 ? 15.702 -0.277 -3.743 1.00 98.81 481 MET A N 1
ATOM 3568 C CA . MET A 1 481 ? 14.840 0.290 -2.698 1.00 98.81 481 MET A CA 1
ATOM 3569 C C . MET A 1 481 ? 15.620 1.108 -1.663 1.00 98.81 481 MET A C 1
ATOM 3571 O O . MET A 1 481 ? 15.107 2.096 -1.137 1.00 98.81 481 MET A O 1
ATOM 3575 N N . LYS A 1 482 ? 16.881 0.752 -1.402 1.00 98.75 482 LYS A N 1
ATOM 3576 C CA . LYS A 1 482 ? 17.788 1.577 -0.600 1.00 98.75 482 LYS A CA 1
ATOM 3577 C C . LYS A 1 482 ? 18.098 2.900 -1.300 1.00 98.75 482 LYS A C 1
ATOM 3579 O O . LYS A 1 482 ? 17.963 3.969 -0.707 1.00 98.75 482 LYS A O 1
ATOM 3584 N N . GLY A 1 483 ? 18.411 2.836 -2.595 1.00 98.12 483 GLY A N 1
ATOM 3585 C CA . GLY A 1 483 ? 18.674 4.007 -3.426 1.00 98.12 483 GLY A CA 1
ATOM 3586 C C . GLY A 1 483 ? 17.517 5.008 -3.438 1.00 98.12 483 GLY A C 1
ATOM 3587 O O . GLY A 1 483 ? 17.765 6.211 -3.365 1.00 98.12 483 GLY A O 1
ATOM 3588 N N . VAL A 1 484 ? 16.259 4.547 -3.459 1.00 98.44 484 VAL A N 1
ATOM 3589 C CA . VAL A 1 484 ? 15.067 5.421 -3.385 1.00 98.44 484 VAL A CA 1
ATOM 3590 C C . VAL A 1 484 ? 15.101 6.341 -2.164 1.00 98.44 484 VAL A C 1
ATOM 3592 O O . VAL A 1 484 ? 14.764 7.520 -2.279 1.00 98.44 484 VAL A O 1
ATOM 3595 N N . VAL A 1 485 ? 15.475 5.796 -1.008 1.00 98.12 485 VAL A N 1
ATOM 3596 C CA . VAL A 1 485 ? 15.487 6.494 0.284 1.00 98.12 485 VAL A CA 1
ATOM 3597 C C . VAL A 1 485 ? 16.746 7.348 0.444 1.00 98.12 485 VAL A C 1
ATOM 3599 O O . VAL A 1 485 ? 16.692 8.415 1.051 1.00 98.12 485 VAL A O 1
ATOM 3602 N N . ASP A 1 486 ? 17.878 6.915 -0.109 1.00 97.06 486 ASP A N 1
ATOM 3603 C CA . ASP A 1 486 ? 19.151 7.613 0.082 1.00 97.06 486 ASP A CA 1
ATOM 3604 C C . ASP A 1 486 ? 19.343 8.788 -0.878 1.00 97.06 486 ASP A C 1
ATOM 3606 O O . ASP A 1 486 ? 19.781 9.862 -0.459 1.00 97.06 486 ASP A O 1
ATOM 3610 N N . VAL A 1 487 ? 19.021 8.587 -2.159 1.00 95.38 487 VAL A N 1
ATOM 3611 C CA . VAL A 1 487 ? 19.318 9.545 -3.244 1.00 95.38 487 VAL A CA 1
ATOM 3612 C C . VAL A 1 487 ? 18.186 9.704 -4.263 1.00 95.38 487 VAL A C 1
ATOM 3614 O O . VAL A 1 487 ? 18.235 10.597 -5.109 1.00 95.38 487 VAL A O 1
ATOM 3617 N N . GLY A 1 488 ? 17.196 8.814 -4.229 1.00 94.56 488 GLY A N 1
ATOM 3618 C CA . GLY A 1 488 ? 16.134 8.719 -5.217 1.00 94.56 488 GLY A CA 1
ATOM 3619 C C . GLY A 1 488 ? 14.866 9.470 -4.826 1.00 94.56 488 GLY A C 1
ATOM 3620 O O . GLY A 1 488 ? 14.882 10.501 -4.153 1.00 94.56 488 GLY A O 1
ATOM 3621 N N . THR A 1 489 ? 13.732 8.943 -5.284 1.00 94.62 489 THR A N 1
AT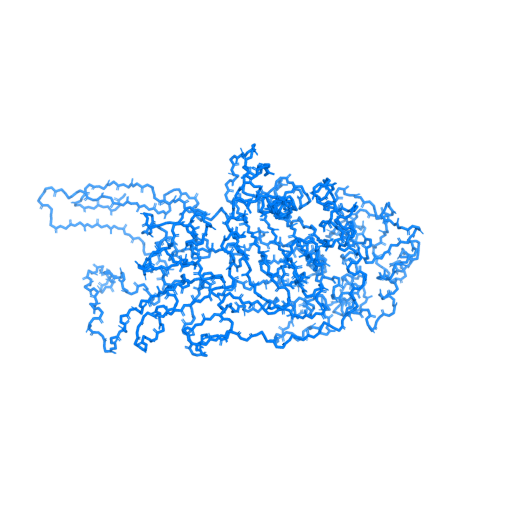OM 3622 C CA . THR A 1 489 ? 12.432 9.626 -5.223 1.00 94.62 489 THR A CA 1
ATOM 3623 C C . THR A 1 489 ? 11.879 9.832 -3.811 1.00 94.62 489 THR A C 1
ATOM 3625 O O . THR A 1 489 ? 11.003 10.671 -3.639 1.00 94.62 489 THR A O 1
ATOM 3628 N N . GLY A 1 490 ? 12.357 9.091 -2.807 1.00 96.38 490 GLY A N 1
ATOM 3629 C CA . GLY A 1 490 ? 11.958 9.242 -1.404 1.00 96.38 490 GLY A CA 1
ATOM 3630 C C . GLY A 1 490 ? 12.935 10.069 -0.563 1.00 96.38 490 GLY A C 1
ATOM 3631 O O . GLY A 1 490 ? 12.607 10.424 0.566 1.00 96.38 490 GLY A O 1
ATOM 3632 N N . ALA A 1 491 ? 14.116 10.405 -1.090 1.00 96.81 491 ALA A N 1
ATOM 3633 C CA . ALA A 1 491 ? 15.209 10.972 -0.299 1.00 96.81 491 ALA A CA 1
ATOM 3634 C C . ALA A 1 491 ? 14.853 12.288 0.405 1.00 96.81 491 ALA A C 1
ATOM 3636 O O . ALA A 1 491 ? 15.291 12.533 1.529 1.00 96.81 491 ALA A O 1
ATOM 3637 N N . GLY A 1 492 ? 14.007 13.115 -0.216 1.00 96.56 492 GLY A N 1
ATOM 3638 C CA . GLY A 1 492 ? 13.531 14.368 0.371 1.00 96.56 492 GLY A CA 1
ATOM 3639 C C . GLY A 1 492 ? 12.845 14.193 1.731 1.00 96.56 492 GLY A C 1
ATOM 3640 O O . GLY A 1 492 ? 13.066 15.018 2.615 1.00 96.56 492 GLY A O 1
ATOM 3641 N N . ALA A 1 493 ? 12.083 13.109 1.918 1.00 97.25 493 ALA A N 1
ATOM 3642 C CA . ALA A 1 493 ? 11.346 12.836 3.152 1.00 97.25 493 ALA A CA 1
ATOM 3643 C C . ALA A 1 493 ? 12.243 12.315 4.289 1.00 97.25 493 ALA A C 1
ATOM 3645 O O . ALA A 1 493 ? 11.968 12.578 5.455 1.00 97.25 493 ALA A O 1
ATOM 3646 N N . PHE A 1 494 ? 13.335 11.612 3.964 1.00 97.50 494 PHE A N 1
ATOM 3647 C CA . PHE A 1 494 ? 14.165 10.905 4.953 1.00 97.50 494 PHE A CA 1
ATOM 3648 C C . PHE A 1 494 ? 15.545 11.537 5.199 1.00 97.50 494 PHE A C 1
ATOM 3650 O O . PHE A 1 494 ? 16.306 11.045 6.026 1.00 97.50 494 PHE A O 1
ATOM 3657 N N . ARG A 1 495 ? 15.896 12.632 4.509 1.00 95.31 495 ARG A N 1
ATOM 3658 C CA . ARG A 1 495 ? 17.217 13.291 4.628 1.00 95.31 495 ARG A CA 1
ATOM 3659 C C . ARG A 1 495 ? 17.467 14.035 5.946 1.00 95.31 495 ARG A C 1
ATOM 3661 O O . ARG A 1 495 ? 18.595 14.462 6.179 1.00 95.31 495 ARG A O 1
ATOM 3668 N N . GLY A 1 496 ? 16.435 14.269 6.759 1.00 91.50 496 GLY A N 1
ATOM 3669 C CA . GLY A 1 496 ? 16.548 15.037 8.002 1.00 91.50 496 GLY A CA 1
ATOM 3670 C C . GLY A 1 496 ? 17.495 14.382 9.014 1.00 91.50 496 GLY A C 1
ATOM 3671 O O . GLY A 1 496 ? 17.555 13.159 9.112 1.00 91.50 496 GLY A O 1
ATOM 3672 N N . ALA A 1 497 ? 18.217 15.190 9.798 1.00 89.06 497 ALA A N 1
ATOM 3673 C CA . ALA A 1 497 ? 19.213 14.694 10.755 1.00 89.06 497 ALA A CA 1
ATOM 3674 C C . ALA A 1 497 ? 18.620 13.718 11.791 1.00 89.06 497 ALA A C 1
ATOM 3676 O O . ALA A 1 497 ? 19.247 12.704 12.101 1.00 89.06 497 ALA A O 1
ATOM 3677 N N . ALA A 1 498 ? 17.387 13.977 12.243 1.00 88.56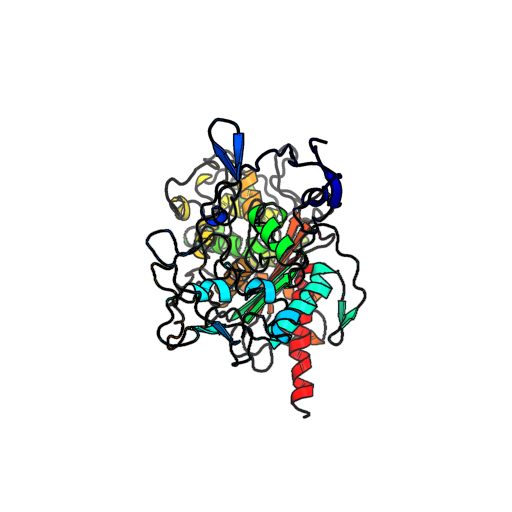 498 ALA A N 1
ATOM 3678 C CA . ALA A 1 498 ? 16.643 13.118 13.169 1.00 88.56 498 ALA A CA 1
ATOM 3679 C C . ALA A 1 498 ? 16.421 11.690 12.636 1.00 88.56 498 ALA A C 1
ATOM 3681 O O . ALA A 1 498 ? 16.317 10.745 13.410 1.00 88.56 498 ALA A O 1
ATOM 3682 N N . LEU A 1 499 ? 16.398 11.521 11.312 1.00 94.81 499 LEU A N 1
ATOM 3683 C CA . LEU A 1 499 ? 16.190 10.236 10.649 1.00 94.81 499 LEU A CA 1
ATOM 3684 C C . LEU A 1 499 ? 17.497 9.584 10.192 1.00 94.81 499 LEU A C 1
ATOM 3686 O O . LEU A 1 499 ? 17.447 8.520 9.592 1.00 94.81 499 LEU A O 1
ATOM 3690 N N . SER A 1 500 ? 18.669 10.168 10.459 1.00 92.69 500 SER A N 1
ATOM 3691 C CA . SER A 1 500 ? 19.952 9.650 9.952 1.00 92.69 500 SER A CA 1
ATOM 3692 C C . SER A 1 500 ? 20.230 8.195 10.357 1.00 92.69 500 SER A C 1
ATOM 3694 O O . SER A 1 500 ? 20.594 7.393 9.496 1.00 92.69 500 SER A O 1
ATOM 3696 N N . GLY A 1 501 ? 19.999 7.845 11.628 1.00 91.69 501 GLY A N 1
ATOM 3697 C CA . GLY A 1 501 ? 20.149 6.477 12.140 1.00 91.69 501 GLY A CA 1
ATOM 3698 C C . GLY A 1 501 ? 19.128 5.508 11.541 1.00 91.69 501 GLY A C 1
ATOM 3699 O O . GLY A 1 501 ? 19.502 4.464 11.017 1.00 91.69 501 GLY A O 1
ATOM 3700 N N . VAL A 1 502 ? 17.851 5.900 11.516 1.00 94.88 502 VAL A N 1
ATOM 3701 C CA . VAL A 1 502 ? 16.763 5.105 10.917 1.00 94.88 502 VAL A CA 1
ATOM 3702 C C . VAL A 1 502 ? 16.995 4.880 9.426 1.00 94.88 502 VAL A C 1
ATOM 3704 O O . VAL A 1 502 ? 16.817 3.775 8.920 1.00 94.88 502 VAL A O 1
ATOM 3707 N N . ARG A 1 503 ? 17.434 5.920 8.710 1.00 96.94 503 ARG A N 1
ATOM 3708 C CA . ARG A 1 503 ? 17.665 5.888 7.267 1.00 96.94 503 ARG A CA 1
ATOM 3709 C C . ARG A 1 503 ? 18.668 4.808 6.886 1.00 96.94 503 ARG A C 1
ATOM 3711 O O . ARG A 1 503 ? 18.511 4.214 5.824 1.00 96.94 503 ARG A O 1
ATOM 3718 N N . ALA A 1 504 ? 19.667 4.523 7.724 1.00 96.38 504 ALA A N 1
ATOM 3719 C CA . ALA A 1 504 ? 20.654 3.478 7.456 1.00 96.38 504 ALA A CA 1
ATOM 3720 C C . ALA A 1 504 ? 20.007 2.097 7.243 1.00 96.38 504 ALA A C 1
ATOM 3722 O O . ALA A 1 504 ? 20.410 1.381 6.328 1.00 96.38 504 ALA A O 1
ATOM 3723 N N . GLY A 1 505 ? 18.972 1.771 8.022 1.00 97.81 505 GLY A N 1
ATOM 3724 C CA . GLY A 1 505 ? 18.221 0.519 7.919 1.00 97.81 505 GLY A CA 1
ATOM 3725 C C . GLY A 1 505 ? 16.904 0.613 7.144 1.00 97.81 505 GLY A C 1
ATOM 3726 O O . GLY A 1 505 ? 16.179 -0.377 7.082 1.00 97.81 505 GLY A O 1
ATOM 3727 N N . LEU A 1 506 ? 16.566 1.770 6.566 1.00 98.75 506 LEU A N 1
ATOM 3728 C CA . LEU A 1 506 ? 15.318 1.979 5.831 1.00 98.75 506 LEU A CA 1
ATOM 3729 C C . LEU A 1 506 ? 15.486 1.695 4.334 1.00 98.75 506 LEU A C 1
ATOM 3731 O O . LEU A 1 506 ? 16.377 2.232 3.671 1.00 98.75 506 LEU A O 1
ATOM 3735 N N . TYR A 1 507 ? 14.553 0.914 3.798 1.00 98.88 507 TYR A N 1
ATOM 3736 C CA . TYR A 1 507 ? 14.421 0.583 2.383 1.00 98.88 507 TYR A CA 1
ATOM 3737 C C . TYR A 1 507 ? 13.002 0.913 1.944 1.00 98.88 507 TYR A C 1
ATOM 3739 O O . TYR A 1 507 ? 12.056 0.640 2.681 1.00 98.88 507 TYR A O 1
ATOM 3747 N N . GLY A 1 508 ? 12.815 1.467 0.747 1.00 98.62 508 GLY A N 1
ATOM 3748 C CA . GLY A 1 508 ? 11.464 1.785 0.305 1.00 98.62 508 GLY A CA 1
ATOM 3749 C C . GLY A 1 508 ? 11.304 2.074 -1.174 1.00 98.62 508 GLY A C 1
ATOM 3750 O O . GLY A 1 508 ? 12.249 2.090 -1.956 1.00 98.62 508 GLY A O 1
ATOM 3751 N N . LYS A 1 509 ? 10.057 2.306 -1.563 1.00 98.81 509 LYS A N 1
ATOM 3752 C CA . LYS A 1 509 ? 9.650 2.682 -2.907 1.00 98.81 509 LYS A CA 1
ATOM 3753 C C . LYS A 1 509 ? 8.511 3.688 -2.818 1.00 98.81 509 LYS A C 1
ATOM 3755 O O . LYS A 1 509 ? 7.543 3.472 -2.098 1.00 98.81 509 LYS A O 1
ATOM 3760 N N . THR A 1 510 ? 8.607 4.775 -3.581 1.00 98.62 510 THR A N 1
ATOM 3761 C CA . THR A 1 510 ? 7.484 5.703 -3.781 1.00 98.62 510 THR A CA 1
ATOM 3762 C C . THR A 1 510 ? 6.631 5.286 -4.981 1.00 98.62 510 THR A C 1
ATOM 3764 O O . THR A 1 510 ? 7.131 4.677 -5.936 1.00 98.62 510 THR A O 1
ATOM 3767 N N . GLY A 1 511 ? 5.354 5.655 -4.966 1.00 97.88 511 GLY A N 1
ATOM 3768 C CA . GLY A 1 511 ? 4.413 5.461 -6.064 1.00 97.88 511 GLY A CA 1
ATOM 3769 C C . GLY A 1 511 ? 3.567 6.701 -6.301 1.00 97.88 511 GLY A C 1
ATOM 3770 O O . GLY A 1 511 ? 3.241 7.428 -5.368 1.00 97.88 511 GLY A O 1
ATOM 3771 N N . THR A 1 512 ? 3.228 6.923 -7.564 1.00 96.50 512 THR A N 1
ATOM 3772 C CA . THR A 1 512 ? 2.267 7.933 -8.003 1.00 96.50 512 THR A CA 1
ATOM 3773 C C . THR A 1 512 ? 1.449 7.287 -9.116 1.00 96.50 512 THR A C 1
ATOM 3775 O O . THR A 1 512 ? 2.028 6.858 -10.116 1.00 96.50 512 THR A O 1
ATOM 3778 N N . ALA A 1 513 ? 0.142 7.169 -8.918 1.00 94.88 513 ALA A N 1
ATOM 3779 C CA . ALA A 1 513 ? -0.817 6.675 -9.896 1.00 94.88 513 ALA A CA 1
ATOM 3780 C C . ALA A 1 513 ? -1.761 7.825 -10.275 1.00 94.88 513 ALA A C 1
ATOM 3782 O O . ALA A 1 513 ? -2.476 8.310 -9.397 1.00 94.88 513 ALA A O 1
ATOM 3783 N N . PRO A 1 514 ? -1.753 8.302 -11.531 1.00 91.19 514 PRO A N 1
ATOM 3784 C CA . PRO A 1 514 ? -2.692 9.328 -11.976 1.00 91.19 514 PRO A CA 1
ATOM 3785 C C . PRO A 1 514 ? -4.139 8.869 -11.763 1.00 91.19 514 PRO A C 1
ATOM 3787 O O . PRO A 1 514 ? -4.472 7.732 -12.094 1.00 91.19 514 PRO A O 1
ATOM 3790 N N . SER A 1 515 ? -4.982 9.735 -11.202 1.00 84.06 515 SER A N 1
ATOM 3791 C CA . SER A 1 515 ? -6.394 9.434 -10.924 1.00 84.06 515 SER A CA 1
ATOM 3792 C C . SER A 1 515 ? -7.362 10.572 -11.287 1.00 84.06 515 SER A C 1
ATOM 3794 O O . SER A 1 515 ? -8.559 10.450 -11.054 1.00 84.06 515 SER A O 1
ATOM 3796 N N . GLY A 1 516 ? -6.856 11.642 -11.907 1.00 76.50 516 GLY A N 1
ATOM 3797 C CA . GLY A 1 516 ? -7.595 12.766 -12.493 1.00 76.50 516 GLY A CA 1
ATOM 3798 C C . GLY A 1 516 ? -6.631 13.677 -13.264 1.00 76.50 516 GLY A C 1
ATOM 3799 O O . GLY A 1 516 ? -5.445 13.353 -13.346 1.00 76.50 516 GLY A O 1
ATOM 3800 N N . ASP A 1 517 ? -7.117 14.803 -13.797 1.00 75.62 517 ASP A N 1
ATOM 3801 C CA . ASP A 1 517 ? -6.308 15.701 -14.644 1.00 75.62 517 ASP A CA 1
ATOM 3802 C C . ASP A 1 517 ? -5.069 16.249 -13.912 1.00 75.62 517 ASP A C 1
ATOM 3804 O O . ASP A 1 517 ? -3.965 16.194 -14.448 1.00 75.62 517 ASP A O 1
ATOM 3808 N N . ASP A 1 518 ? -5.231 16.661 -12.649 1.00 83.75 518 ASP A N 1
ATOM 3809 C CA . ASP A 1 518 ? -4.153 17.220 -11.812 1.00 83.75 518 ASP A CA 1
ATOM 3810 C C . ASP A 1 518 ? -3.972 16.476 -10.477 1.00 83.75 518 ASP A C 1
ATOM 3812 O O . ASP A 1 518 ? -3.294 16.950 -9.562 1.00 83.75 518 ASP A O 1
ATOM 3816 N N . THR A 1 519 ? -4.584 15.297 -10.335 1.00 90.94 519 THR A N 1
ATOM 3817 C CA . THR A 1 519 ? -4.545 14.530 -9.083 1.00 90.94 519 THR A CA 1
ATOM 3818 C C . THR A 1 519 ? -4.045 13.111 -9.272 1.00 90.94 519 THR A C 1
ATOM 3820 O O . THR A 1 519 ? -4.329 12.442 -10.268 1.00 90.94 519 THR A O 1
ATOM 3823 N N . ALA A 1 520 ? -3.351 12.614 -8.256 1.00 94.69 520 ALA A N 1
ATOM 3824 C CA . ALA A 1 520 ? -2.854 11.255 -8.195 1.00 94.69 520 ALA A CA 1
ATOM 3825 C C . ALA A 1 520 ? -3.177 10.592 -6.856 1.00 94.69 520 ALA A C 1
ATOM 3827 O O . ALA A 1 520 ? -3.323 11.246 -5.821 1.00 94.69 520 ALA A O 1
ATOM 3828 N N . THR A 1 521 ? -3.205 9.264 -6.862 1.00 96.75 521 THR A N 1
ATOM 3829 C CA . THR A 1 521 ? -3.003 8.485 -5.644 1.00 96.75 521 THR A CA 1
ATOM 3830 C C . THR A 1 521 ? -1.512 8.265 -5.445 1.00 96.75 521 THR A C 1
ATOM 3832 O O . THR A 1 521 ? -0.803 7.769 -6.324 1.00 96.75 521 THR A O 1
ATOM 3835 N N . VAL A 1 522 ? -1.022 8.656 -4.277 1.00 98.25 522 VAL A N 1
ATOM 3836 C CA . VAL A 1 522 ? 0.396 8.641 -3.933 1.00 98.25 522 VAL A CA 1
ATOM 3837 C C . VAL A 1 522 ? 0.671 7.630 -2.840 1.00 98.25 522 VAL A C 1
ATOM 3839 O O . VAL A 1 522 ? -0.099 7.508 -1.895 1.00 98.25 522 VAL A O 1
ATOM 3842 N N . TRP A 1 523 ? 1.792 6.928 -2.968 1.00 98.75 523 TRP A N 1
ATOM 3843 C CA . TRP A 1 523 ? 2.144 5.791 -2.127 1.00 98.75 523 TRP A CA 1
ATOM 3844 C C . TRP A 1 523 ? 3.594 5.852 -1.664 1.00 98.75 523 TRP A C 1
ATOM 3846 O O . TRP A 1 523 ? 4.482 6.348 -2.369 1.00 98.75 523 TRP A O 1
ATOM 3856 N N . PHE A 1 524 ? 3.843 5.256 -0.507 1.00 98.88 524 PHE A N 1
ATOM 3857 C CA . PHE A 1 524 ? 5.157 4.800 -0.086 1.00 98.88 524 PHE A CA 1
ATOM 3858 C C . PHE A 1 524 ? 5.016 3.407 0.524 1.00 98.88 524 PHE A C 1
ATOM 3860 O O . PHE A 1 524 ? 4.094 3.160 1.294 1.00 98.88 524 PHE A O 1
ATOM 3867 N N . THR A 1 525 ? 5.932 2.501 0.199 1.00 98.88 525 THR A N 1
ATOM 3868 C CA . THR A 1 525 ? 6.045 1.199 0.864 1.00 98.88 525 THR A CA 1
ATOM 3869 C C . THR A 1 525 ? 7.504 0.864 1.113 1.00 98.88 525 THR A C 1
ATOM 3871 O O . THR A 1 525 ? 8.372 1.292 0.351 1.00 98.88 525 THR A O 1
ATOM 3874 N N . GLY A 1 526 ? 7.791 0.129 2.177 1.00 98.75 526 GLY A N 1
ATOM 3875 C CA . GLY A 1 526 ? 9.153 -0.218 2.534 1.00 98.75 526 GLY A CA 1
ATOM 3876 C C . GLY A 1 526 ? 9.245 -1.093 3.769 1.00 98.75 526 GLY A C 1
ATOM 3877 O O . GLY A 1 526 ? 8.234 -1.520 4.325 1.00 98.75 526 GLY A O 1
ATOM 3878 N N . TRP A 1 527 ? 10.475 -1.340 4.202 1.00 98.88 527 TRP A N 1
ATOM 3879 C CA . TRP A 1 527 ? 10.748 -1.975 5.483 1.00 98.88 527 TRP A CA 1
ATOM 3880 C C . TRP A 1 527 ? 11.921 -1.309 6.188 1.00 98.88 527 TRP A C 1
ATOM 3882 O O . TRP A 1 527 ? 12.748 -0.624 5.578 1.00 98.88 527 TRP A O 1
ATOM 3892 N N . LEU A 1 528 ? 11.986 -1.559 7.486 1.00 98.69 528 LEU A N 1
ATOM 3893 C CA . LEU A 1 528 ? 13.013 -1.087 8.381 1.00 98.69 528 LEU A CA 1
ATOM 3894 C C . LEU A 1 528 ? 13.721 -2.277 9.023 1.00 98.69 528 LEU A C 1
ATOM 3896 O O . LEU A 1 528 ? 13.082 -3.127 9.640 1.00 98.69 528 LEU A O 1
ATOM 3900 N N . GLU A 1 529 ? 15.038 -2.335 8.872 1.00 98.31 529 GLU A N 1
ATOM 3901 C CA . GLU A 1 529 ? 15.876 -3.385 9.451 1.00 98.31 529 GLU A CA 1
ATOM 3902 C C . GLU A 1 529 ? 15.848 -3.372 10.991 1.00 98.31 529 GLU A C 1
ATOM 3904 O O . GLU A 1 529 ? 15.697 -2.297 11.587 1.00 98.31 529 GLU A O 1
ATOM 3909 N N . PRO A 1 530 ? 16.014 -4.534 11.652 1.00 97.31 530 PRO A N 1
ATOM 3910 C CA . PRO A 1 530 ? 16.184 -4.616 13.101 1.00 97.31 530 PRO A CA 1
ATOM 3911 C C . PRO A 1 530 ? 17.249 -3.654 13.639 1.00 97.31 530 PRO A C 1
ATOM 3913 O O . PRO A 1 530 ? 18.274 -3.419 12.998 1.00 97.31 530 PRO A O 1
ATOM 3916 N N . GLY A 1 531 ? 17.020 -3.109 14.834 1.00 95.12 531 GLY A N 1
ATOM 3917 C CA . GLY A 1 531 ? 17.939 -2.183 15.499 1.00 95.12 531 GLY A CA 1
ATOM 3918 C C . GLY A 1 531 ? 17.956 -0.761 14.929 1.00 95.12 531 GLY A C 1
ATOM 3919 O O . GLY A 1 531 ? 18.703 0.076 15.433 1.00 95.12 531 GLY A O 1
ATOM 3920 N N . SER A 1 532 ? 17.140 -0.458 13.914 1.00 96.19 532 SER A N 1
ATOM 3921 C CA . SER A 1 532 ? 17.034 0.904 13.371 1.00 96.19 532 SER A CA 1
ATOM 3922 C C . SER A 1 532 ? 16.272 1.850 14.302 1.00 96.19 532 SER A C 1
ATOM 3924 O O . SER A 1 532 ? 16.558 3.047 14.337 1.00 96.19 532 SER A O 1
ATOM 3926 N N . LEU A 1 533 ? 15.303 1.319 15.051 1.00 95.31 533 LEU A N 1
ATOM 3927 C CA . LEU A 1 533 ? 14.635 1.998 16.158 1.00 95.31 533 LEU A CA 1
ATOM 3928 C C . LEU A 1 533 ? 15.075 1.389 17.497 1.00 95.31 533 LEU A C 1
ATOM 3930 O O . LEU A 1 533 ? 15.382 0.194 17.567 1.00 95.31 533 LEU A O 1
ATOM 3934 N N . PRO A 1 534 ? 15.081 2.170 18.590 1.00 88.50 534 PRO A N 1
ATOM 3935 C CA . PRO A 1 534 ? 15.384 1.629 19.910 1.00 88.50 534 PRO A CA 1
ATOM 3936 C C . PRO A 1 534 ? 14.390 0.530 20.306 1.00 88.50 534 PRO A C 1
ATOM 3938 O O . PRO A 1 534 ? 13.184 0.690 20.144 1.00 88.50 534 PRO A O 1
ATOM 3941 N N . GLY A 1 535 ? 14.900 -0.597 20.807 1.00 89.00 535 GLY A N 1
ATOM 3942 C CA . GLY A 1 535 ? 14.078 -1.741 21.226 1.00 89.00 535 GLY A CA 1
ATOM 3943 C C . GLY A 1 535 ? 13.452 -2.552 20.083 1.00 89.00 535 GLY A C 1
ATOM 3944 O O . GLY A 1 535 ? 12.903 -3.619 20.336 1.00 89.00 535 GLY A O 1
ATOM 3945 N N . GLN A 1 536 ? 13.565 -2.106 18.830 1.00 94.56 536 GLN A N 1
ATOM 3946 C CA . GLN A 1 536 ? 13.064 -2.838 17.670 1.00 94.56 536 GLN A CA 1
ATOM 3947 C C . GLN A 1 536 ? 13.989 -4.021 17.348 1.00 94.56 536 GLN A C 1
ATOM 3949 O O . GLN A 1 536 ? 15.066 -3.847 16.777 1.00 94.56 536 GLN A O 1
ATOM 3954 N N . THR A 1 537 ? 13.556 -5.236 17.674 1.00 94.69 537 THR A N 1
ATOM 3955 C CA . THR A 1 537 ? 14.317 -6.473 17.421 1.00 94.69 537 THR A CA 1
ATOM 3956 C C . THR A 1 537 ? 13.991 -7.140 16.089 1.00 94.69 537 THR A C 1
ATOM 3958 O O . THR A 1 537 ? 14.786 -7.943 15.609 1.00 94.69 537 THR A O 1
ATOM 3961 N N . HIS A 1 538 ? 12.839 -6.829 15.498 1.00 96.94 538 HIS A N 1
ATOM 3962 C CA . HIS A 1 538 ? 12.320 -7.444 14.273 1.00 96.94 538 HIS A CA 1
ATOM 3963 C C . HIS A 1 538 ? 12.208 -6.425 13.142 1.00 96.94 538 HIS A C 1
ATOM 3965 O O . HIS A 1 538 ? 12.173 -5.214 13.377 1.00 96.94 538 HIS A O 1
ATOM 3971 N N . ARG A 1 539 ? 12.156 -6.897 11.899 1.00 97.94 539 ARG A N 1
ATOM 3972 C CA . ARG A 1 539 ? 11.965 -6.061 10.721 1.00 97.94 539 ARG A CA 1
ATOM 3973 C C . ARG A 1 539 ? 10.527 -5.547 10.677 1.00 97.94 539 ARG A C 1
ATOM 3975 O O . ARG A 1 539 ? 9.568 -6.314 10.656 1.00 97.94 539 ARG A O 1
ATOM 3982 N N . LEU A 1 540 ? 10.366 -4.232 10.568 1.00 98.75 540 LEU A N 1
ATOM 3983 C CA . LEU A 1 540 ? 9.045 -3.620 10.411 1.00 98.75 540 LEU A CA 1
ATOM 3984 C C . LEU A 1 540 ? 8.789 -3.317 8.941 1.00 98.75 540 LEU A C 1
ATOM 3986 O O . LEU A 1 540 ? 9.554 -2.572 8.335 1.00 98.75 540 LEU A O 1
ATOM 3990 N N . ALA A 1 541 ? 7.720 -3.855 8.367 1.00 98.88 541 ALA A N 1
ATOM 3991 C CA . ALA A 1 541 ? 7.262 -3.487 7.034 1.00 98.88 541 ALA A CA 1
ATOM 3992 C C . ALA A 1 541 ? 6.110 -2.490 7.123 1.00 98.88 541 ALA A C 1
ATOM 3994 O O . ALA A 1 541 ? 5.315 -2.514 8.060 1.00 98.88 541 ALA A O 1
ATOM 3995 N N . MET A 1 542 ? 6.032 -1.590 6.149 1.00 98.81 542 MET A N 1
ATOM 3996 C CA . MET A 1 542 ? 5.066 -0.502 6.171 1.00 98.81 542 MET A CA 1
ATOM 3997 C C . MET A 1 542 ? 4.625 -0.082 4.776 1.00 98.81 542 MET A C 1
ATOM 3999 O O . MET A 1 542 ? 5.372 -0.172 3.796 1.00 98.81 542 MET A O 1
ATOM 4003 N N . ALA A 1 543 ? 3.403 0.424 4.696 1.00 98.94 543 ALA A N 1
ATOM 4004 C CA . ALA A 1 543 ? 2.898 1.108 3.521 1.00 98.94 543 ALA A CA 1
ATOM 4005 C C . ALA A 1 543 ? 1.926 2.208 3.932 1.00 98.94 543 ALA A C 1
ATOM 4007 O O . ALA A 1 543 ? 1.181 2.052 4.896 1.00 98.94 543 ALA A O 1
ATOM 4008 N N . ALA A 1 544 ? 1.929 3.302 3.180 1.00 98.81 544 ALA A N 1
ATOM 4009 C CA . ALA A 1 544 ? 1.002 4.406 3.345 1.00 98.81 544 ALA A CA 1
ATOM 4010 C C . ALA A 1 544 ? 0.574 4.942 1.981 1.00 98.81 544 ALA A C 1
ATOM 4012 O O . ALA A 1 544 ? 1.372 4.951 1.035 1.00 98.81 544 ALA A O 1
ATOM 4013 N N . PHE A 1 545 ? -0.658 5.435 1.903 1.00 98.50 545 PHE A N 1
ATOM 4014 C CA . PHE A 1 545 ? -1.160 6.130 0.728 1.00 98.50 545 PHE A CA 1
ATOM 4015 C C . PHE A 1 545 ? -2.061 7.304 1.076 1.00 98.50 545 PHE A C 1
ATOM 4017 O O . PHE A 1 545 ? -2.660 7.341 2.150 1.00 98.50 545 PHE A O 1
ATOM 4024 N N . ALA A 1 546 ? -2.186 8.220 0.122 1.00 98.00 546 ALA A N 1
ATOM 4025 C CA . ALA A 1 546 ? -3.212 9.250 0.098 1.00 98.00 546 ALA A CA 1
ATOM 4026 C C . ALA A 1 546 ? -3.740 9.397 -1.336 1.00 98.00 546 ALA A C 1
ATOM 4028 O O . ALA A 1 546 ? -2.962 9.468 -2.291 1.00 98.00 546 ALA A O 1
ATOM 4029 N N . SER A 1 547 ? -5.058 9.429 -1.503 1.00 96.50 547 SER A N 1
ATOM 4030 C CA . SER A 1 547 ? -5.698 9.735 -2.787 1.00 96.50 547 SER A CA 1
ATOM 4031 C C . SER A 1 547 ? -5.808 11.247 -3.015 1.00 96.50 547 SER A C 1
ATOM 4033 O O . SER A 1 547 ? -5.551 12.048 -2.113 1.00 96.50 547 SER A O 1
ATOM 4035 N N . HIS A 1 548 ? -6.201 11.648 -4.229 1.00 94.69 548 HIS A N 1
ATOM 4036 C CA . HIS A 1 548 ? -6.490 13.045 -4.582 1.00 94.69 548 HIS A CA 1
ATOM 4037 C C . HIS A 1 548 ? -5.347 14.016 -4.244 1.00 94.69 548 HIS A C 1
ATOM 4039 O O . HIS A 1 548 ? -5.575 15.124 -3.761 1.00 94.69 548 HIS A O 1
ATOM 4045 N N . SER A 1 549 ? -4.100 13.584 -4.426 1.00 95.69 549 SER A N 1
ATOM 4046 C CA . SER A 1 549 ? -2.911 14.386 -4.154 1.00 95.69 549 SER A CA 1
ATOM 4047 C C . SER A 1 549 ? -2.477 15.167 -5.387 1.00 95.69 549 SER A C 1
ATOM 4049 O O . SER A 1 549 ? -2.406 14.614 -6.476 1.00 95.69 549 SER A O 1
ATOM 4051 N N . ASP A 1 550 ? -2.048 16.403 -5.170 1.00 93.88 550 ASP A N 1
ATOM 4052 C CA . ASP A 1 550 ? -1.424 17.310 -6.145 1.00 93.88 550 ASP A CA 1
ATOM 4053 C C . ASP A 1 550 ? 0.112 17.155 -6.224 1.00 93.88 550 ASP A C 1
ATOM 4055 O O . ASP A 1 550 ? 0.827 18.020 -6.723 1.00 93.88 550 ASP A O 1
ATOM 4059 N N . ALA A 1 551 ? 0.652 16.075 -5.659 1.00 94.44 551 ALA A N 1
ATOM 4060 C CA . ALA A 1 551 ? 2.076 15.905 -5.389 1.00 94.44 551 ALA A CA 1
ATOM 4061 C C . ALA A 1 551 ? 2.520 14.474 -5.695 1.00 94.44 551 ALA A C 1
ATOM 4063 O O . ALA A 1 551 ? 1.724 13.630 -6.105 1.00 94.44 551 ALA A O 1
ATOM 4064 N N . THR A 1 552 ? 3.805 14.181 -5.503 1.00 95.19 552 THR A N 1
ATOM 4065 C CA . THR A 1 552 ? 4.345 12.830 -5.705 1.00 95.19 552 THR A CA 1
ATOM 4066 C C . THR A 1 552 ? 4.338 11.986 -4.426 1.00 95.19 552 THR A C 1
ATOM 4068 O O . THR A 1 552 ? 4.291 12.506 -3.310 1.00 95.19 552 THR A O 1
ATOM 4071 N N . GLY A 1 553 ? 4.497 10.662 -4.564 1.00 97.00 553 GLY A N 1
ATOM 4072 C CA . GLY A 1 553 ? 4.716 9.760 -3.422 1.00 97.00 553 GLY A CA 1
ATOM 4073 C C . GLY A 1 553 ? 5.872 10.163 -2.504 1.00 97.00 553 GLY A C 1
ATOM 4074 O O . GLY A 1 553 ? 5.793 9.940 -1.301 1.00 97.00 553 GLY A O 1
ATOM 4075 N N . GLY A 1 554 ? 6.918 10.805 -3.033 1.00 97.12 554 GLY A N 1
ATOM 4076 C CA . GLY A 1 554 ? 8.043 11.299 -2.232 1.00 97.12 554 GLY A CA 1
ATOM 4077 C C . GLY A 1 554 ? 7.740 12.560 -1.419 1.00 97.12 554 GLY A C 1
ATOM 4078 O O . GLY A 1 554 ? 8.395 12.805 -0.411 1.00 97.12 554 GLY A O 1
ATOM 4079 N N . GLU A 1 555 ? 6.748 13.345 -1.836 1.00 97.31 555 GLU A N 1
ATOM 4080 C CA . GLU A 1 555 ? 6.412 14.657 -1.261 1.00 97.31 555 GLU A CA 1
ATOM 4081 C C . GLU A 1 555 ? 5.145 14.627 -0.400 1.00 97.31 555 GLU A C 1
ATOM 4083 O O . GLU A 1 555 ? 4.821 15.622 0.247 1.00 97.31 555 GLU A O 1
ATOM 4088 N N . HIS A 1 556 ? 4.412 13.511 -0.394 1.00 98.00 556 HIS A N 1
ATOM 4089 C CA . HIS A 1 556 ? 3.175 13.383 0.374 1.00 98.00 556 HIS A CA 1
ATOM 4090 C C . HIS A 1 556 ? 3.071 12.057 1.136 1.00 98.00 556 HIS A C 1
ATOM 4092 O O . HIS A 1 556 ? 2.953 12.085 2.356 1.00 98.00 556 HIS A O 1
ATOM 4098 N N . ALA A 1 557 ? 3.210 10.904 0.473 1.00 98.62 557 ALA A N 1
ATOM 4099 C CA . ALA A 1 557 ? 3.088 9.608 1.149 1.00 98.62 557 ALA A CA 1
ATOM 4100 C C . ALA A 1 557 ? 4.318 9.242 2.005 1.00 98.62 557 ALA A C 1
ATOM 4102 O O . ALA A 1 557 ? 4.175 8.809 3.145 1.00 98.62 557 ALA A O 1
ATOM 4103 N N . ALA A 1 558 ? 5.538 9.446 1.497 1.00 98.69 558 ALA A N 1
ATOM 4104 C CA . ALA A 1 558 ? 6.768 9.188 2.250 1.00 98.69 558 ALA A CA 1
ATOM 4105 C C . ALA A 1 558 ? 6.890 10.038 3.539 1.00 98.69 558 ALA A C 1
ATOM 4107 O O . ALA A 1 558 ? 7.286 9.480 4.565 1.00 98.69 558 ALA A O 1
ATOM 4108 N N . PRO A 1 559 ? 6.499 11.333 3.552 1.00 98.62 559 PRO A N 1
ATOM 4109 C CA . PRO A 1 559 ? 6.400 12.130 4.776 1.00 98.62 559 PRO A CA 1
ATOM 4110 C C . PRO A 1 559 ? 5.533 11.536 5.894 1.00 98.62 559 PRO A C 1
ATOM 4112 O O . PRO A 1 559 ? 5.869 11.739 7.058 1.00 98.62 559 PRO A O 1
ATOM 4115 N N . ILE A 1 560 ? 4.474 10.775 5.580 1.00 98.81 560 ILE A N 1
ATOM 4116 C CA . ILE A 1 560 ? 3.640 10.095 6.594 1.00 98.81 560 ILE A CA 1
ATOM 4117 C C . ILE A 1 560 ? 4.513 9.126 7.405 1.00 98.81 560 ILE A C 1
ATOM 4119 O O . ILE A 1 560 ? 4.559 9.179 8.632 1.00 98.81 560 ILE A O 1
ATOM 4123 N N . ILE A 1 561 ? 5.273 8.277 6.709 1.00 98.69 561 ILE A N 1
ATOM 4124 C CA . ILE A 1 561 ? 6.178 7.312 7.340 1.00 98.69 561 ILE A CA 1
ATOM 4125 C C . ILE A 1 561 ? 7.347 8.016 8.036 1.00 98.69 561 ILE A C 1
ATOM 4127 O O . ILE A 1 561 ? 7.697 7.661 9.160 1.00 98.69 561 ILE A O 1
ATOM 4131 N N . ALA A 1 562 ? 7.931 9.040 7.409 1.00 98.31 562 ALA A N 1
ATOM 4132 C CA . ALA A 1 562 ? 9.029 9.806 7.996 1.00 98.31 562 ALA A CA 1
ATOM 4133 C C . ALA A 1 562 ? 8.640 10.442 9.344 1.00 98.31 562 ALA A C 1
ATOM 4135 O O . ALA A 1 562 ? 9.420 10.388 10.294 1.00 98.31 562 ALA A O 1
ATOM 4136 N N . ALA A 1 563 ? 7.425 10.989 9.449 1.00 98.25 563 ALA A N 1
ATOM 4137 C CA . ALA A 1 563 ? 6.900 11.587 10.673 1.00 98.25 563 ALA A CA 1
ATOM 4138 C C . ALA A 1 563 ? 6.724 10.567 11.811 1.00 98.25 563 ALA A C 1
ATOM 4140 O O . ALA A 1 563 ? 7.121 10.840 12.949 1.00 98.25 563 ALA A O 1
ATOM 4141 N N . ILE A 1 564 ? 6.191 9.377 11.511 1.00 98.19 564 ILE A N 1
ATOM 4142 C CA . ILE A 1 564 ? 6.059 8.289 12.494 1.00 98.19 564 ILE A CA 1
ATOM 4143 C C . ILE A 1 564 ? 7.443 7.855 12.977 1.00 98.19 564 ILE A C 1
ATOM 4145 O O . ILE A 1 564 ? 7.712 7.883 14.176 1.00 98.19 564 ILE A O 1
ATOM 4149 N N . LEU A 1 565 ? 8.349 7.527 12.051 1.00 97.44 565 LEU A N 1
ATOM 4150 C CA . LEU A 1 565 ? 9.695 7.062 12.391 1.00 97.44 565 LEU A CA 1
ATOM 4151 C C . LEU A 1 565 ? 10.478 8.107 13.196 1.00 97.44 565 LEU A C 1
ATOM 4153 O O . LEU A 1 565 ? 11.122 7.759 14.182 1.00 97.44 565 LEU A O 1
ATOM 4157 N N . SER A 1 566 ? 10.382 9.388 12.832 1.00 95.50 566 SER A N 1
ATOM 4158 C CA . SER A 1 566 ? 11.034 10.473 13.574 1.00 95.50 566 SER A CA 1
ATOM 4159 C C . SER A 1 566 ? 10.494 10.590 15.000 1.00 95.50 566 SER A C 1
ATOM 4161 O O . SER A 1 566 ? 11.262 10.828 15.931 1.00 95.50 566 SER A O 1
ATOM 4163 N N . THR A 1 567 ? 9.186 10.398 15.187 1.00 95.75 567 THR A N 1
ATOM 4164 C CA . THR A 1 567 ? 8.563 10.442 16.516 1.00 95.75 567 THR A CA 1
ATOM 4165 C C . THR A 1 567 ? 9.018 9.260 17.379 1.00 95.75 567 THR A C 1
ATOM 4167 O O . THR A 1 567 ? 9.375 9.455 18.539 1.00 95.75 567 THR A O 1
ATOM 4170 N N . LEU A 1 568 ? 9.090 8.051 16.812 1.00 94.81 568 LEU A N 1
ATOM 4171 C CA . LEU A 1 568 ? 9.543 6.848 17.528 1.00 94.81 568 LEU A CA 1
ATOM 4172 C C . LEU A 1 568 ? 11.014 6.937 17.971 1.00 94.81 568 LEU A C 1
ATOM 4174 O O . LEU A 1 568 ? 11.380 6.452 19.043 1.00 94.81 568 LEU A O 1
ATOM 4178 N N . VAL A 1 569 ? 11.865 7.600 17.181 1.00 92.19 569 VAL A N 1
ATOM 4179 C CA . VAL A 1 569 ? 13.243 7.913 17.593 1.00 92.19 569 VAL A CA 1
ATOM 4180 C C . VAL A 1 569 ? 13.256 8.873 18.789 1.00 92.19 569 VAL A C 1
ATOM 4182 O O . VAL A 1 569 ? 14.009 8.656 19.739 1.00 92.19 569 VAL A O 1
ATOM 4185 N N . ALA A 1 570 ? 12.417 9.914 18.765 1.00 87.19 570 ALA A N 1
ATOM 4186 C CA . ALA A 1 570 ? 12.412 10.994 19.754 1.00 87.19 570 ALA A CA 1
ATOM 4187 C C . ALA A 1 570 ? 11.769 10.637 21.109 1.00 87.19 570 ALA A C 1
ATOM 4189 O O . ALA A 1 570 ? 12.121 11.240 22.118 1.00 87.19 570 ALA A O 1
ATOM 4190 N N . GLN A 1 571 ? 10.866 9.654 21.171 1.00 81.12 571 GLN A N 1
ATOM 4191 C CA . GLN A 1 571 ? 10.202 9.251 22.425 1.00 81.12 571 GLN A CA 1
ATOM 4192 C C . GLN A 1 571 ? 11.129 8.520 23.420 1.00 81.12 571 GLN A C 1
ATOM 4194 O O . GLN A 1 571 ? 10.833 8.438 24.611 1.00 81.12 571 GLN A O 1
ATOM 4199 N N . ASN A 1 572 ? 12.277 8.015 22.966 1.00 56.47 572 ASN A N 1
ATOM 4200 C CA . ASN A 1 572 ? 13.198 7.227 23.792 1.00 56.47 572 ASN A CA 1
ATOM 4201 C C . ASN A 1 572 ? 14.144 8.041 24.712 1.00 56.47 572 ASN A C 1
ATOM 4203 O O . ASN A 1 572 ? 14.389 7.599 25.837 1.00 56.47 572 ASN A O 1
ATOM 4207 N N . PRO A 1 573 ? 14.689 9.208 24.312 1.00 51.41 573 PRO A N 1
ATOM 4208 C CA . PRO A 1 573 ? 15.426 10.097 25.216 1.00 51.41 573 PRO A CA 1
ATOM 4209 C C . PRO A 1 573 ? 14.638 10.520 26.463 1.00 51.41 573 PRO A C 1
ATOM 4211 O O . PRO A 1 573 ? 15.201 10.553 27.554 1.00 51.41 573 PRO A O 1
ATOM 4214 N N . GLU A 1 574 ? 13.339 10.800 26.326 1.00 49.62 574 GLU A N 1
ATOM 4215 C CA . GLU A 1 574 ? 12.500 11.277 27.436 1.00 49.62 574 GLU A CA 1
ATOM 4216 C C . GLU A 1 574 ? 12.119 10.166 28.426 1.00 49.62 574 GLU A C 1
ATOM 4218 O O . GLU A 1 574 ? 11.984 10.429 29.620 1.00 49.62 574 GLU A O 1
ATOM 4223 N N . GLN A 1 575 ? 12.013 8.912 27.970 1.00 44.47 575 GLN A N 1
ATOM 4224 C CA . GLN A 1 575 ? 11.759 7.756 28.842 1.00 44.47 575 GLN A CA 1
ATOM 4225 C C . GLN A 1 575 ? 13.003 7.277 29.609 1.00 44.47 575 GLN A C 1
ATOM 4227 O O . GLN A 1 575 ? 12.862 6.601 30.620 1.00 44.47 575 GLN A O 1
ATOM 4232 N N . LYS A 1 576 ? 14.221 7.656 29.191 1.00 37.09 576 LYS A N 1
ATOM 4233 C CA . LYS A 1 576 ? 15.453 7.444 29.981 1.00 37.09 576 LYS A CA 1
ATOM 4234 C C . LYS A 1 576 ? 15.678 8.500 31.072 1.00 37.09 576 LYS A C 1
ATOM 4236 O O . LYS A 1 576 ? 16.604 8.349 31.864 1.00 37.09 576 LYS A O 1
ATOM 4241 N N . GLY A 1 577 ? 14.877 9.568 31.091 1.00 42.28 577 GLY A N 1
ATOM 4242 C CA . GLY A 1 577 ? 14.969 10.672 32.051 1.00 42.28 577 GLY A CA 1
ATOM 4243 C C . GLY A 1 577 ? 13.856 10.707 33.103 1.00 42.28 577 GLY A C 1
ATOM 4244 O O . GLY A 1 577 ? 13.749 11.715 33.801 1.00 42.28 577 GLY A O 1
ATOM 4245 N N . LYS A 1 578 ? 13.023 9.662 33.200 1.00 34.59 578 LYS A N 1
ATOM 4246 C CA . LYS A 1 578 ? 11.964 9.522 34.210 1.00 34.59 578 LYS A CA 1
ATOM 4247 C C . LYS A 1 578 ? 12.196 8.322 35.109 1.00 34.59 578 LYS A C 1
ATOM 4249 O O . LYS A 1 578 ? 12.581 7.262 34.570 1.00 34.59 578 LYS A O 1
#

Foldseek 3Di:
DPKPQWDKDWDQCDPFLPPPDSNVDIDIDTHGDPPGPDIDDDDDDDPFDDPVCLQVCLWDQDPNDTDGDDRPDCPPDPDNQPAFAFAWEAEPVRHTQDHPFAGDPLNVLLVCCLQQDQGCVRLLHPRNLNSSDDPPDHHWYFYWLEDSVLSNLLQQLCCQFFQFVFAQDPNDTHPGHHGPRSKKKWKWKAFLQQQGTHYTYIDDRGDDHPVCPVNQVVCCSNPVQSGSSFGLQFGHPDDLLQFQFQLLLLLLVLLLLVLCVVPVVSVQQQVWDQQVVVQVVCVVQVFCDHQQWQWGNPPPVDQIDGFVVSGGNQVQADVRIDHLLSCLLAVGLNSLLVSQCCSACQQVSHNDDGQQQDDDPDPCPCCVRRSSVVSLVQQQAVHKAFQQLPPDDPPRPDDPSRSRIGDHKYAAHTRDSSSSSCVSRRGRIGDHFSSSLQSQSCLVVQWGARHHTTQDIDPDGRDRDDTGGSPGDRPSSQSNQLSNCCPYLQVVQQVDPLNPLQSVFKGKGKRWRDDDPQWTKIKMWHKGCAPSFPPRHGIMTMMMIMGRDNDYNNSRHSNSVSSSSSVRNVVVVVVVVD

Radius of gyration: 26.12 Å; Cα contacts (8 Å, |Δi|>4): 1303; chains: 1; bounding box: 88×47×67 Å

Sequence (578 aa):
SGVTGADVRFAPACTGRACASGGDVQQIALTLRAGVRNVQLDLLPLDLNTPEDQKYRHLRVAGGRLIWQPLASADGANGRSPAPSPVQLEDRNGTTLWEDGAPAEAAAEAGLAPLLGLNPEHSSGIAGMLARLPAADGPVRARLTLDLPLQALSQRVLDCVGLHRGRWEDGKCVGAQAAPDGRHAGLVILDSETGDILAAAGAGTGAANSVNWTEVRDFDRTSPARSPLRLPAWQHDGGAHQSPGSTFKVISALGLELAAQNDAQLDALLGGMPLAAINRLAQQHGYGFQTDAASYPLNPRLAHITNYREQSLDRRAQEGRLGLAQALTYSLNTWFAWSGEMSDRSLFGRPDGGAPDLQALDAGALDAVRPIVAAAHRLGFDQALRLDGGLLPADFGWRSWDALQATPAHMDPIHTRHELRQMSIGLRMQATPLQMALASAAVGQGRVVTPRLLLTLDRAASAVPPSAPLNIRLDRIKTGMKGVVDVGTGAGAFRGAALSGVRAGLYGKTGTAPSGDDTATVWFTGWLEPGSLPGQTHRLAMAAFASHSDATGGEHAAPIIAAILSTLVAQNPEQKGK

Secondary structure (DSSP, 8-state):
--EESEEEEEEE---STT-SSGGGSEEEEEEEPTT----EE--PPP----GGGGGG--EEEETTEEEEPPPPPTTSSSS-PPPPPPEEEE-TTS-EEEETTEE-HHHHHTT-HHHH-SSTT-TTSHHHHHTTS--SSS-EEEEES--HHHHHHHHHHIIIIIIT--EEETTEEES--PPPTT--EEEEEEETTT-BEEEEEEESS----STTHHHHHHHHHH-GGG-TTS-TTT----SGGG--GGGTHHHHHHHHHHHHTT-HHHHHHHH-EEHHHHHHHHHHTT----TT-SEESS-TTS--EE-GGG--SGGG-BTTEE-HHHHHHTT-HHHHHHHHHHH-GGGTT-SS-S-TT---SSTTTTTTT-HHHHHHHHTTTTSPPB-STT-S-TT----TT-TTBPPPPEEPPP-SHHHHHHHTTT-SEE--HHHHHHHHHHHHHTB----BSEEEETTEE---PPPPB--S--HHHHHHHHHHHHTSTTHHHH-SGGGHHHHHHEEEEEEEEE-SSS-EEEEEEEEE-TTSSTT--SPEEEEEEEEEESS-TTTTHHHHHHHHHHHHHHHHHHHTT-

Mean predicted aligned error: 8.37 Å

Organism: NCBI:txid2561932

pLDDT: mean 89.03, std 13.66, range [34.38, 98.94]

Solvent-accessible surface area (backbone atoms only — not comparable to full-atom values): 29743 Å² total; per-residue (Å²): 129,57,58,44,47,39,51,78,45,80,41,67,58,31,78,45,68,71,45,91,41,45,66,76,31,65,49,77,47,73,47,73,44,91,92,55,89,60,72,50,72,72,74,81,80,72,99,73,88,59,83,82,50,57,86,70,49,38,63,43,80,56,95,92,36,82,40,84,42,82,61,74,58,74,87,73,55,102,64,74,72,74,78,68,25,51,44,38,34,22,26,60,85,67,49,71,35,28,45,96,56,34,47,30,68,72,32,41,75,24,62,38,24,42,48,45,16,49,34,75,82,33,50,42,9,45,47,22,50,56,17,72,45,84,62,88,84,56,62,50,38,36,27,27,33,32,37,64,72,57,20,33,52,46,24,55,39,38,44,26,25,38,47,18,63,17,46,72,53,97,92,38,72,42,79,61,45,86,56,61,88,79,31,31,18,20,24,24,34,27,37,40,87,58,15,33,33,30,26,70,19,52,40,56,32,48,91,67,46,68,90,51,37,70,56,53,53,55,45,28,76,77,41,52,59,51,18,39,62,45,48,41,15,32,31,67,68,57,58,59,61,27,16,46,4,43,38,39,35,60,39,32,49,49,5,49,40,54,40,24,79,81,29,71,69,53,37,46,43,46,70,39,31,45,54,71,57,52,32,49,52,28,50,78,52,61,32,53,50,49,53,72,43,30,37,28,46,60,54,85,91,49,83,58,39,58,22,81,91,57,45,44,49,61,87,60,33,59,97,58,22,45,21,45,26,45,37,51,13,66,62,41,37,36,59,37,23,50,51,42,54,67,51,25,53,49,25,72,74,47,66,60,81,61,43,46,50,66,75,63,92,49,92,70,69,45,29,93,37,29,27,40,58,33,37,34,46,69,63,44,41,75,34,81,48,60,22,43,29,83,66,63,61,96,82,55,87,80,57,91,77,27,53,52,41,37,49,51,23,41,71,57,87,44,63,39,66,58,48,47,30,37,43,30,36,16,35,69,30,29,50,26,24,44,56,45,12,38,49,28,18,18,64,74,72,46,21,46,53,63,58,23,36,35,40,28,51,71,92,48,67,43,67,69,74,91,57,56,66,59,92,54,78,49,65,53,57,52,51,3,21,31,33,8,37,70,75,28,61,26,15,82,37,43,66,48,77,83,28,52,66,37,47,76,34,35,32,26,35,41,4,54,16,76,59,55,97,74,26,15,11,15,17,21,31,19,32,34,42,53,66,37,44,87,92,34,78,58,36,40,11,24,12,28,33,18,29,72,29,84,60,46,6,26,75,41,19,30,40,34,56,38,42,52,54,42,48,63,56,59,57,52,68,63,62,74,73,108

InterPro domains:
  IPR001460 Penicillin-binding protein, transpeptidase [PF00905] (322-565)
  IPR012338 Beta-lactamase/transpeptidase-like [G3DSA:3.40.710.10] (145-578)
  IPR012338 Beta-lactamase/transpeptidase-like [SSF56601] (138-571)
  IPR050515 Class D beta-lactamase/transpeptidase [PTHR30627] (143-572)

Nearest PDB structures (foldseek):
  4ra7-assembly1_A  TM=7.053E-01  e=3.412E-18  Lancefieldella parvula DSM 20469
  4r1g-assembly2_B  TM=7.112E-01  e=6.226E-18  Lancefieldella parvula DSM 20469
  6pl5-assembly1_B  TM=5.850E-01  e=5.790E-15  Thermus thermophilus HB8
  8rtz-assembly1_AAA  TM=6.830E-01  e=1.299E-12  Escherichia coli
  6hzq-assembly1_A  TM=7.065E-01  e=1.025E-09  Escherichia coli